Protein AF-0000000074472538 (afdb_homodimer)

InterPro domains:
  IPR002202 Hydroxymethylglutaryl-CoA reductase, class I/II [PF00368] (23-375)
  IPR002202 Hydroxymethylglutaryl-CoA reductase, class I/II [PR00071] (33-54)
  IPR002202 Hydroxymethylglutaryl-CoA reductase, class I/II [PR00071] (154-172)
  IPR002202 Hydroxymethylglutaryl-CoA reductase, class I/II [PR00071] (197-222)
  IPR002202 Hydroxymethylglutaryl-CoA reductase, class I/II [PR00071] (246-272)
  IPR002202 Hydroxymethylglutaryl-CoA reductase, class I/II [PR00071] (300-321)
  IPR002202 Hydroxymethylglutaryl-CoA reductase, class I/II [PS50065] (35-375)
  IPR002202 Hydroxymethylglutaryl-CoA reductase, class I/II [PTHR10572] (34-375)
  IPR004554 Hydroxymethylglutaryl-CoA reductase, eukaryotic/archaeal type [cd00643] (11-375)
  IPR009023 Hydroxymethylglutaryl-CoA reductase, class I/II, NAD/NADP-binding domain superfamily [G3DSA:3.30.70.420] (99-216)
  IPR009023 Hydroxymethylglutaryl-CoA reductase, class I/II, NAD/NADP-binding domain superfamily [SSF55035] (99-216)
  IPR009029 Hydroxymethylglutaryl-CoA reductase, class I/II, substrate-binding domain superfamily [SSF56542] (27-376)
  IPR023074 Hydroxymethylglutaryl-CoA reductase, class I/II, catalytic domain superfamily [G3DSA:3.90.770.10] (44-370)
  IPR023076 Hydroxymethylglutaryl-CoA reductase, class I/II, conserved site [PS00318] (312-319)

Sequence (772 aa):
MAPPSEKTKAQISQILTGVEHITRHNQDPYKVKIENFIGYTHVPVGLAGPLHIRTPTGPDKETWAPMATTEAAVVASCCRGCKVANASGGIEVHMGEEGMTRCPVFRFQNPGDALRFARALPTLQASFKEVAESTSKHARLQSLKPHTIGRSVHLLLSYTCGDASGQNMVTIATDRICDWVSKNLEKEYKVVDTLVEGMLSSDKKPSWRNVAVVRGVETVAWTALSDSACERVLGCSSAQLYNFIQTTQEAGIRNGEHGSNIDSANILAAIFIATGQDPACVADASWAHLTPEYDQASKTIMLSLYFPSMPVGVIGGGTSYATQQEGLRIMQCNEPGGKRRLAGYIAAFALALEISTASAVVTKTFARSHERLARWEASERPRSKMMAPPSEKTKAQISQILTGVEHITRHNQDPYKVKIENFIGYTHVPVGLAGPLHIRTPTGPDKETWAPMATTEAAVVASCCRGCKVANASGGIEVHMGEEGMTRCPVFRFQNPGDALRFARALPTLQASFKEVAESTSKHARLQSLKPHTIGRSVHLLLSYTCGDASGQNMVTIATDRICDWVSKNLEKEYKVVDTLVEGMLSSDKKPSWRNVAVVRGVETVAWTALSDSACERVLGCSSAQLYNFIQTTQEAGIRNGEHGSNIDSANILAAIFIATGQDPACVADASWAHLTPEYDQASKTIMLSLYFPSMPVGVIGGGTSYATQQEGLRIMQCNEPGGKRRLAGYIAAFALALEISTASAVVTKTFARSHERLARWEASERPRSKM

Foldseek 3Di:
DPPDDPVVVVVLVVVCVVVDPQQDDDDDCVLDDDPPRRHDDDFDWDKADQFFEAEPPDDIDTAIFIFGHPDPCLRVLLNLLRQQQVVFPGKYKDWDDFWAKFKKKWFAPWLVLQVVVQVCVVVCQVVLQVQLCVQDVFWGWDDWHWDRDTRMIIIIIIIGGFQALCHVSNLVSLVSVQVVCVVPPCVVSVTPDMGRHDCLSVALAADCSCLVDARAIKMKMKGKGAQVSCCVRLVDGLVLLLVLLVVQQVVCVVVVHQARADDLLSLLQGRCLQQQHDNSSSNHQVRKYWDWDADPVRSMIMIMIITSYDSDGCDDSRRPDDRNVVSLVSRPQNDRVSRSSVVRVSRSSSSSSRSSCSSCVSVVNNVVSVVVVVVVVVVPDPPPPD/DPPDDPVVVVVLVVVCVVVDPQQDDDDDPVLDDDPPRRGDDDFDWDKADQFFEAEPPDDIDTAIFIFGHPDPCLRVLLNLLRQQQVVFPGKYKDWDDFWAKFKKKWFAPWLVLQVVVQVCVVVCQVVLQVQLCVQDVFWGWDDWHWDRDTRMIIIIIIIGRFQALCHVSNLVSLVSVQVVCVVPPCVVSVTPDMGSHDCLSVPLAADCSCLVDARAIKMKMKGKGAQVSCCVRLVDGLVLLLVLLVVQQVVCVVVVHQARADDLLSLLQGRCLQQQHDNSSSNHQVHKYWDWDADPVRSMIMIMIITSYDSDGCDDSRRPDDRNVVSLVSRPQNDRVSRSSVVRVSRSSSSSSRSSCSSCVSVVNNVVSVVVVVVVVVVPDPPPPD

pLDDT: mean 92.52, std 11.67, range [20.61, 98.94]

Secondary structure (DSSP, 8-state):
-PPPPHHHHHHHHHHTTT--TTT---S-GGG---TTEEEEEEEEEEEEEEEEEE-SSS--EEEEEEEE-S-HHHHHHHHHHHHHHHHTT-EEEEEEEEEEEE--EEE-SSHHHHHHHHHHGGGGHHHHHHHHHTT-SS-EEEEEEEEEETTEEEEEEEEE-TTB--HHHHHHHHHHHHHHHHHHTHHHHT--EEES--STT-TTS-BSHHHHS-SEEEEEEEEEE-HHHIIIIISS-HHHHHHHHHHHHHHHHHHTBSSB-SSHHHHHHHHHHHHT--GGGHHHHT--EEEEEEETTTTEEEEEEEES-----SBSTGGGSHHHHHHHHHTT-SSTTHHHHHHHHHHHHHHHHHHHHHHHHHTT-HHHHHHHHHHHHHHHS-----/-PPPPHHHHHHHHHHTTT--TTT---S-GGG---TTEEEEEEEEEEEEEEEEEE-SSS--EEEEEEEE-S-HHHHHHHHHHHHHHHHTT-EEEEEEEEEEEE--EEE-SSHHHHHHHHHHGGGGHHHHHHHHHTT-SS-EEEEEEEEEETTEEEEEEEEE-TTB--HHHHHHHHHHHHHHHHHHTHHHHT--EEES--STT--SS-BSHHHHS-SEEEEEEEEEE-HHHIIIIISS-HHHHHHHHHHHHHHHHHHTBSSB-SSHHHHHHHHHHHHT--GGGHHHHT--EEEEEEETTTTEEEEEEEEEEE---SBSTGGGSHHHHHHHHHTT-SSTTHHHHHHHHHHHHHHHHHHHHHHHHHTT-HHHHHHHHHHHHHHHS-----

Solvent-accessible surface area (backbone atoms only — not comparable to full-atom values): 37184 Å² total; per-residue (Å²): 128,82,76,73,52,72,67,54,48,51,52,49,53,59,61,45,60,89,46,56,60,26,50,59,67,92,64,71,64,86,76,58,66,45,38,61,64,55,39,31,31,68,34,41,22,17,51,27,48,66,30,40,39,34,39,93,84,51,74,75,39,77,40,39,41,51,31,26,47,65,59,40,58,57,34,49,37,26,25,52,14,18,50,35,33,42,70,37,78,14,33,38,35,44,75,64,58,64,18,32,55,39,11,28,27,41,30,32,92,37,44,66,46,22,52,53,46,50,71,46,45,76,79,41,48,66,61,47,34,55,51,26,34,70,72,35,97,49,40,39,67,72,47,76,47,72,42,78,56,72,30,25,28,37,35,42,32,32,23,38,36,71,43,26,40,34,70,61,58,45,40,44,20,45,40,47,39,50,51,48,42,60,72,72,37,21,79,83,49,47,53,71,46,72,34,56,62,29,48,58,46,43,68,46,32,39,35,50,39,38,59,75,43,48,37,18,38,17,30,37,16,34,36,51,37,40,31,66,37,28,37,73,68,55,63,41,47,30,65,57,50,49,53,48,55,52,50,30,47,56,25,23,61,75,27,52,37,56,49,36,73,76,56,46,23,51,45,49,23,12,37,21,55,18,28,24,35,61,45,25,38,28,20,35,36,44,38,27,41,56,46,78,44,76,40,80,90,76,39,30,30,34,41,35,34,36,28,41,15,37,64,46,34,49,47,54,74,28,21,64,38,67,31,15,37,46,30,25,46,57,50,69,18,69,50,95,64,13,25,64,50,45,51,34,50,52,39,38,52,23,45,17,27,37,54,29,54,52,34,26,38,75,60,67,42,46,44,55,58,45,46,58,51,49,50,50,54,59,70,67,47,76,79,70,87,118,127,81,74,72,52,72,67,55,48,53,52,50,53,59,61,45,60,88,45,56,60,27,51,59,66,91,64,70,64,87,74,57,68,46,39,62,63,56,40,32,31,70,34,43,23,17,52,26,47,66,30,40,39,34,40,93,84,51,74,76,38,76,41,40,42,51,31,25,46,65,58,40,59,58,35,48,38,25,25,52,13,18,50,36,34,42,70,37,76,13,32,38,33,43,76,64,58,66,18,31,55,37,10,28,26,41,30,32,90,38,43,68,44,24,50,54,48,50,71,48,45,78,78,40,47,67,61,46,34,56,51,24,34,70,72,34,96,48,42,39,68,73,48,76,47,70,42,77,57,72,28,24,30,37,36,42,32,32,24,38,35,72,42,29,40,31,69,63,59,46,40,43,22,45,38,48,38,50,51,49,39,58,74,72,37,21,79,81,49,46,53,72,46,72,31,58,61,31,45,58,47,42,61,52,36,38,34,50,38,38,60,76,42,47,37,17,40,16,30,38,16,35,36,50,36,40,30,68,38,29,37,74,68,56,62,40,47,29,66,57,48,48,51,49,54,51,48,29,47,56,25,25,62,75,29,52,36,57,51,36,72,73,54,45,20,52,44,48,24,13,36,21,54,19,28,24,36,62,44,25,37,28,20,35,37,46,37,28,39,56,46,77,45,76,40,79,90,77,40,29,29,34,40,34,34,37,27,40,17,38,64,46,35,51,46,56,73,28,20,65,38,67,31,15,37,45,31,26,47,56,50,69,19,68,50,94,66,12,26,62,49,44,50,33,50,53,40,39,52,22,45,18,29,36,53,29,54,54,33,26,38,76,60,67,41,47,47,54,58,46,47,57,50,50,49,50,55,57,70,67,46,77,79,71,87,116

Organism: Aspergillus tubingensis (strain CBS 134.48) (NCBI:txid767770)

Radius of gyration: 25.55 Å; Cα contacts (8 Å, |Δi|>4): 1845; chains: 2; bounding box: 63×72×69 Å

Structure (mmCIF, N/CA/C/O backbone):
data_AF-0000000074472538-model_v1
#
loop_
_entity.id
_entity.type
_entity.pdbx_description
1 polymer 'hydroxymethylglutaryl-CoA reductase (NADPH)'
#
loop_
_atom_site.group_PDB
_atom_site.id
_atom_site.type_symbol
_atom_site.label_atom_id
_atom_site.label_alt_id
_atom_site.label_comp_id
_atom_site.label_asym_id
_atom_site.label_entity_id
_atom_site.label_seq_id
_atom_site.pdbx_PDB_ins_code
_atom_site.Cartn_x
_atom_site.Cartn_y
_atom_site.Cartn_z
_atom_site.occupancy
_atom_site.B_iso_or_equiv
_atom_site.auth_seq_id
_atom_site.auth_comp_id
_atom_site.auth_asym_id
_atom_site.auth_atom_id
_atom_site.pdbx_PDB_model_num
ATOM 1 N N . MET A 1 1 ? -1.488 -14.938 -24.547 1 44.72 1 MET A N 1
ATOM 2 C CA . MET A 1 1 ? -2.797 -14.758 -23.922 1 44.72 1 MET A CA 1
ATOM 3 C C . MET A 1 1 ? -3.916 -15.109 -24.906 1 44.72 1 MET A C 1
ATOM 5 O O . MET A 1 1 ? -3.867 -14.727 -26.078 1 44.72 1 MET A O 1
ATOM 9 N N . ALA A 1 2 ? -4.582 -16.203 -24.688 1 52.06 2 ALA A N 1
ATOM 10 C CA . ALA A 1 2 ? -5.617 -16.594 -25.641 1 52.06 2 ALA A CA 1
ATOM 11 C C . ALA A 1 2 ? -6.602 -15.453 -25.875 1 52.06 2 ALA A C 1
ATOM 13 O O . ALA A 1 2 ? -6.957 -14.727 -24.938 1 52.06 2 ALA A O 1
ATOM 14 N N . PRO A 1 3 ? -6.828 -15.141 -27.078 1 62.44 3 PRO A N 1
ATOM 15 C CA . PRO A 1 3 ? -7.836 -14.117 -27.375 1 62.44 3 PRO A CA 1
ATOM 16 C C . PRO A 1 3 ? -9.172 -14.391 -26.688 1 62.44 3 PRO A C 1
ATOM 18 O O . PRO A 1 3 ? -9.531 -15.555 -26.469 1 62.44 3 PRO A O 1
ATOM 21 N N . PRO A 1 4 ? -9.734 -13.352 -26.141 1 69.75 4 PRO A N 1
ATOM 22 C CA . PRO A 1 4 ? -11.039 -13.547 -25.5 1 69.75 4 PRO A CA 1
ATOM 23 C C . PRO A 1 4 ? -12.062 -14.203 -26.422 1 69.75 4 PRO A C 1
ATOM 25 O O . PRO A 1 4 ? -11.961 -14.078 -27.641 1 69.75 4 PRO A O 1
ATOM 28 N N . SER A 1 5 ? -12.898 -15.07 -25.906 1 76.25 5 SER A N 1
ATOM 29 C CA . SER A 1 5 ? -14 -15.672 -26.656 1 76.25 5 SER A CA 1
ATOM 30 C C . SER A 1 5 ? -14.875 -14.602 -27.312 1 76.25 5 SER A C 1
ATOM 32 O O . SER A 1 5 ? -14.82 -13.43 -26.922 1 76.25 5 SER A O 1
ATOM 34 N N . GLU A 1 6 ? -15.609 -14.969 -28.281 1 80.31 6 GLU A N 1
ATOM 35 C CA . GLU A 1 6 ? -16.516 -14.047 -28.953 1 80.31 6 GLU A CA 1
ATOM 36 C C . GLU A 1 6 ? -17.547 -13.477 -27.984 1 80.31 6 GLU A C 1
ATOM 38 O O . GLU A 1 6 ? -17.922 -12.305 -28.078 1 80.31 6 GLU A O 1
ATOM 43 N N . LYS A 1 7 ? -17.938 -14.297 -27.125 1 81.56 7 LYS A N 1
ATOM 44 C CA . LYS A 1 7 ? -18.891 -13.852 -26.094 1 81.56 7 LYS A CA 1
ATOM 45 C C . LYS A 1 7 ? -18.266 -12.789 -25.203 1 81.56 7 LYS A C 1
ATOM 47 O O . LYS A 1 7 ? -18.906 -11.781 -24.891 1 81.56 7 LYS A O 1
ATOM 52 N N . THR A 1 8 ? -17.062 -13.023 -24.797 1 82.31 8 THR A N 1
ATOM 53 C CA . THR A 1 8 ? -16.359 -12.078 -23.938 1 82.31 8 THR A CA 1
ATOM 54 C C . THR A 1 8 ? -16.109 -10.758 -24.656 1 82.31 8 THR A C 1
ATOM 56 O O . THR A 1 8 ? -16.266 -9.688 -24.078 1 82.31 8 THR A O 1
ATOM 59 N N . LYS A 1 9 ? -15.836 -10.867 -25.906 1 81.69 9 LYS A N 1
ATOM 60 C CA . LYS A 1 9 ? -15.617 -9.664 -26.703 1 81.69 9 LYS A CA 1
ATOM 61 C C . LYS A 1 9 ? -16.891 -8.82 -26.781 1 81.69 9 LYS A C 1
ATOM 63 O O . LYS A 1 9 ? -16.828 -7.594 -26.703 1 81.69 9 LYS A O 1
ATOM 68 N N . ALA A 1 10 ? -17.969 -9.555 -26.984 1 85.31 10 ALA A N 1
ATOM 69 C CA . ALA A 1 10 ? -19.25 -8.852 -27.078 1 85.31 10 ALA A CA 1
ATOM 70 C C . ALA A 1 10 ? -19.594 -8.164 -25.766 1 85.31 10 ALA A C 1
ATOM 72 O O . ALA A 1 10 ? -20.109 -7.035 -25.766 1 85.31 10 ALA A O 1
ATOM 73 N N . GLN A 1 11 ? -19.359 -8.781 -24.703 1 86.56 11 GLN A N 1
ATOM 74 C CA . GLN A 1 11 ? -19.625 -8.211 -23.391 1 86.56 11 GLN A CA 1
ATOM 75 C C . GLN A 1 11 ? -18.75 -6.992 -23.125 1 86.56 11 GLN A C 1
ATOM 77 O O . GLN A 1 11 ? -19.234 -5.973 -22.625 1 86.56 11 GLN A O 1
ATOM 82 N N . ILE A 1 12 ? -17.531 -7.137 -23.484 1 87.25 12 ILE A N 1
ATOM 83 C CA . ILE A 1 12 ? -16.594 -6.039 -23.297 1 87.25 12 ILE A CA 1
ATOM 84 C C . ILE A 1 12 ? -17 -4.844 -24.141 1 87.25 12 ILE A C 1
ATOM 86 O O . ILE A 1 12 ? -16.969 -3.701 -23.688 1 87.25 12 ILE A O 1
ATOM 90 N N . SER A 1 13 ? -17.453 -5.156 -25.328 1 86.56 13 SER A N 1
ATOM 91 C CA . SER A 1 13 ? -17.922 -4.082 -26.203 1 86.56 13 SER A CA 1
ATOM 92 C C . SER A 1 13 ? -19.094 -3.336 -25.609 1 86.56 13 SER A C 1
ATOM 94 O O . SER A 1 13 ? -19.172 -2.109 -25.703 1 86.56 13 SER A O 1
ATOM 96 N N . GLN A 1 14 ? -19.938 -4.043 -25.016 1 88.31 14 GLN A N 1
ATOM 97 C CA . GLN A 1 14 ? -21.094 -3.438 -24.375 1 88.31 14 GLN A CA 1
ATOM 98 C C . GLN A 1 14 ? -20.688 -2.578 -23.188 1 88.31 14 GLN A C 1
ATOM 100 O O . GLN A 1 14 ? -21.203 -1.478 -23 1 88.31 14 GLN A O 1
ATOM 105 N N . ILE A 1 15 ? -19.766 -3.02 -22.453 1 88.38 15 ILE A N 1
ATOM 106 C CA . ILE A 1 15 ? -19.281 -2.334 -21.266 1 88.38 15 ILE A CA 1
ATOM 107 C C . ILE A 1 15 ? -18.594 -1.031 -21.656 1 88.38 15 ILE A C 1
ATOM 109 O O . ILE A 1 15 ? -18.688 -0.029 -20.938 1 88.38 15 ILE A O 1
ATOM 113 N N . LEU A 1 16 ? -18.016 -1.09 -22.797 1 90.19 16 LEU A N 1
ATOM 114 C CA . LEU A 1 16 ? -17.203 0.042 -23.219 1 90.19 16 LEU A CA 1
ATOM 115 C C . LEU A 1 16 ? -18.062 1.116 -23.875 1 90.19 16 LEU A C 1
ATOM 117 O O . LEU A 1 16 ? -17.562 2.188 -24.234 1 90.19 16 LEU A O 1
ATOM 121 N N . THR A 1 17 ? -19.359 0.772 -23.953 1 87.38 17 THR A N 1
ATOM 122 C CA . THR A 1 17 ? -20.25 1.812 -24.453 1 87.38 17 THR A CA 1
ATOM 123 C C . THR A 1 17 ? -20.219 3.039 -23.547 1 87.38 17 THR A C 1
ATOM 125 O O . THR A 1 17 ? -20.469 2.936 -22.344 1 87.38 17 THR A O 1
ATOM 128 N N . GLY A 1 18 ? -19.812 4.137 -24.016 1 85.12 18 GLY A N 1
ATOM 129 C CA . GLY A 1 18 ? -19.766 5.375 -23.266 1 85.12 18 GLY A CA 1
ATOM 130 C C . GLY A 1 18 ? -18.438 5.586 -22.547 1 85.12 18 GLY A C 1
ATOM 131 O O . GLY A 1 18 ? -18.266 6.574 -21.828 1 85.12 18 GLY A O 1
ATOM 132 N N . VAL A 1 19 ? -17.594 4.633 -22.703 1 88.94 19 VAL A N 1
ATOM 133 C CA . VAL A 1 19 ? -16.25 4.762 -22.141 1 88.94 19 VAL A CA 1
ATOM 134 C C . VAL A 1 19 ? -15.312 5.391 -23.156 1 88.94 19 VAL A C 1
ATOM 136 O O . VAL A 1 19 ? -14.734 4.688 -23.984 1 88.94 19 VAL A O 1
ATOM 139 N N . GLU A 1 20 ? -15.062 6.699 -23.062 1 88.62 20 GLU A N 1
ATOM 140 C CA . GLU A 1 20 ? -14.352 7.43 -24.109 1 88.62 20 GLU A CA 1
ATOM 141 C C . GLU A 1 20 ? -12.961 7.848 -23.641 1 88.62 20 GLU A C 1
ATOM 143 O O . GLU A 1 20 ? -12.008 7.84 -24.422 1 88.62 20 GLU A O 1
ATOM 148 N N . HIS A 1 21 ? -12.859 8.117 -22.422 1 88.06 21 HIS A N 1
ATOM 149 C CA . HIS A 1 21 ? -11.609 8.695 -21.953 1 88.06 21 HIS A CA 1
ATOM 150 C C . HIS A 1 21 ? -10.555 7.617 -21.719 1 88.06 21 HIS A C 1
ATOM 152 O O . HIS A 1 21 ? -9.375 7.828 -22.016 1 88.06 21 HIS A O 1
ATOM 158 N N . ILE A 1 22 ? -10.938 6.469 -21.312 1 90.31 22 ILE A N 1
ATOM 159 C CA . ILE A 1 22 ? -10.031 5.348 -21.094 1 90.31 22 ILE A CA 1
ATOM 160 C C . ILE A 1 22 ? -9.539 4.816 -22.438 1 90.31 22 ILE A C 1
ATOM 162 O O . ILE A 1 22 ? -8.352 4.523 -22.609 1 90.31 22 ILE A O 1
ATOM 166 N N . THR A 1 23 ? -10.406 4.777 -23.391 1 88.44 23 THR A N 1
ATOM 167 C CA . THR A 1 23 ? -10.117 4.086 -24.641 1 88.44 23 THR A CA 1
ATOM 168 C C . THR A 1 23 ? -9.359 5 -25.594 1 88.44 23 THR A C 1
ATOM 170 O O . THR A 1 23 ? -8.719 4.527 -26.547 1 88.44 23 THR A O 1
ATOM 173 N N . ARG A 1 24 ? -9.453 6.289 -25.359 1 79.75 24 ARG A N 1
ATOM 174 C CA . ARG A 1 24 ? -8.773 7.23 -26.234 1 79.75 24 ARG A CA 1
ATOM 175 C C . ARG A 1 24 ? -7.324 7.438 -25.812 1 79.75 24 ARG A C 1
ATOM 177 O O . ARG A 1 24 ? -7.055 7.961 -24.734 1 79.75 24 ARG A O 1
ATOM 184 N N . HIS A 1 25 ? -6.492 6.832 -26.531 1 71.38 25 HIS A N 1
ATOM 185 C CA . HIS A 1 25 ? -5.078 7.02 -26.25 1 71.38 25 HIS A CA 1
ATOM 186 C C . HIS A 1 25 ? -4.254 7.043 -27.531 1 71.38 25 HIS A C 1
ATOM 188 O O . HIS A 1 25 ? -4.688 6.52 -28.562 1 71.38 25 HIS A O 1
ATOM 194 N N . ASN A 1 26 ? -3.188 7.734 -27.375 1 66.81 26 ASN A N 1
ATOM 195 C CA . ASN A 1 26 ? -2.283 7.879 -28.516 1 66.81 26 ASN A CA 1
ATOM 196 C C . ASN A 1 26 ? -1.09 6.934 -28.406 1 66.81 26 ASN A C 1
ATOM 198 O O . ASN A 1 26 ? -0.101 7.086 -29.125 1 66.81 26 ASN A O 1
ATOM 202 N N . GLN A 1 27 ? -1.193 6.066 -27.578 1 69.31 27 GLN A N 1
ATOM 203 C CA . GLN A 1 27 ? -0.06 5.164 -27.391 1 69.31 27 GLN A CA 1
ATOM 204 C C . GLN A 1 27 ? -0.223 3.895 -28.219 1 69.31 27 GLN A C 1
ATOM 206 O O . GLN A 1 27 ? -1.333 3.557 -28.641 1 69.31 27 GLN A O 1
ATOM 211 N N . ASP A 1 28 ? 0.954 3.312 -28.469 1 64.81 28 ASP A N 1
ATOM 212 C CA . ASP A 1 28 ? 0.953 2.047 -29.203 1 64.81 28 ASP A CA 1
ATOM 213 C C . ASP A 1 28 ? 0.466 0.902 -28.312 1 64.81 28 ASP A C 1
ATOM 215 O O . ASP A 1 28 ? 1.157 0.5 -27.375 1 64.81 28 ASP A O 1
ATOM 219 N N . PRO A 1 29 ? -0.69 0.506 -28.578 1 63.12 29 PRO A N 1
ATOM 220 C CA . PRO A 1 29 ? -1.249 -0.549 -27.734 1 63.12 29 PRO A CA 1
ATOM 221 C C . PRO A 1 29 ? -0.431 -1.838 -27.781 1 63.12 29 PRO A C 1
ATOM 223 O O . PRO A 1 29 ? -0.525 -2.666 -26.875 1 63.12 29 PRO A O 1
ATOM 226 N N . TYR A 1 30 ? 0.342 -1.937 -28.719 1 57.81 30 TYR A N 1
ATOM 227 C CA . TYR A 1 30 ? 1.082 -3.178 -28.922 1 57.81 30 TYR A CA 1
ATOM 228 C C . TYR A 1 30 ? 2.229 -3.295 -27.922 1 57.81 30 TYR A C 1
ATOM 230 O O . TYR A 1 30 ? 2.779 -4.383 -27.719 1 57.81 30 TYR A O 1
ATOM 238 N N . LYS A 1 31 ? 2.32 -2.252 -27.234 1 72.31 31 LYS A N 1
ATOM 239 C CA . LYS A 1 31 ? 3.432 -2.273 -26.297 1 72.31 31 LYS A CA 1
ATOM 240 C C . LYS A 1 31 ? 2.949 -2.621 -24.891 1 72.31 31 LYS A C 1
ATOM 242 O O . LYS A 1 31 ? 3.758 -2.826 -23.984 1 72.31 31 LYS A O 1
ATOM 247 N N . VAL A 1 32 ? 1.613 -2.797 -24.844 1 78.19 32 VAL A N 1
ATOM 248 C CA . VAL A 1 32 ? 1.067 -3.059 -23.516 1 78.19 32 VAL A CA 1
ATOM 249 C C . VAL A 1 32 ? 0.658 -4.527 -23.406 1 78.19 32 VAL A C 1
ATOM 251 O O . VAL A 1 32 ? -0.074 -5.039 -24.266 1 78.19 32 VAL A O 1
ATOM 254 N N . LYS A 1 33 ? 1.193 -5.156 -22.484 1 77.56 33 LYS A N 1
ATOM 255 C CA . LYS A 1 33 ? 0.9 -6.57 -22.25 1 77.56 33 LYS A CA 1
ATOM 256 C C . LYS A 1 33 ? -0.036 -6.754 -21.062 1 77.56 33 LYS A C 1
ATOM 258 O O . LYS A 1 33 ? 0.409 -7.086 -19.969 1 77.56 33 LYS A O 1
ATOM 263 N N . ILE A 1 34 ? -1.277 -6.57 -21.266 1 85.31 34 ILE A N 1
ATOM 264 C CA . ILE A 1 34 ? -2.275 -6.777 -20.234 1 85.31 34 ILE A CA 1
ATOM 265 C C . ILE A 1 34 ? -3.504 -7.469 -20.812 1 85.31 34 ILE A C 1
ATOM 267 O O . ILE A 1 34 ? -3.91 -7.172 -21.938 1 85.31 34 ILE A O 1
ATOM 271 N N . GLU A 1 35 ? -3.969 -8.477 -20.141 1 86.25 35 GLU A N 1
ATOM 272 C CA . GLU A 1 35 ? -5.176 -9.188 -20.547 1 86.25 35 GLU A CA 1
ATOM 273 C C . GLU A 1 35 ? -6.363 -8.234 -20.672 1 86.25 35 GLU A C 1
ATOM 275 O O . GLU A 1 35 ? -6.539 -7.344 -19.828 1 86.25 35 GLU A O 1
ATOM 280 N N . ASN A 1 36 ? -7.203 -8.398 -21.812 1 90.19 36 ASN A N 1
ATOM 281 C CA . ASN A 1 36 ? -8.414 -7.609 -22.016 1 90.19 36 ASN A CA 1
ATOM 282 C C . ASN A 1 36 ? -8.133 -6.113 -21.922 1 90.19 36 ASN A C 1
ATOM 284 O O . ASN A 1 36 ? -8.836 -5.391 -21.203 1 90.19 36 ASN A O 1
ATOM 288 N N . PHE A 1 37 ? -7.07 -5.711 -22.625 1 91.62 37 PHE A N 1
ATOM 289 C CA . PHE A 1 37 ? -6.645 -4.316 -22.625 1 91.62 37 PHE A CA 1
ATOM 290 C C . PHE A 1 37 ? -7.723 -3.424 -23.234 1 91.62 37 PHE A C 1
ATOM 292 O O . PHE A 1 37 ? -8.219 -3.695 -24.328 1 91.62 37 PHE A O 1
ATOM 299 N N . ILE A 1 38 ? -8 -2.27 -22.484 1 92.62 38 ILE A N 1
ATOM 300 C CA . ILE A 1 38 ? -9.07 -1.424 -23 1 92.62 38 ILE A CA 1
ATOM 301 C C . ILE A 1 38 ? -8.578 0.018 -23.109 1 92.62 38 ILE A C 1
ATOM 303 O O . ILE A 1 38 ? -9.312 0.896 -23.578 1 92.62 38 ILE A O 1
ATOM 307 N N . GLY A 1 39 ? -7.379 0.317 -22.672 1 93.12 39 GLY A N 1
ATOM 308 C CA . GLY A 1 39 ? -6.84 1.666 -22.719 1 93.12 39 GLY A CA 1
ATOM 309 C C . GLY A 1 39 ? -6.031 2.027 -21.484 1 93.12 39 GLY A C 1
ATOM 310 O O . GLY A 1 39 ? -5.246 1.216 -20.984 1 93.12 39 GLY A O 1
ATOM 311 N N . TYR A 1 40 ? -6.203 3.359 -21.047 1 93.81 40 TYR A N 1
ATOM 312 C CA . TYR A 1 40 ? -5.363 3.83 -19.938 1 93.81 40 TYR A CA 1
ATOM 313 C C . TYR A 1 40 ? -6.176 4.633 -18.938 1 93.81 40 TYR A C 1
ATOM 315 O O . TYR A 1 40 ? -7.098 5.363 -19.312 1 93.81 40 TYR A O 1
ATOM 323 N N . THR A 1 41 ? -5.852 4.402 -17.719 1 95 41 THR A N 1
ATOM 324 C CA . THR A 1 41 ? -6.23 5.383 -16.703 1 95 41 THR A CA 1
ATOM 325 C C . THR A 1 41 ? -5.207 6.512 -16.641 1 95 41 THR A C 1
ATOM 327 O O . THR A 1 41 ? -4 6.266 -16.594 1 95 41 THR A O 1
ATOM 330 N N . HIS A 1 42 ? -5.707 7.727 -16.625 1 93.81 42 HIS A N 1
ATOM 331 C CA . HIS A 1 42 ? -4.844 8.898 -16.547 1 93.81 42 HIS A CA 1
ATOM 332 C C . HIS A 1 42 ? -4.742 9.406 -15.117 1 93.81 42 HIS A C 1
ATOM 334 O O . HIS A 1 42 ? -5.746 9.828 -14.531 1 93.81 42 HIS A O 1
ATOM 340 N N . VAL A 1 43 ? -3.535 9.352 -14.547 1 95.31 43 VAL A N 1
ATOM 341 C CA . VAL A 1 43 ? -3.309 9.875 -13.211 1 95.31 43 VAL A CA 1
ATOM 342 C C . VAL A 1 43 ? -2.564 11.211 -13.297 1 95.31 43 VAL A C 1
ATOM 344 O O . VAL A 1 43 ? -1.473 11.281 -13.867 1 95.31 43 VAL A O 1
ATOM 347 N N . PRO A 1 44 ? -3.105 12.297 -12.75 1 94.38 44 PRO A N 1
ATOM 348 C CA . PRO A 1 44 ? -2.426 13.586 -12.812 1 94.38 44 PRO A CA 1
ATOM 349 C C . PRO A 1 44 ? -1.03 13.555 -12.188 1 94.38 44 PRO A C 1
ATOM 351 O O . PRO A 1 44 ? -0.818 12.875 -11.18 1 94.38 44 PRO A O 1
ATOM 354 N N . VAL A 1 45 ? -0.096 14.352 -12.852 1 95.5 45 VAL A N 1
ATOM 355 C CA . VAL A 1 45 ? 1.281 14.391 -12.367 1 95.5 45 VAL A CA 1
ATOM 356 C C . VAL A 1 45 ? 1.653 15.82 -11.984 1 95.5 45 VAL A C 1
ATOM 358 O O . VAL A 1 45 ? 1.495 16.75 -12.781 1 95.5 45 VAL A O 1
ATOM 361 N N . GLY A 1 46 ? 2.068 15.992 -10.727 1 94.62 46 GLY A N 1
ATOM 362 C CA . GLY A 1 46 ? 2.736 17.203 -10.281 1 94.62 46 GLY A CA 1
ATOM 363 C C . GLY A 1 46 ? 4.215 17 -10.016 1 94.62 46 GLY A C 1
ATOM 364 O O . GLY A 1 46 ? 4.664 15.883 -9.766 1 94.62 46 GLY A O 1
ATOM 365 N N . LEU A 1 47 ? 4.992 18.094 -10.109 1 96.25 47 LEU A N 1
ATOM 366 C CA . LEU A 1 47 ? 6.418 18.031 -9.812 1 96.25 47 LEU A CA 1
ATOM 367 C C . LEU A 1 47 ? 6.711 18.578 -8.422 1 96.25 47 LEU A C 1
ATOM 369 O O . LEU A 1 47 ? 6.328 19.703 -8.094 1 96.25 47 LEU A O 1
ATOM 373 N N . ALA A 1 48 ? 7.348 17.781 -7.633 1 96.94 48 ALA A N 1
ATOM 374 C CA . ALA A 1 48 ? 7.844 18.25 -6.34 1 96.94 48 ALA A CA 1
ATOM 375 C C . ALA A 1 48 ? 9.344 18.547 -6.398 1 96.94 48 ALA A C 1
ATOM 377 O O . ALA A 1 48 ? 10.102 17.797 -7.035 1 96.94 48 ALA A O 1
ATOM 378 N N . GLY A 1 49 ? 9.805 19.531 -5.77 1 95.31 49 GLY A N 1
ATOM 379 C CA . GLY A 1 49 ? 11.203 19.922 -5.754 1 95.31 49 GLY A CA 1
ATOM 380 C C . GLY A 1 49 ? 11.414 21.422 -5.926 1 95.31 49 GLY A C 1
ATOM 381 O O . GLY A 1 49 ? 10.492 22.203 -5.711 1 95.31 49 GLY A O 1
ATOM 382 N N . PRO A 1 50 ? 12.672 21.844 -6.277 1 96 50 PRO A N 1
ATOM 383 C CA . PRO A 1 50 ? 13.852 20.969 -6.289 1 96 50 PRO A CA 1
ATOM 384 C C . PRO A 1 50 ? 14.297 20.562 -4.891 1 96 50 PRO A C 1
ATOM 386 O O . PRO A 1 50 ? 14.016 21.266 -3.916 1 96 50 PRO A O 1
ATOM 389 N N . LEU A 1 51 ? 14.883 19.375 -4.812 1 98.25 51 LEU A N 1
ATOM 390 C CA . LEU A 1 51 ? 15.484 18.891 -3.574 1 98.25 51 LEU A CA 1
ATOM 391 C C . LEU A 1 51 ? 16.984 18.672 -3.752 1 98.25 51 LEU A C 1
ATOM 393 O O . LEU A 1 51 ? 17.406 17.984 -4.695 1 98.25 51 LEU A O 1
ATOM 397 N N . HIS A 1 52 ? 17.766 19.312 -2.914 1 98.12 52 HIS A N 1
ATOM 398 C CA . HIS A 1 52 ? 19.188 19.047 -2.879 1 98.12 52 HIS A CA 1
ATOM 399 C C . HIS A 1 52 ? 19.484 17.719 -2.172 1 98.12 52 HIS A C 1
ATOM 401 O O . HIS A 1 52 ? 19.234 17.594 -0.971 1 98.12 52 HIS A O 1
ATOM 407 N N . ILE A 1 53 ? 20 16.75 -2.924 1 98.19 53 ILE A N 1
ATOM 408 C CA . ILE A 1 53 ? 20.25 15.414 -2.383 1 98.19 53 ILE A CA 1
ATOM 409 C C . ILE A 1 53 ? 21.75 15.125 -2.432 1 98.19 53 ILE A C 1
ATOM 411 O O . ILE A 1 53 ? 22.391 15.305 -3.471 1 98.19 53 ILE A O 1
ATOM 415 N N . ARG A 1 54 ? 22.25 14.695 -1.318 1 97.19 54 ARG A N 1
ATOM 416 C CA . ARG A 1 54 ? 23.656 14.336 -1.198 1 97.19 54 ARG A CA 1
ATOM 417 C C . ARG A 1 54 ? 23.812 12.828 -0.986 1 97.19 54 ARG A C 1
ATOM 419 O O . ARG A 1 54 ? 22.938 12.18 -0.416 1 97.19 54 ARG A O 1
ATOM 426 N N . THR A 1 55 ? 24.828 12.344 -1.483 1 93.75 55 THR A N 1
ATOM 427 C CA . THR A 1 55 ? 25.266 10.984 -1.21 1 93.75 55 THR A CA 1
ATOM 428 C C . THR A 1 55 ? 26.703 10.977 -0.678 1 93.75 55 THR A C 1
ATOM 430 O O . THR A 1 55 ? 27.438 11.953 -0.856 1 93.75 55 THR A O 1
ATOM 433 N N . PRO A 1 56 ? 27.141 9.938 -0.029 1 88.38 56 PRO A N 1
ATOM 434 C CA . PRO A 1 56 ? 28.5 9.922 0.528 1 88.38 56 PRO A CA 1
ATOM 435 C C . PRO A 1 56 ? 29.578 10 -0.546 1 88.38 56 PRO A C 1
ATOM 437 O O . PRO A 1 56 ? 30.656 10.531 -0.298 1 88.38 56 PRO A O 1
ATOM 440 N N . THR A 1 57 ? 29.297 9.523 -1.646 1 84.62 57 THR A N 1
ATOM 441 C CA . THR A 1 57 ? 30.391 9.359 -2.604 1 84.62 57 THR A CA 1
ATOM 442 C C . THR A 1 57 ? 30.094 10.133 -3.887 1 84.62 57 THR A C 1
ATOM 444 O O . THR A 1 57 ? 30.953 10.234 -4.762 1 84.62 57 THR A O 1
ATOM 447 N N . GLY A 1 58 ? 28.922 10.578 -4.055 1 80.75 58 GLY A N 1
ATOM 448 C CA . GLY A 1 58 ? 28.594 11.219 -5.316 1 80.75 58 GLY A CA 1
ATOM 449 C C . GLY A 1 58 ? 28.406 12.719 -5.188 1 80.75 58 GLY A C 1
ATOM 450 O O . GLY A 1 58 ? 28.438 13.266 -4.086 1 80.75 58 GLY A O 1
ATOM 451 N N . PRO A 1 59 ? 28.375 13.32 -6.293 1 85.5 59 PRO A N 1
ATOM 452 C CA . PRO A 1 59 ? 28.109 14.766 -6.273 1 85.5 59 PRO A CA 1
ATOM 453 C C . PRO A 1 59 ? 26.703 15.109 -5.77 1 85.5 59 PRO A C 1
ATOM 455 O O . PRO A 1 59 ? 25.781 14.297 -5.906 1 85.5 59 PRO A O 1
ATOM 458 N N . ASP A 1 60 ? 26.609 16.25 -5.211 1 88.88 60 ASP A N 1
ATOM 459 C CA . ASP A 1 60 ? 25.297 16.781 -4.871 1 88.88 60 ASP A CA 1
ATOM 460 C C . ASP A 1 60 ? 24.438 16.953 -6.117 1 88.88 60 ASP A C 1
ATOM 462 O O . ASP A 1 60 ? 24.938 17.359 -7.168 1 88.88 60 ASP A O 1
ATOM 466 N N . LYS A 1 61 ? 23.25 16.641 -5.914 1 91.75 61 LYS A N 1
ATOM 467 C CA . LYS A 1 61 ? 22.312 16.766 -7.039 1 91.75 61 LYS A CA 1
ATOM 468 C C . LYS A 1 61 ? 21.047 17.5 -6.633 1 91.75 61 LYS A C 1
ATOM 470 O O . LYS A 1 61 ? 20.594 17.391 -5.492 1 91.75 61 LYS A O 1
ATOM 475 N N . GLU A 1 62 ? 20.625 18.266 -7.523 1 94.19 62 GLU A N 1
ATOM 476 C CA . GLU A 1 62 ? 19.281 18.812 -7.434 1 94.19 62 GLU A CA 1
ATOM 477 C C . GLU A 1 62 ? 18.297 17.984 -8.25 1 94.19 62 GLU A C 1
ATOM 479 O O . GLU A 1 62 ? 18.516 17.734 -9.438 1 94.19 62 GLU A O 1
ATOM 484 N N . THR A 1 63 ? 17.266 17.562 -7.574 1 94.75 63 THR A N 1
ATOM 485 C CA . THR A 1 63 ? 16.375 16.609 -8.227 1 94.75 63 THR A CA 1
ATOM 486 C C . THR A 1 63 ? 14.914 17.031 -8.07 1 94.75 63 THR A C 1
ATOM 488 O O . THR A 1 63 ? 14.547 17.641 -7.062 1 94.75 63 THR A O 1
ATOM 491 N N . TRP A 1 64 ? 14.156 16.75 -9.086 1 96.88 64 TRP A N 1
ATOM 492 C CA . TRP A 1 64 ? 12.703 16.859 -9.062 1 96.88 64 TRP A CA 1
ATOM 493 C C . TRP A 1 64 ? 12.047 15.484 -9.109 1 96.88 64 TRP A C 1
ATOM 495 O O . TRP A 1 64 ? 12.625 14.539 -9.656 1 96.88 64 TRP A O 1
ATOM 505 N N . ALA A 1 65 ? 10.922 15.375 -8.523 1 98 65 ALA A N 1
ATOM 506 C CA . ALA A 1 65 ? 10.219 14.102 -8.547 1 98 65 ALA A CA 1
ATOM 507 C C . ALA A 1 65 ? 8.828 14.258 -9.156 1 98 65 ALA A C 1
ATOM 509 O O . ALA A 1 65 ? 8.016 15.055 -8.68 1 98 65 ALA A O 1
ATOM 510 N N . PRO A 1 66 ? 8.555 13.562 -10.273 1 98 66 PRO A N 1
ATOM 511 C CA . PRO A 1 66 ? 7.16 13.477 -10.711 1 98 66 PRO A CA 1
ATOM 512 C C . PRO A 1 66 ? 6.293 12.664 -9.75 1 98 66 PRO A C 1
ATOM 514 O O . PRO A 1 66 ? 6.672 11.562 -9.352 1 98 66 PRO A O 1
ATOM 517 N N . MET A 1 67 ? 5.199 13.195 -9.375 1 98 67 MET A N 1
ATOM 518 C CA . MET A 1 67 ? 4.262 12.539 -8.469 1 98 67 MET A CA 1
ATOM 519 C C . MET A 1 67 ? 2.902 12.352 -9.125 1 98 67 MET A C 1
ATOM 521 O O . MET A 1 67 ? 2.16 13.32 -9.312 1 98 67 MET A O 1
ATOM 525 N N . ALA A 1 68 ? 2.619 11.102 -9.461 1 97.62 68 ALA A N 1
ATOM 526 C CA . ALA A 1 68 ? 1.299 10.758 -9.984 1 97.62 68 ALA A CA 1
ATOM 527 C C . ALA A 1 68 ? 0.314 10.484 -8.852 1 97.62 68 ALA A C 1
ATOM 529 O O . ALA A 1 68 ? 0.413 9.461 -8.172 1 97.62 68 ALA A O 1
ATOM 530 N N . THR A 1 69 ? -0.626 11.367 -8.648 1 95.88 69 THR A N 1
ATOM 531 C CA . THR A 1 69 ? -1.545 11.258 -7.516 1 95.88 69 THR A CA 1
ATOM 532 C C . THR A 1 69 ? -2.805 12.086 -7.766 1 95.88 69 THR A C 1
ATOM 534 O O . THR A 1 69 ? -2.793 13.016 -8.57 1 95.88 69 THR A O 1
ATOM 537 N N . THR A 1 70 ? -3.834 11.656 -7.117 1 90.5 70 THR A N 1
ATOM 538 C CA . THR A 1 70 ? -5.074 12.422 -7.172 1 90.5 70 THR A CA 1
ATOM 539 C C . THR A 1 70 ? -5.246 13.266 -5.914 1 90.5 70 THR A C 1
ATOM 541 O O . THR A 1 70 ? -6.234 13.992 -5.773 1 90.5 70 THR A O 1
ATOM 544 N N . GLU A 1 71 ? -4.254 13.164 -5.023 1 87.06 71 GLU A N 1
ATOM 545 C CA . GLU A 1 71 ? -4.281 13.969 -3.805 1 87.06 71 GLU A CA 1
ATOM 546 C C . GLU A 1 71 ? -3.684 15.352 -4.047 1 87.06 71 GLU A C 1
ATOM 548 O O . GLU A 1 71 ? -2.473 15.492 -4.227 1 87.06 71 GLU A O 1
ATOM 553 N N . ALA A 1 72 ? -4.41 16.297 -3.883 1 79.12 72 ALA A N 1
ATOM 554 C CA . ALA A 1 72 ? -4.055 17.656 -4.273 1 79.12 72 ALA A CA 1
ATOM 555 C C . ALA A 1 72 ? -2.965 18.219 -3.365 1 79.12 72 ALA A C 1
ATOM 557 O O . ALA A 1 72 ? -2.1 18.969 -3.818 1 79.12 72 ALA A O 1
ATOM 558 N N . ALA A 1 73 ? -2.947 17.828 -2.193 1 87.5 73 ALA A N 1
ATOM 559 C CA . ALA A 1 73 ? -2.119 18.5 -1.202 1 87.5 73 ALA A CA 1
ATOM 560 C C . ALA A 1 73 ? -0.725 17.891 -1.137 1 87.5 73 ALA A C 1
ATOM 562 O O . ALA A 1 73 ? 0.217 18.516 -0.65 1 87.5 73 ALA A O 1
ATOM 563 N N . VAL A 1 74 ? -0.505 16.703 -1.629 1 93.19 74 VAL A N 1
ATOM 564 C CA . VAL A 1 74 ? 0.71 15.93 -1.408 1 93.19 74 VAL A CA 1
ATOM 565 C C . VAL A 1 74 ? 1.896 16.625 -2.072 1 93.19 74 VAL A C 1
ATOM 567 O O . VAL A 1 74 ? 2.953 16.797 -1.458 1 93.19 74 VAL A O 1
ATOM 570 N N . VAL A 1 75 ? 1.711 17.141 -3.279 1 94.88 75 VAL A N 1
ATOM 571 C CA . VAL A 1 75 ? 2.811 17.734 -4.039 1 94.88 75 VAL A CA 1
ATOM 572 C C . VAL A 1 75 ? 3.242 19.047 -3.395 1 94.88 75 VAL A C 1
ATOM 574 O O . VAL A 1 75 ? 4.434 19.281 -3.166 1 94.88 75 VAL A O 1
ATOM 577 N N . ALA A 1 76 ? 2.289 19.875 -3.062 1 93.5 76 ALA A N 1
ATOM 578 C CA . ALA A 1 76 ? 2.582 21.156 -2.418 1 93.5 76 ALA A CA 1
ATOM 579 C C . ALA A 1 76 ? 3.285 20.953 -1.081 1 93.5 76 ALA A C 1
ATOM 581 O O . ALA A 1 76 ? 4.238 21.656 -0.757 1 93.5 76 A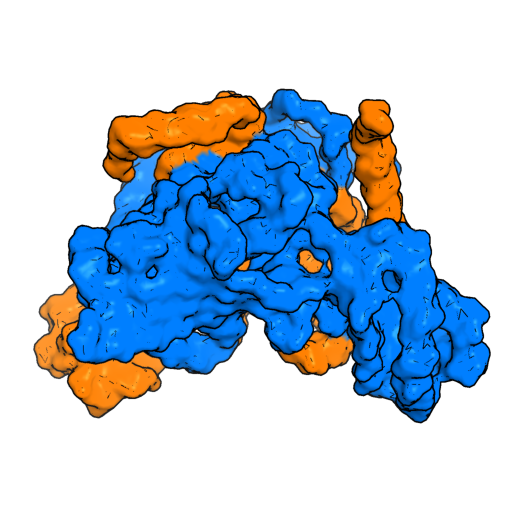LA A O 1
ATOM 582 N N . SER A 1 77 ? 2.758 20.016 -0.329 1 96 77 SER A N 1
ATOM 583 C CA . SER A 1 77 ? 3.357 19.719 0.965 1 96 77 SER A CA 1
ATOM 584 C C . SER A 1 77 ? 4.797 19.234 0.807 1 96 77 SER A C 1
ATOM 586 O O . SER A 1 77 ? 5.68 19.641 1.561 1 96 77 SER A O 1
ATOM 588 N N . CYS A 1 78 ? 5.008 18.375 -0.145 1 97.62 78 CYS A N 1
ATOM 589 C CA . CYS A 1 78 ? 6.355 17.875 -0.381 1 97.62 78 CYS A CA 1
ATOM 590 C C . CYS A 1 78 ? 7.297 19 -0.801 1 97.62 78 CYS A C 1
ATOM 592 O O . CYS A 1 78 ? 8.461 19.031 -0.389 1 97.62 78 CYS A O 1
ATOM 594 N N . CYS A 1 79 ? 6.84 19.969 -1.607 1 96.31 79 CYS A N 1
ATOM 595 C CA . CYS A 1 79 ? 7.641 21.109 -2.014 1 96.31 79 CYS A CA 1
ATOM 596 C C . CYS A 1 79 ? 8.086 21.922 -0.803 1 96.31 79 CYS A C 1
ATOM 598 O O . CYS A 1 79 ? 9.234 22.359 -0.735 1 96.31 79 CYS A O 1
ATOM 600 N N . ARG A 1 80 ? 7.172 22.109 0.075 1 96.88 80 ARG A N 1
ATOM 601 C CA . ARG A 1 80 ? 7.508 22.844 1.297 1 96.88 80 ARG A CA 1
ATOM 602 C C . ARG A 1 80 ? 8.586 22.109 2.088 1 96.88 80 ARG A C 1
ATOM 604 O O . ARG A 1 80 ? 9.5 22.734 2.629 1 96.88 80 ARG A O 1
ATOM 611 N N . GLY A 1 81 ? 8.453 20.781 2.154 1 98.56 81 GLY A N 1
ATOM 612 C CA . GLY A 1 81 ? 9.492 19.969 2.783 1 98.56 81 GLY A CA 1
ATOM 613 C C . GLY A 1 81 ? 10.844 20.109 2.105 1 98.56 81 GLY A C 1
ATOM 614 O O . GLY A 1 81 ? 11.875 20.188 2.777 1 98.56 81 GLY A O 1
ATOM 615 N N . CYS A 1 82 ? 10.828 20.141 0.813 1 98.31 82 CYS A N 1
ATOM 616 C CA . CYS A 1 82 ? 12.062 20.344 0.062 1 98.31 82 CYS A CA 1
ATOM 617 C C . CYS A 1 82 ? 12.695 21.688 0.405 1 98.31 82 CYS A C 1
ATOM 619 O O . CYS A 1 82 ? 13.914 21.781 0.585 1 98.31 82 CYS A O 1
ATOM 621 N N . LYS A 1 83 ? 11.898 22.688 0.477 1 97.94 83 LYS A N 1
ATOM 622 C CA . LYS A 1 83 ? 12.375 24.047 0.736 1 97.94 83 LYS A CA 1
ATOM 623 C C . LYS A 1 83 ? 13.109 24.125 2.07 1 97.94 83 LYS A C 1
ATOM 625 O O . LYS A 1 83 ? 14.195 24.688 2.15 1 97.94 83 LYS A O 1
ATOM 630 N N . VAL A 1 84 ? 12.523 23.562 3.098 1 98.75 84 VAL A N 1
ATOM 631 C CA . VAL A 1 84 ? 13.141 23.656 4.414 1 98.75 84 VAL A CA 1
ATOM 632 C C . VAL A 1 84 ? 14.406 22.797 4.453 1 98.75 84 VAL A C 1
ATOM 634 O O . VAL A 1 84 ? 15.398 23.172 5.09 1 98.75 84 VAL A O 1
ATOM 637 N N . ALA A 1 85 ? 14.391 21.625 3.836 1 98.62 85 ALA A N 1
ATOM 638 C CA . ALA A 1 85 ? 15.586 20.781 3.773 1 98.62 85 ALA A CA 1
ATOM 639 C C . ALA A 1 85 ? 16.719 21.5 3.059 1 98.62 85 ALA A C 1
ATOM 641 O O . ALA A 1 85 ? 17.859 21.5 3.533 1 98.62 85 ALA A O 1
ATOM 642 N N . ASN A 1 86 ? 16.391 22.141 1.955 1 98.12 86 ASN A N 1
ATOM 643 C CA . ASN A 1 86 ? 17.391 22.859 1.192 1 98.12 86 ASN A CA 1
ATOM 644 C C . ASN A 1 86 ? 17.984 24.016 2.002 1 98.12 86 ASN A C 1
ATOM 646 O O . ASN A 1 86 ? 19.188 24.266 1.937 1 98.12 86 ASN A O 1
ATOM 650 N N . ALA A 1 87 ? 17.156 24.688 2.697 1 98.06 87 ALA A N 1
ATOM 651 C CA . ALA A 1 87 ? 17.609 25.812 3.527 1 98.06 87 ALA A CA 1
ATOM 652 C C . ALA A 1 87 ? 18.562 25.328 4.621 1 98.06 87 ALA A C 1
ATOM 654 O O . ALA A 1 87 ? 19.281 26.141 5.223 1 98.06 87 ALA A O 1
ATOM 655 N N . SER A 1 88 ? 18.594 24.031 4.852 1 97.38 88 SER A N 1
ATOM 656 C CA . SER A 1 88 ? 19.422 23.453 5.91 1 97.38 88 SER A CA 1
ATOM 657 C C . SER A 1 88 ? 20.5 22.547 5.34 1 97.38 88 SER A C 1
ATOM 659 O O . SER A 1 88 ? 21.031 21.703 6.043 1 97.38 88 SER A O 1
ATOM 661 N N . GLY A 1 89 ? 20.75 22.609 4.105 1 96 89 GLY A N 1
ATOM 662 C CA . GLY A 1 89 ? 21.859 21.875 3.518 1 96 89 GLY A CA 1
ATOM 663 C C . GLY A 1 89 ? 21.422 20.656 2.727 1 96 89 GLY A C 1
ATOM 664 O O . GLY A 1 89 ? 22.25 19.891 2.24 1 96 89 GLY A O 1
ATOM 665 N N . GLY A 1 90 ? 20.125 20.422 2.566 1 98.12 90 GLY A N 1
ATOM 666 C CA . GLY A 1 90 ? 19.625 19.328 1.759 1 98.12 90 GLY A CA 1
ATOM 667 C C . GLY A 1 90 ? 19.422 18.047 2.549 1 98.12 90 GLY A C 1
ATOM 668 O O . GLY A 1 90 ? 19.359 18.078 3.779 1 98.12 90 GLY A O 1
ATOM 669 N N . ILE A 1 91 ? 19.188 16.922 1.84 1 98.81 91 ILE A N 1
ATOM 670 C CA . ILE A 1 91 ? 19 15.609 2.432 1 98.81 91 ILE A CA 1
ATOM 671 C C . ILE A 1 91 ? 20.094 14.664 1.942 1 98.81 91 ILE A C 1
ATOM 673 O O . ILE A 1 91 ? 20.422 14.648 0.755 1 98.81 91 ILE A O 1
ATOM 677 N N . GLU A 1 92 ? 20.656 13.992 2.855 1 98.62 92 GLU A N 1
ATOM 678 C CA . GLU A 1 92 ? 21.641 12.969 2.521 1 98.62 92 GLU A CA 1
ATOM 679 C C . GLU A 1 92 ? 21.031 11.578 2.51 1 98.62 92 GLU A C 1
ATOM 681 O O . GLU A 1 92 ? 20.203 11.25 3.369 1 98.62 92 GLU A O 1
ATOM 686 N N . VAL A 1 93 ? 21.406 10.781 1.488 1 98.25 93 VAL A N 1
ATOM 687 C CA . VAL A 1 93 ? 20.812 9.445 1.375 1 98.25 93 VAL A CA 1
ATOM 688 C C . VAL A 1 93 ? 21.922 8.398 1.364 1 98.25 93 VAL A C 1
ATOM 690 O O . VAL A 1 93 ? 23 8.625 0.827 1 98.25 93 VAL A O 1
ATOM 693 N N . HIS A 1 94 ? 21.625 7.273 1.975 1 97.81 94 HIS A N 1
ATOM 694 C CA . HIS A 1 94 ? 22.484 6.102 2.043 1 97.81 94 HIS A CA 1
ATOM 695 C C . HIS A 1 94 ? 21.734 4.836 1.646 1 97.81 94 HIS A C 1
ATOM 697 O O . HIS A 1 94 ? 20.609 4.613 2.092 1 97.81 94 HIS A O 1
ATOM 703 N N . MET A 1 95 ? 22.328 4.141 0.77 1 95.94 95 MET A N 1
ATOM 704 C CA . MET A 1 95 ? 21.781 2.842 0.406 1 95.94 95 MET A CA 1
ATOM 705 C C . MET A 1 95 ? 22.547 1.711 1.081 1 95.94 95 MET A C 1
ATOM 707 O O . MET A 1 95 ? 23.781 1.721 1.106 1 95.94 95 MET A O 1
ATOM 711 N N . GLY A 1 96 ? 21.844 0.814 1.689 1 96.5 96 GLY A N 1
ATOM 712 C CA . GLY A 1 96 ? 22.422 -0.353 2.33 1 96.5 96 GLY A CA 1
ATOM 713 C C . GLY A 1 96 ? 22.344 -1.605 1.479 1 96.5 96 GLY A C 1
ATOM 714 O O . GLY A 1 96 ? 22.75 -1.599 0.313 1 96.5 96 GLY A O 1
ATOM 715 N N . GLU A 1 97 ? 21.828 -2.623 2.08 1 97.12 97 GLU A N 1
ATOM 716 C CA . GLU A 1 97 ? 21.719 -3.92 1.419 1 97.12 97 GLU A CA 1
ATOM 717 C C . GLU A 1 97 ? 20.672 -3.889 0.312 1 97.12 97 GLU A C 1
ATOM 719 O O . GLU A 1 97 ? 19.797 -3.023 0.304 1 97.12 97 GLU A O 1
ATOM 724 N N . GLU A 1 98 ? 20.891 -4.801 -0.583 1 97.25 98 GLU A N 1
ATOM 725 C CA . GLU A 1 98 ? 19.938 -5.031 -1.659 1 97.25 98 GLU A CA 1
ATOM 726 C C . GLU A 1 98 ? 19.672 -6.523 -1.854 1 97.25 98 GLU A C 1
ATOM 728 O O . GLU A 1 98 ? 20.578 -7.34 -1.722 1 97.25 98 GLU A O 1
ATOM 733 N N . GLY A 1 99 ? 18.406 -6.785 -2.191 1 97.62 99 GLY A N 1
ATOM 734 C CA . GLY A 1 99 ? 18.047 -8.172 -2.459 1 97.62 99 GLY A CA 1
ATOM 735 C C . GLY A 1 99 ? 16.594 -8.344 -2.842 1 97.62 99 GLY A C 1
ATOM 736 O O . GLY A 1 99 ? 15.773 -7.438 -2.654 1 97.62 99 GLY A O 1
ATOM 737 N N . MET A 1 100 ? 16.312 -9.359 -3.393 1 98 100 MET A N 1
ATOM 738 C CA . MET A 1 100 ? 14.953 -9.82 -3.676 1 98 100 MET A CA 1
ATOM 739 C C . MET A 1 100 ? 14.773 -11.281 -3.271 1 98 100 MET A C 1
ATOM 741 O O . MET A 1 100 ? 15.656 -12.109 -3.518 1 98 100 MET A O 1
ATOM 745 N N . THR A 1 101 ? 13.672 -11.539 -2.617 1 97.56 101 THR A N 1
ATOM 746 C CA . THR A 1 101 ? 13.562 -12.867 -2.008 1 97.56 101 THR A CA 1
ATOM 747 C C . THR A 1 101 ? 12.438 -13.672 -2.65 1 97.56 101 THR A C 1
ATOM 749 O O . THR A 1 101 ? 11.492 -13.094 -3.199 1 97.56 101 THR A O 1
ATOM 752 N N . ARG A 1 102 ? 12.547 -14.836 -2.658 1 97.75 102 ARG A N 1
ATOM 753 C CA . ARG A 1 102 ? 11.555 -15.875 -2.932 1 97.75 102 ARG A CA 1
ATOM 754 C C . ARG A 1 102 ? 11.742 -17.078 -2.01 1 97.75 102 ARG A C 1
ATOM 756 O O . ARG A 1 102 ? 12.867 -17.391 -1.626 1 97.75 102 ARG A O 1
ATOM 763 N N . CYS A 1 103 ? 10.633 -17.703 -1.62 1 97.81 103 CYS A N 1
ATOM 764 C CA . CYS A 1 103 ? 10.75 -18.75 -0.622 1 97.81 103 CYS A CA 1
ATOM 765 C C . CYS A 1 103 ? 10 -20 -1.062 1 97.81 103 CYS A C 1
ATOM 767 O O . CYS A 1 103 ? 8.828 -20.188 -0.716 1 97.81 103 CYS A O 1
ATOM 769 N N . PRO A 1 104 ? 10.688 -20.922 -1.701 1 98 104 PRO A N 1
ATOM 770 C CA . PRO A 1 104 ? 10.047 -22.188 -2.012 1 98 104 PRO A CA 1
ATOM 771 C C . PRO A 1 104 ? 9.789 -23.047 -0.768 1 98 104 PRO A C 1
ATOM 773 O O . PRO A 1 104 ? 10.359 -22.781 0.293 1 98 104 PRO A O 1
ATOM 776 N N . VAL A 1 105 ? 8.914 -24 -0.939 1 98.44 105 VAL A N 1
ATOM 777 C CA . VAL A 1 105 ? 8.594 -24.953 0.123 1 98.44 105 VAL A CA 1
ATOM 778 C C . VAL A 1 105 ? 8.867 -26.375 -0.356 1 98.44 105 VAL A C 1
ATOM 780 O O . VAL A 1 105 ? 8.461 -26.75 -1.452 1 98.44 105 VAL A O 1
ATOM 783 N N . PHE A 1 106 ? 9.547 -27.109 0.44 1 98.44 106 PHE A N 1
ATOM 784 C CA . PHE A 1 106 ? 9.727 -28.531 0.265 1 98.44 106 PHE A CA 1
ATOM 785 C C . PHE A 1 106 ? 8.969 -29.312 1.339 1 98.44 106 PHE A C 1
ATOM 787 O O . PHE A 1 106 ? 9.164 -29.078 2.533 1 98.44 106 PHE A O 1
ATOM 794 N N . ARG A 1 107 ? 8.164 -30.219 0.921 1 98.06 107 ARG A N 1
ATOM 795 C CA . ARG A 1 107 ? 7.309 -30.969 1.83 1 98.06 107 ARG A CA 1
ATOM 796 C C . ARG A 1 107 ? 7.82 -32.406 2.008 1 98.06 107 ARG A C 1
ATOM 798 O O . ARG A 1 107 ? 8.305 -33 1.055 1 98.06 107 ARG A O 1
ATOM 805 N N . PHE A 1 108 ? 7.551 -32.938 3.191 1 98.25 108 PHE A N 1
ATOM 806 C CA . PHE A 1 108 ? 8.023 -34.25 3.545 1 98.25 108 PHE A CA 1
ATOM 807 C C . PHE A 1 108 ? 6.918 -35.062 4.223 1 98.25 108 PHE A C 1
ATOM 809 O O . PHE A 1 108 ? 5.84 -34.531 4.5 1 98.25 108 PHE A O 1
ATOM 816 N N . GLN A 1 109 ? 7.25 -36.312 4.484 1 97.5 109 GLN A N 1
ATOM 817 C CA . GLN A 1 109 ? 6.27 -37.156 5.125 1 97.5 109 GLN A CA 1
ATOM 818 C C . GLN A 1 109 ? 6.18 -36.875 6.621 1 97.5 109 GLN A C 1
ATOM 820 O O . GLN A 1 109 ? 5.137 -37.094 7.242 1 97.5 109 GLN A O 1
ATOM 825 N N . ASN A 1 110 ? 7.273 -36.438 7.215 1 97.12 110 ASN A N 1
ATOM 826 C CA . ASN A 1 110 ? 7.344 -36.156 8.641 1 97.12 110 ASN A CA 1
ATOM 827 C C . ASN A 1 110 ? 8.406 -35.094 8.945 1 97.12 110 ASN A C 1
ATOM 829 O O . ASN A 1 110 ? 9.258 -34.812 8.109 1 97.12 110 ASN A O 1
ATOM 833 N N . PRO A 1 111 ? 8.312 -34.469 10.164 1 97.94 111 PRO A N 1
ATOM 834 C CA . PRO A 1 111 ? 9.258 -33.406 10.523 1 97.94 111 PRO A CA 1
ATOM 835 C C . PRO A 1 111 ? 10.703 -33.875 10.57 1 97.94 111 PRO A C 1
ATOM 837 O O . PRO A 1 111 ? 11.625 -33.094 10.336 1 97.94 111 PRO A O 1
ATOM 840 N N . GLY A 1 112 ? 10.945 -35.125 10.867 1 97.88 112 GLY A N 1
ATOM 841 C CA . GLY A 1 112 ? 12.297 -35.656 10.891 1 97.88 112 GLY A CA 1
ATOM 842 C C . GLY A 1 112 ? 13 -35.562 9.547 1 97.88 112 GLY A C 1
ATOM 843 O O . GLY A 1 112 ? 14.156 -35.125 9.477 1 97.88 112 GLY A O 1
ATOM 844 N N . ASP A 1 113 ? 12.273 -35.969 8.508 1 98.06 113 ASP A N 1
ATOM 845 C CA . ASP A 1 113 ? 12.828 -35.844 7.156 1 98.06 113 ASP A CA 1
ATOM 846 C C . ASP A 1 113 ? 13.055 -34.375 6.777 1 98.06 113 ASP A C 1
ATOM 848 O O . ASP A 1 113 ? 14.047 -34.062 6.133 1 98.06 113 ASP A O 1
ATOM 852 N N . ALA A 1 114 ? 12.148 -33.562 7.148 1 98.44 114 ALA A N 1
ATOM 853 C CA . ALA A 1 114 ? 12.281 -32.125 6.883 1 98.44 114 ALA A CA 1
ATOM 854 C C . ALA A 1 114 ? 13.539 -31.562 7.539 1 98.44 114 ALA A C 1
ATOM 856 O O . ALA A 1 114 ? 14.289 -30.797 6.914 1 98.44 114 ALA A O 1
ATOM 857 N N . LEU A 1 115 ? 13.758 -31.922 8.773 1 98.31 115 LEU A N 1
ATOM 858 C CA . LEU A 1 115 ? 14.898 -31.438 9.531 1 98.31 115 LEU A CA 1
ATOM 859 C C . LEU A 1 115 ? 16.203 -31.953 8.93 1 98.31 115 LEU A C 1
ATOM 861 O O . LEU A 1 115 ? 17.203 -31.234 8.906 1 98.31 115 LEU A O 1
ATOM 865 N N . ARG A 1 116 ? 16.188 -33.156 8.492 1 97.94 116 ARG A N 1
ATOM 866 C CA . ARG A 1 116 ? 17.359 -33.719 7.832 1 97.94 116 ARG A CA 1
ATOM 867 C C . ARG A 1 116 ? 17.719 -32.906 6.582 1 97.94 116 ARG A C 1
ATOM 869 O O . ARG A 1 116 ? 18.891 -32.625 6.352 1 97.94 116 ARG A O 1
ATOM 876 N N . PHE A 1 117 ? 16.75 -32.688 5.809 1 98.31 117 PHE A N 1
ATOM 877 C CA . PHE A 1 117 ? 16.953 -31.891 4.598 1 98.31 117 PHE A CA 1
ATOM 878 C C . PHE A 1 117 ? 17.453 -30.5 4.938 1 98.31 117 PHE A C 1
ATOM 880 O O . PHE A 1 117 ? 18.406 -30.016 4.336 1 98.31 117 PHE A O 1
ATOM 887 N N . ALA A 1 118 ? 16.844 -29.844 5.902 1 98.38 118 ALA A N 1
ATOM 888 C CA . ALA A 1 118 ? 17.219 -28.5 6.324 1 98.38 118 ALA A CA 1
ATOM 889 C C . ALA A 1 118 ? 18.688 -28.453 6.742 1 98.38 118 ALA A C 1
ATOM 891 O O . ALA A 1 118 ? 19.391 -27.484 6.438 1 98.38 118 ALA A O 1
ATOM 892 N N . ARG A 1 119 ? 19.141 -29.391 7.414 1 97.56 119 ARG A N 1
ATOM 893 C CA . ARG A 1 119 ? 20.516 -29.453 7.891 1 97.56 119 ARG A CA 1
ATOM 894 C C . ARG A 1 119 ? 21.5 -29.609 6.727 1 97.56 119 ARG A C 1
ATOM 896 O O . ARG A 1 119 ? 22.641 -29.156 6.809 1 97.56 119 ARG A O 1
ATOM 903 N N . ALA A 1 120 ? 21.031 -30.156 5.672 1 97.25 120 ALA A N 1
ATOM 904 C CA . ALA A 1 120 ? 21.891 -30.422 4.52 1 97.25 120 ALA A CA 1
ATOM 905 C C . ALA A 1 120 ? 21.984 -29.188 3.611 1 97.25 120 ALA A C 1
ATOM 907 O O . ALA A 1 120 ? 22.922 -29.062 2.822 1 97.25 120 ALA A O 1
ATOM 908 N N . LEU A 1 121 ? 21.078 -28.297 3.705 1 96.44 121 LEU A N 1
ATOM 909 C CA . LEU A 1 121 ? 20.875 -27.219 2.734 1 96.44 121 LEU A CA 1
ATOM 910 C C . LEU A 1 121 ? 22.109 -26.344 2.641 1 96.44 121 LEU A C 1
ATOM 912 O O . LEU A 1 121 ? 22.516 -25.953 1.546 1 96.44 121 LEU A O 1
ATOM 916 N N . PRO A 1 122 ? 22.797 -26.016 3.76 1 92.81 122 PRO A N 1
ATOM 917 C CA . PRO A 1 122 ? 23.984 -25.172 3.645 1 92.81 122 PRO A CA 1
ATOM 918 C C . PRO A 1 122 ? 25.062 -25.781 2.746 1 92.81 122 PRO A C 1
ATOM 920 O O . PRO A 1 122 ? 25.812 -25.062 2.092 1 92.81 122 PRO A O 1
ATOM 923 N N . THR A 1 123 ? 25.094 -27.062 2.643 1 94.25 123 THR A N 1
ATOM 924 C CA . THR A 1 123 ? 26.094 -27.734 1.826 1 94.25 123 THR A CA 1
ATOM 925 C C . THR A 1 123 ? 25.703 -27.719 0.353 1 94.25 123 THR A C 1
ATOM 927 O O . THR A 1 123 ? 26.516 -28 -0.521 1 94.25 123 THR A O 1
ATOM 930 N N . LEU A 1 124 ? 24.484 -27.344 0.082 1 95 124 LEU A N 1
ATOM 931 C CA . LEU A 1 124 ? 23.969 -27.375 -1.28 1 95 124 LEU A CA 1
ATOM 932 C C . LEU A 1 124 ? 24 -25.984 -1.912 1 95 124 LEU A C 1
ATOM 934 O O . LEU A 1 124 ? 23.578 -25.812 -3.053 1 95 124 LEU A O 1
ATOM 938 N N . GLN A 1 125 ? 24.5 -25.047 -1.293 1 94.81 125 GLN A N 1
ATOM 939 C CA . GLN A 1 125 ? 24.484 -23.656 -1.718 1 94.81 125 GLN A CA 1
ATOM 940 C C . GLN A 1 125 ? 25.125 -23.484 -3.09 1 94.81 125 GLN A C 1
ATOM 942 O O . GLN A 1 125 ? 24.625 -22.734 -3.93 1 94.81 125 GLN A O 1
ATOM 947 N N . ALA A 1 126 ? 26.281 -24.141 -3.303 1 96.38 126 ALA A N 1
ATOM 948 C CA . ALA A 1 126 ? 26.984 -24.016 -4.574 1 96.38 126 ALA A CA 1
ATOM 949 C C . ALA A 1 126 ? 26.141 -24.531 -5.73 1 96.38 126 ALA A C 1
ATOM 951 O O . ALA A 1 126 ? 26.094 -23.922 -6.797 1 96.38 126 ALA A O 1
ATOM 952 N N . SER A 1 127 ? 25.547 -25.688 -5.523 1 97.06 127 SER A N 1
ATOM 953 C CA . SER A 1 127 ? 24.688 -26.25 -6.547 1 97.06 127 SER A CA 1
ATOM 954 C C . SER A 1 127 ? 23.5 -25.344 -6.84 1 97.06 127 SER A C 1
ATOM 956 O O . SER A 1 127 ? 23.156 -25.109 -8 1 97.06 127 SER A O 1
ATOM 958 N N . PHE A 1 128 ? 22.859 -24.828 -5.793 1 97.88 128 PHE A N 1
ATOM 959 C CA . PHE A 1 128 ? 21.719 -23.922 -5.953 1 97.88 128 PHE A CA 1
ATOM 960 C C . PHE A 1 128 ? 22.125 -22.656 -6.688 1 97.88 128 PHE A C 1
ATOM 962 O O . PHE A 1 128 ? 21.375 -22.156 -7.527 1 97.88 128 PHE A O 1
ATOM 969 N N . LYS A 1 129 ? 23.266 -22.156 -6.352 1 97.75 129 LYS A N 1
ATOM 970 C CA . LYS A 1 129 ? 23.797 -20.969 -7.02 1 97.75 129 LYS A CA 1
ATOM 971 C C . LYS A 1 129 ? 23.953 -21.219 -8.516 1 97.75 129 LYS A C 1
ATOM 973 O O . LYS A 1 129 ? 23.531 -20.406 -9.336 1 97.75 129 LYS A O 1
ATOM 978 N N . GLU A 1 130 ? 24.547 -22.312 -8.836 1 98 130 GLU A N 1
ATOM 979 C CA . GLU A 1 130 ? 24.766 -22.656 -10.242 1 98 130 GLU A CA 1
ATOM 980 C C . GLU A 1 130 ? 23.438 -22.766 -10.992 1 98 130 GLU A C 1
ATOM 982 O O . GLU A 1 130 ? 23.297 -22.219 -12.078 1 98 130 GLU A O 1
ATOM 987 N N . VAL A 1 131 ? 22.5 -23.422 -10.406 1 97.94 131 VAL A N 1
ATOM 988 C CA . VAL A 1 131 ? 21.203 -23.641 -11.023 1 97.94 131 VAL A CA 1
ATOM 989 C C . VAL A 1 131 ? 20.484 -22.312 -11.195 1 97.94 131 VAL A C 1
ATOM 991 O O . VAL A 1 131 ? 20.016 -21.984 -12.289 1 97.94 131 VAL A O 1
ATOM 994 N N . ALA A 1 132 ? 20.391 -21.516 -10.141 1 97.56 132 ALA A N 1
ATOM 995 C CA . ALA A 1 132 ? 19.656 -20.234 -10.148 1 97.56 132 ALA A CA 1
ATOM 996 C C . ALA A 1 132 ? 20.281 -19.266 -11.141 1 97.56 132 ALA A C 1
ATOM 998 O O . ALA A 1 132 ? 19.562 -18.609 -11.906 1 97.56 132 ALA A O 1
ATOM 999 N N . GLU A 1 133 ? 21.562 -19.203 -11.195 1 97.25 133 GLU A N 1
ATOM 1000 C CA . GLU A 1 133 ? 22.281 -18.188 -11.969 1 97.25 133 GLU A CA 1
ATOM 1001 C C . GLU A 1 133 ? 22.312 -18.562 -13.453 1 97.25 133 GLU A C 1
ATOM 1003 O O . GLU A 1 133 ? 22.641 -17.734 -14.297 1 97.25 133 GLU A O 1
ATOM 1008 N N . SER A 1 134 ? 21.953 -19.766 -13.766 1 96.5 134 SER A N 1
ATOM 1009 C CA . SER A 1 134 ? 21.844 -20.188 -15.164 1 96.5 134 SER A CA 1
ATOM 1010 C C . SER A 1 134 ? 20.625 -19.562 -15.836 1 96.5 134 SER A C 1
ATOM 1012 O O . SER A 1 134 ? 20.516 -19.547 -17.062 1 96.5 134 SER A O 1
ATOM 1014 N N . THR A 1 135 ? 19.703 -19.016 -15.094 1 93.94 135 THR A N 1
ATOM 1015 C CA . THR A 1 135 ? 18.422 -18.547 -15.617 1 93.94 135 THR A CA 1
ATOM 1016 C C . THR A 1 135 ? 18.531 -17.094 -16.078 1 93.94 135 THR A C 1
ATOM 1018 O O . THR A 1 135 ? 17.672 -16.609 -16.812 1 93.94 135 THR A O 1
ATOM 1021 N N . SER A 1 136 ? 19.5 -16.391 -15.578 1 91.5 136 SER A N 1
ATOM 1022 C CA . SER A 1 136 ? 19.625 -14.961 -15.859 1 91.5 136 SER A CA 1
ATOM 1023 C C . SER A 1 136 ? 21.062 -14.5 -15.695 1 91.5 136 SER A C 1
ATOM 1025 O O . SER A 1 136 ? 21.781 -14.984 -14.812 1 91.5 136 SER A O 1
ATOM 1027 N N . LYS A 1 137 ? 21.406 -13.5 -16.484 1 91.25 137 LYS A N 1
ATOM 1028 C CA . LYS A 1 137 ? 22.734 -12.891 -16.328 1 91.25 137 LYS A CA 1
ATOM 1029 C C . LYS A 1 137 ? 22.766 -11.93 -15.148 1 91.25 137 LYS A C 1
ATOM 1031 O O . LYS A 1 137 ? 23.828 -11.539 -14.688 1 91.25 137 LYS A O 1
ATOM 1036 N N . HIS A 1 138 ? 21.625 -11.633 -14.641 1 91.81 138 HIS A N 1
ATOM 1037 C CA . HIS A 1 138 ? 21.562 -10.586 -13.625 1 91.81 138 HIS A CA 1
ATOM 1038 C C . HIS A 1 138 ? 21.234 -11.172 -12.25 1 91.81 138 HIS A C 1
ATOM 1040 O O . HIS A 1 138 ? 21.578 -10.578 -11.227 1 91.81 138 HIS A O 1
ATOM 1046 N N . ALA A 1 139 ? 20.578 -12.305 -12.195 1 94.56 139 ALA A N 1
ATOM 1047 C CA . ALA A 1 139 ? 20.203 -12.898 -10.914 1 94.56 139 ALA A CA 1
ATOM 1048 C C . ALA A 1 139 ? 21.391 -13.617 -10.281 1 94.56 139 ALA A C 1
ATOM 1050 O O . ALA A 1 139 ? 22.016 -14.477 -10.914 1 94.56 139 ALA A O 1
ATOM 1051 N N . ARG A 1 140 ? 21.75 -13.242 -9.078 1 97.25 140 ARG A N 1
ATOM 1052 C CA . ARG A 1 140 ? 22.797 -13.906 -8.305 1 97.25 140 ARG A CA 1
ATOM 1053 C C . ARG A 1 140 ? 22.281 -14.336 -6.934 1 97.25 140 ARG A C 1
ATOM 1055 O O . ARG A 1 140 ? 21.75 -13.516 -6.18 1 97.25 140 ARG A O 1
ATOM 1062 N N . LEU A 1 141 ? 22.391 -15.586 -6.633 1 98 141 LEU A N 1
ATOM 1063 C CA . LEU A 1 141 ? 21.953 -16.094 -5.332 1 98 141 LEU A CA 1
ATOM 1064 C C . LEU A 1 141 ? 22.906 -15.625 -4.23 1 98 141 LEU A C 1
ATOM 1066 O O . LEU A 1 141 ? 24.109 -15.914 -4.273 1 98 141 LEU A O 1
ATOM 1070 N N . GLN A 1 142 ? 22.391 -14.906 -3.285 1 97 142 GLN A N 1
ATOM 1071 C CA . GLN A 1 142 ? 23.203 -14.312 -2.23 1 97 142 GLN A CA 1
ATOM 1072 C C . GLN A 1 142 ? 23.203 -15.188 -0.981 1 97 142 GLN A C 1
ATOM 1074 O O . GLN A 1 142 ? 24.219 -15.297 -0.295 1 97 142 GLN A O 1
ATOM 1079 N N . SER A 1 143 ? 22.047 -15.727 -0.673 1 96.12 143 SER A N 1
ATOM 1080 C CA . SER A 1 143 ? 21.938 -16.5 0.561 1 96.12 143 SER A CA 1
ATOM 1081 C C . SER A 1 143 ? 20.75 -17.438 0.522 1 96.12 143 SER A C 1
ATOM 1083 O O . SER A 1 143 ? 19.828 -17.25 -0.276 1 96.12 143 SER A O 1
ATOM 1085 N N . LEU A 1 144 ? 20.844 -18.516 1.241 1 96.81 144 LEU A N 1
ATOM 1086 C CA . LEU A 1 144 ? 19.719 -19.422 1.504 1 96.81 144 LEU A CA 1
ATOM 1087 C C . LEU A 1 144 ? 19.594 -19.688 2.998 1 96.81 144 LEU A C 1
ATOM 1089 O O . LEU A 1 144 ? 20.594 -19.828 3.703 1 96.81 144 LEU A O 1
ATOM 1093 N N . LYS A 1 145 ? 18.453 -19.547 3.52 1 96.44 145 LYS A N 1
ATOM 1094 C CA . LYS A 1 145 ? 18.156 -19.797 4.93 1 96.44 145 LYS A CA 1
ATOM 1095 C C . LYS A 1 145 ? 16.922 -20.688 5.09 1 96.44 145 LYS A C 1
ATOM 1097 O O . LYS A 1 145 ? 15.805 -20.266 4.82 1 96.44 145 LYS A O 1
ATOM 1102 N N . PRO A 1 146 ? 17.109 -21.922 5.578 1 97.5 146 PRO A N 1
ATOM 1103 C CA . PRO A 1 146 ? 15.977 -22.828 5.773 1 97.5 146 PRO A CA 1
ATOM 1104 C C . PRO A 1 146 ? 15.195 -22.531 7.055 1 97.5 146 PRO A C 1
ATOM 1106 O O . PRO A 1 146 ? 15.789 -22.172 8.078 1 97.5 146 PRO A O 1
ATOM 1109 N N . HIS A 1 147 ? 13.922 -22.625 6.992 1 97.31 147 HIS A N 1
ATOM 1110 C CA . HIS A 1 147 ? 13 -22.578 8.117 1 97.31 147 HIS A CA 1
ATOM 1111 C C . HIS A 1 147 ? 12.07 -23.781 8.125 1 97.31 147 HIS A C 1
ATOM 1113 O O . HIS A 1 147 ? 11.242 -23.938 7.23 1 97.31 147 HIS A O 1
ATOM 1119 N N . THR A 1 148 ? 12.219 -24.578 9.195 1 98 148 THR A N 1
ATOM 1120 C CA . THR A 1 148 ? 11.359 -25.75 9.289 1 98 148 THR A CA 1
ATOM 1121 C C . THR A 1 148 ? 10.047 -25.406 9.992 1 98 148 THR A C 1
ATOM 1123 O O . THR A 1 148 ? 10.062 -24.875 11.102 1 98 148 THR A O 1
ATOM 1126 N N . ILE A 1 149 ? 8.969 -25.609 9.352 1 97.88 149 ILE A N 1
ATOM 1127 C CA . ILE A 1 149 ? 7.625 -25.469 9.898 1 97.88 149 ILE A CA 1
ATOM 1128 C C . ILE A 1 149 ? 6.844 -26.766 9.727 1 97.88 149 ILE A C 1
ATOM 1130 O O . ILE A 1 149 ? 6.391 -27.078 8.625 1 97.88 149 ILE A O 1
ATOM 1134 N N . GLY A 1 150 ? 6.648 -27.562 10.812 1 97.31 150 GLY A N 1
ATOM 1135 C CA . GLY A 1 150 ? 6.074 -28.906 10.695 1 97.31 150 GLY A CA 1
ATOM 1136 C C . GLY A 1 150 ? 6.898 -29.828 9.828 1 97.31 150 GLY A C 1
ATOM 1137 O O . GLY A 1 150 ? 8.102 -29.984 10.047 1 97.31 150 GLY A O 1
ATOM 1138 N N . ARG A 1 151 ? 6.223 -30.406 8.797 1 97.81 151 ARG A N 1
ATOM 1139 C CA . ARG A 1 151 ? 6.914 -31.328 7.914 1 97.81 151 ARG A CA 1
ATOM 1140 C C . ARG A 1 151 ? 7.371 -30.641 6.633 1 97.81 151 ARG A C 1
ATOM 1142 O O . ARG A 1 151 ? 7.543 -31.281 5.598 1 97.81 151 ARG A O 1
ATOM 1149 N N . SER A 1 152 ? 7.434 -29.312 6.691 1 98.31 152 SER A N 1
ATOM 1150 C CA . SER A 1 152 ? 7.844 -28.531 5.523 1 98.31 152 SER A CA 1
ATOM 1151 C C . SER A 1 152 ? 9.109 -27.734 5.809 1 98.31 152 SER A C 1
ATOM 1153 O O . SER A 1 152 ? 9.359 -27.344 6.953 1 98.31 152 SER A O 1
ATOM 1155 N N . VAL A 1 153 ? 9.938 -27.594 4.828 1 98.5 153 VAL A N 1
ATOM 1156 C CA . VAL A 1 153 ? 11.062 -26.672 4.887 1 98.5 153 VAL A CA 1
ATOM 1157 C C . VAL A 1 153 ? 10.805 -25.484 3.953 1 98.5 153 VAL A C 1
ATOM 1159 O O . VAL A 1 153 ? 10.719 -25.656 2.736 1 98.5 153 VAL A O 1
ATOM 1162 N N . HIS A 1 154 ? 10.586 -24.344 4.527 1 98.12 154 HIS A N 1
ATOM 1163 C CA . HIS A 1 154 ? 10.57 -23.094 3.791 1 98.12 154 HIS A CA 1
ATOM 1164 C C . HIS A 1 154 ? 11.977 -22.531 3.607 1 98.12 154 HIS A C 1
ATOM 1166 O O . HIS A 1 154 ? 12.656 -22.234 4.586 1 98.12 154 HIS A O 1
ATOM 1172 N N . LEU A 1 155 ? 12.414 -22.438 2.404 1 98.12 155 LEU A N 1
ATOM 1173 C CA . LEU A 1 155 ? 13.781 -22.031 2.125 1 98.12 155 LEU A CA 1
ATOM 1174 C C . LEU A 1 155 ? 13.812 -20.594 1.597 1 98.12 155 LEU A C 1
ATOM 1176 O O . LEU A 1 155 ? 13.562 -20.359 0.412 1 98.12 155 LEU A O 1
ATOM 1180 N N . LEU A 1 156 ? 14.156 -19.656 2.443 1 97.56 156 LEU A N 1
ATOM 1181 C CA . LEU A 1 156 ? 14.258 -18.266 2.02 1 97.56 156 LEU A CA 1
ATOM 1182 C C . LEU A 1 156 ? 15.508 -18.047 1.175 1 97.56 156 LEU A C 1
ATOM 1184 O O . LEU A 1 156 ? 16.625 -18.188 1.667 1 97.56 156 LEU A O 1
ATOM 1188 N N . LEU A 1 157 ? 15.281 -17.734 -0.062 1 97.94 157 LEU A N 1
ATOM 1189 C CA . LEU A 1 157 ? 16.375 -17.438 -0.993 1 97.94 157 LEU A CA 1
ATOM 1190 C C . LEU A 1 157 ? 16.438 -15.945 -1.288 1 97.94 157 LEU A C 1
ATOM 1192 O O . LEU A 1 157 ? 15.422 -15.32 -1.587 1 97.94 157 LEU A O 1
ATOM 1196 N N . SER A 1 158 ? 17.594 -15.367 -1.188 1 97.75 158 SER A N 1
ATOM 1197 C CA . SER A 1 158 ? 17.828 -13.961 -1.503 1 97.75 158 SER A CA 1
ATOM 1198 C C . SER A 1 158 ? 18.734 -13.805 -2.717 1 97.75 158 SER A C 1
ATOM 1200 O O . SER A 1 158 ? 19.766 -14.484 -2.82 1 97.75 158 SER A O 1
ATOM 1202 N N . TYR A 1 159 ? 18.344 -12.938 -3.609 1 98.19 159 TYR A N 1
ATOM 1203 C CA . TYR A 1 159 ? 19.062 -12.727 -4.859 1 98.19 159 TYR A CA 1
ATOM 1204 C C . TYR A 1 159 ? 19.422 -11.25 -5.043 1 98.19 159 TYR A C 1
ATOM 1206 O O . TYR A 1 159 ? 18.734 -10.375 -4.512 1 98.19 159 TYR A O 1
ATOM 1214 N N . THR A 1 160 ? 20.453 -10.977 -5.77 1 97 160 THR A N 1
ATOM 1215 C CA . THR A 1 160 ? 20.594 -9.68 -6.43 1 97 160 THR A CA 1
ATOM 1216 C C . THR A 1 160 ? 20.047 -9.734 -7.852 1 97 160 THR A C 1
ATOM 1218 O O . THR A 1 160 ? 20.094 -10.773 -8.508 1 97 160 THR A O 1
ATOM 1221 N N . CYS A 1 161 ? 19.547 -8.609 -8.328 1 96.25 161 CYS A N 1
ATOM 1222 C CA . CYS A 1 161 ? 18.828 -8.641 -9.602 1 96.25 161 CYS A CA 1
ATOM 1223 C C . CYS A 1 161 ? 19.25 -7.473 -10.492 1 96.25 161 CYS A C 1
ATOM 1225 O O . CYS A 1 161 ? 18.5 -7.074 -11.391 1 96.25 161 CYS A O 1
ATOM 1227 N N . GLY A 1 162 ? 20.406 -6.883 -10.242 1 95.12 162 GLY A N 1
ATOM 1228 C CA . GLY A 1 162 ? 20.812 -5.711 -10.992 1 95.12 162 GLY A CA 1
ATOM 1229 C C . GLY A 1 162 ? 19.859 -4.543 -10.844 1 95.12 162 GLY A C 1
ATOM 1230 O O . GLY A 1 162 ? 19.406 -4.238 -9.734 1 95.12 162 GLY A O 1
ATOM 1231 N N . ASP A 1 163 ? 19.469 -3.873 -12.016 1 96.56 163 ASP A N 1
ATOM 1232 C CA . ASP A 1 163 ? 18.672 -2.66 -11.969 1 96.56 163 ASP A CA 1
ATOM 1233 C C . ASP A 1 163 ? 17.172 -2.99 -12.062 1 96.56 163 ASP A C 1
ATOM 1235 O O . ASP A 1 163 ? 16.344 -2.088 -12.117 1 96.56 163 ASP A O 1
ATOM 1239 N N . ALA A 1 164 ? 16.859 -4.328 -12.062 1 95.12 164 ALA A N 1
ATOM 1240 C CA . ALA A 1 164 ? 15.461 -4.758 -12.016 1 95.12 164 ALA A CA 1
ATOM 1241 C C . ALA A 1 164 ? 14.977 -4.875 -10.57 1 95.12 164 ALA A C 1
ATOM 1243 O O . ALA A 1 164 ? 15.781 -5.059 -9.648 1 95.12 164 ALA A O 1
ATOM 1244 N N . SER A 1 165 ? 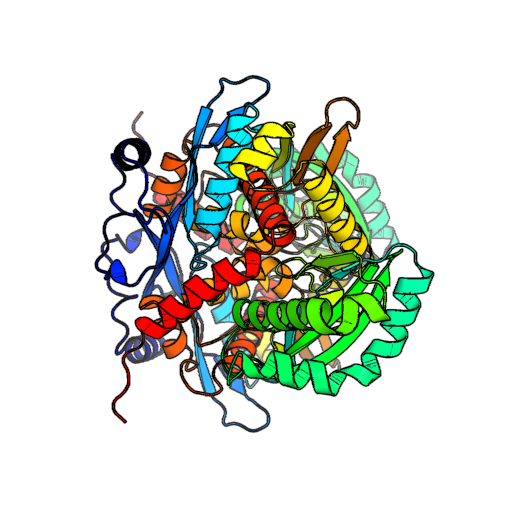13.656 -4.664 -10.375 1 95.19 165 SER A N 1
ATOM 1245 C CA . SER A 1 165 ? 13.117 -5.012 -9.062 1 95.19 165 SER A CA 1
ATOM 1246 C C . SER A 1 165 ? 13.32 -6.492 -8.758 1 95.19 165 SER A C 1
ATOM 1248 O O . SER A 1 165 ? 13.602 -6.859 -7.613 1 95.19 165 SER A O 1
ATOM 1250 N N . GLY A 1 166 ? 13.133 -7.348 -9.805 1 93.56 166 GLY A N 1
ATOM 1251 C CA . GLY A 1 166 ? 13.633 -8.711 -9.789 1 93.56 166 GLY A CA 1
ATOM 1252 C C . GLY A 1 166 ? 12.594 -9.727 -9.367 1 93.56 166 GLY A C 1
ATOM 1253 O O . GLY A 1 166 ? 12.883 -10.922 -9.273 1 93.56 166 GLY A O 1
ATOM 1254 N N . GLN A 1 167 ? 11.312 -9.383 -9.117 1 92.75 167 GLN A N 1
ATOM 1255 C CA . GLN A 1 167 ? 10.305 -10.297 -8.586 1 92.75 167 GLN A CA 1
ATOM 1256 C C . GLN A 1 167 ? 10.078 -11.477 -9.539 1 92.75 167 GLN A C 1
ATOM 1258 O O . GLN A 1 167 ? 10.055 -12.633 -9.109 1 92.75 167 GLN A O 1
ATOM 1263 N N . ASN A 1 168 ? 9.953 -11.203 -10.852 1 90.25 168 ASN A N 1
ATOM 1264 C CA . ASN A 1 168 ? 9.766 -12.273 -11.828 1 90.25 168 ASN A CA 1
ATOM 1265 C C . ASN A 1 168 ? 11.039 -13.094 -12.008 1 90.25 168 ASN A C 1
ATOM 1267 O O . ASN A 1 168 ? 10.984 -14.32 -12.125 1 90.25 168 ASN A O 1
ATOM 1271 N N . MET A 1 169 ? 12.125 -12.445 -11.992 1 92.56 169 MET A N 1
ATOM 1272 C CA . MET A 1 169 ? 13.438 -13.062 -12.18 1 92.56 169 MET A CA 1
ATOM 1273 C C . MET A 1 169 ? 13.711 -14.094 -11.094 1 92.56 169 MET A C 1
ATOM 1275 O O . MET A 1 169 ? 14.125 -15.219 -11.383 1 92.56 169 MET A O 1
ATOM 1279 N N . VAL A 1 170 ? 13.43 -13.734 -9.875 1 96.19 170 VAL A N 1
ATOM 1280 C CA . VAL A 1 170 ? 13.766 -14.641 -8.781 1 96.19 170 VAL A CA 1
ATOM 1281 C C . VAL A 1 170 ? 12.75 -15.781 -8.719 1 96.19 170 VAL A C 1
ATOM 1283 O O . VAL A 1 170 ? 13.062 -16.875 -8.242 1 96.19 170 VAL A O 1
ATOM 1286 N N . THR A 1 171 ? 11.539 -15.492 -9.188 1 95.81 171 THR A N 1
ATOM 1287 C CA . THR A 1 171 ? 10.555 -16.562 -9.289 1 95.81 171 THR A CA 1
ATOM 1288 C C . THR A 1 171 ? 11.031 -17.641 -10.25 1 95.81 171 THR A C 1
ATOM 1290 O O . THR A 1 171 ? 10.977 -18.844 -9.93 1 95.81 171 THR A O 1
ATOM 1293 N N . ILE A 1 172 ? 11.523 -17.25 -11.383 1 95.62 172 ILE A N 1
ATOM 1294 C CA . ILE A 1 172 ? 12.008 -18.188 -12.398 1 95.62 172 ILE A CA 1
ATOM 1295 C C . ILE A 1 172 ? 13.219 -18.953 -11.867 1 95.62 172 ILE A C 1
ATOM 1297 O O . ILE A 1 172 ? 13.289 -20.172 -11.984 1 95.62 172 ILE A O 1
ATOM 1301 N N . ALA A 1 173 ? 14.141 -18.234 -11.289 1 97.25 173 ALA A N 1
ATOM 1302 C CA . ALA A 1 173 ? 15.336 -18.859 -10.727 1 97.25 173 ALA A CA 1
ATOM 1303 C C . ALA A 1 173 ? 14.977 -19.875 -9.656 1 97.25 173 ALA A C 1
ATOM 1305 O O . ALA A 1 173 ? 15.539 -20.984 -9.617 1 97.25 173 ALA A O 1
ATOM 1306 N N . THR A 1 174 ? 14.102 -19.531 -8.781 1 97.81 174 THR A N 1
ATOM 1307 C CA . THR A 1 174 ? 13.68 -20.391 -7.688 1 97.81 174 THR A CA 1
ATOM 1308 C C . THR A 1 174 ? 12.953 -21.625 -8.227 1 97.81 174 THR A C 1
ATOM 1310 O O . THR A 1 174 ? 13.117 -22.719 -7.695 1 97.81 174 THR A O 1
ATOM 1313 N N . ASP A 1 175 ? 12.148 -21.391 -9.234 1 97.56 175 ASP A N 1
ATOM 1314 C CA . ASP A 1 175 ? 11.461 -22.5 -9.867 1 97.56 175 ASP A CA 1
ATOM 1315 C C . ASP A 1 175 ? 12.461 -23.531 -10.414 1 97.56 175 ASP A C 1
ATOM 1317 O O . ASP A 1 175 ? 12.227 -24.734 -10.328 1 97.56 175 ASP A O 1
ATOM 1321 N N . ARG A 1 176 ? 13.531 -23.109 -10.961 1 97.38 176 ARG A N 1
ATOM 1322 C CA . ARG A 1 176 ? 14.57 -24 -11.469 1 97.38 176 ARG A CA 1
ATOM 1323 C C . ARG A 1 176 ? 15.227 -24.781 -10.336 1 97.38 176 ARG A C 1
ATOM 1325 O O . ARG A 1 176 ? 15.594 -25.938 -10.508 1 97.38 176 ARG A O 1
ATOM 1332 N N . ILE A 1 177 ? 15.398 -24.141 -9.242 1 97.81 177 ILE A N 1
ATOM 1333 C CA . ILE A 1 177 ? 15.93 -24.828 -8.062 1 97.81 177 ILE A CA 1
ATOM 1334 C C . ILE A 1 177 ? 14.961 -25.922 -7.625 1 97.81 177 ILE A C 1
ATOM 1336 O O . ILE A 1 177 ? 15.375 -27.031 -7.301 1 97.81 177 ILE A O 1
ATOM 1340 N N . CYS A 1 178 ? 13.68 -25.578 -7.566 1 97.69 178 CYS A N 1
ATOM 1341 C CA . CYS A 1 178 ? 12.672 -26.562 -7.211 1 97.69 178 CYS A CA 1
ATOM 1342 C C . CYS A 1 178 ? 12.75 -27.781 -8.125 1 97.69 178 CYS A C 1
ATOM 1344 O O . CYS A 1 178 ? 12.719 -28.922 -7.652 1 97.69 178 CYS A O 1
ATOM 1346 N N . ASP A 1 179 ? 12.906 -27.531 -9.398 1 96.94 179 ASP A N 1
ATOM 1347 C CA . ASP A 1 179 ? 13.031 -28.609 -10.375 1 96.94 179 ASP A CA 1
ATOM 1348 C C . ASP A 1 179 ? 14.281 -29.453 -10.117 1 96.94 179 ASP A C 1
ATOM 1350 O O . ASP A 1 179 ? 14.242 -30.672 -10.188 1 96.94 179 ASP A O 1
ATOM 1354 N N . TRP A 1 180 ? 15.336 -28.781 -9.914 1 97.56 180 TRP A N 1
ATOM 1355 C CA . TRP A 1 180 ? 16.609 -29.453 -9.656 1 97.56 180 TRP A CA 1
ATOM 1356 C C . TRP A 1 180 ? 16.516 -30.344 -8.43 1 97.56 180 TRP A C 1
ATOM 1358 O O . TRP A 1 180 ? 17.016 -31.469 -8.43 1 97.56 180 TRP A O 1
ATOM 1368 N N . VAL A 1 181 ? 15.922 -29.859 -7.379 1 97.44 181 VAL A N 1
ATOM 1369 C CA . VAL A 1 181 ? 15.766 -30.625 -6.148 1 97.44 181 VAL A CA 1
ATOM 1370 C C . VAL A 1 181 ? 14.906 -31.859 -6.414 1 97.44 181 VAL A C 1
ATOM 1372 O O . VAL A 1 181 ? 15.219 -32.969 -5.953 1 97.44 181 VAL A O 1
ATOM 1375 N N . SER A 1 182 ? 13.82 -31.672 -7.129 1 96.12 182 SER A N 1
ATOM 1376 C CA . SER A 1 182 ? 12.93 -32.781 -7.465 1 96.12 182 SER A CA 1
ATOM 1377 C C . SER A 1 182 ? 13.656 -33.844 -8.266 1 96.12 182 SER A C 1
ATOM 1379 O O . SER A 1 182 ? 13.422 -35.031 -8.07 1 96.12 182 SER A O 1
ATOM 1381 N N . LYS A 1 183 ? 14.562 -33.469 -9.078 1 96.38 183 LYS A N 1
ATOM 1382 C CA . LYS A 1 183 ? 15.266 -34.406 -9.961 1 96.38 183 LYS A CA 1
ATOM 1383 C C . LYS A 1 183 ? 16.422 -35.094 -9.242 1 96.38 183 LYS A C 1
ATOM 1385 O O . LYS A 1 183 ? 16.688 -36.25 -9.453 1 96.38 183 LYS A O 1
ATOM 1390 N N . ASN A 1 184 ? 17.078 -34.312 -8.398 1 96.44 184 ASN A N 1
ATOM 1391 C CA . ASN A 1 184 ? 18.375 -34.781 -7.914 1 96.44 184 ASN A CA 1
ATOM 1392 C C . ASN A 1 184 ? 18.297 -35.219 -6.449 1 96.44 184 ASN A C 1
ATOM 1394 O O . ASN A 1 184 ? 19.141 -35.969 -5.984 1 96.44 184 ASN A O 1
ATOM 1398 N N . LEU A 1 185 ? 17.328 -34.688 -5.75 1 96.06 185 LEU A N 1
ATOM 1399 C CA . LEU A 1 185 ? 17.406 -34.844 -4.301 1 96.06 185 LEU A CA 1
ATOM 1400 C C . LEU A 1 185 ? 16.156 -35.531 -3.768 1 96.06 185 LEU A C 1
ATOM 1402 O O . LEU A 1 185 ? 16.094 -35.906 -2.594 1 96.06 185 LEU A O 1
ATOM 1406 N N . GLU A 1 186 ? 15.141 -35.75 -4.5 1 95.88 186 GLU A N 1
ATOM 1407 C CA . GLU A 1 186 ? 13.852 -36.281 -4.074 1 95.88 186 GLU A CA 1
ATOM 1408 C C . GLU A 1 186 ? 14.031 -37.625 -3.334 1 95.88 186 GLU A C 1
ATOM 1410 O O . GLU A 1 186 ? 13.508 -37.781 -2.234 1 95.88 186 GLU A O 1
ATOM 1415 N N . LYS A 1 187 ? 14.75 -38.562 -3.943 1 96.31 187 LYS A N 1
ATOM 1416 C CA . LYS A 1 187 ? 14.914 -39.875 -3.379 1 96.31 187 LYS A CA 1
ATOM 1417 C C . LYS A 1 187 ? 15.758 -39.844 -2.107 1 96.31 187 LYS A C 1
ATOM 1419 O O . LYS A 1 187 ? 15.406 -40.469 -1.1 1 96.31 187 LYS A O 1
ATOM 1424 N N . GLU A 1 188 ? 16.812 -39.125 -2.211 1 96.19 188 GLU A N 1
ATOM 1425 C CA . GLU A 1 188 ? 17.766 -39.094 -1.103 1 96.19 188 GLU A CA 1
ATOM 1426 C C . GLU A 1 188 ? 17.125 -38.5 0.147 1 96.19 188 GLU A C 1
ATOM 1428 O O . GLU A 1 188 ? 17.328 -39 1.257 1 96.19 188 GLU A O 1
ATOM 1433 N N . TYR A 1 189 ? 16.312 -37.5 -0.037 1 97.06 189 TYR A N 1
ATOM 1434 C CA . TYR A 1 189 ? 15.789 -36.781 1.125 1 97.06 189 TYR A CA 1
ATOM 1435 C C . TYR A 1 189 ? 14.289 -37 1.273 1 97.06 189 TYR A C 1
ATOM 1437 O O . TYR A 1 189 ? 13.656 -36.438 2.176 1 97.06 189 TYR A O 1
ATOM 1445 N N . LYS A 1 190 ? 13.703 -37.75 0.433 1 97.62 190 LYS A N 1
ATOM 1446 C CA . LYS A 1 190 ? 12.297 -38.125 0.493 1 97.62 190 LYS A CA 1
ATOM 1447 C C . LYS A 1 190 ? 11.383 -36.906 0.354 1 97.62 190 LYS A C 1
ATOM 1449 O O . LYS A 1 190 ? 10.469 -36.719 1.157 1 97.62 190 LYS A O 1
ATOM 1454 N N . VAL A 1 191 ? 11.703 -36.031 -0.527 1 97.81 191 VAL A N 1
ATOM 1455 C CA . VAL A 1 191 ? 10.859 -34.875 -0.801 1 97.81 191 VAL A CA 1
ATOM 1456 C C . VAL A 1 191 ? 9.531 -35.344 -1.412 1 97.81 191 VAL A C 1
ATOM 1458 O O . VAL A 1 191 ? 9.523 -36.125 -2.373 1 97.81 191 VAL A O 1
ATOM 1461 N N . VAL A 1 192 ? 8.406 -34.906 -0.817 1 96.88 192 VAL A N 1
ATOM 1462 C CA . VAL A 1 192 ? 7.074 -35.344 -1.236 1 96.88 192 VAL A CA 1
ATOM 1463 C C . VAL A 1 192 ? 6.516 -34.344 -2.254 1 96.88 192 VAL A C 1
ATOM 1465 O O . VAL A 1 192 ? 5.797 -34.75 -3.178 1 96.88 192 VAL A O 1
ATOM 1468 N N . ASP A 1 193 ? 6.758 -33.094 -2.064 1 96.25 193 ASP A N 1
ATOM 1469 C CA . ASP A 1 193 ? 6.246 -32.031 -2.938 1 96.25 193 ASP A CA 1
ATOM 1470 C C . ASP A 1 193 ? 7.098 -30.766 -2.838 1 96.25 193 ASP A C 1
ATOM 1472 O O . ASP A 1 193 ? 7.875 -30.609 -1.895 1 96.25 193 ASP A O 1
ATOM 1476 N N . THR A 1 194 ? 7.062 -30.047 -3.891 1 97.12 194 THR A N 1
ATOM 1477 C CA . THR A 1 194 ? 7.773 -28.766 -3.941 1 97.12 194 THR A CA 1
ATOM 1478 C C . THR A 1 194 ? 6.855 -27.656 -4.445 1 97.12 194 THR A C 1
ATOM 1480 O O . THR A 1 194 ? 6.113 -27.844 -5.41 1 97.12 194 THR A O 1
ATOM 1483 N N . LEU A 1 195 ? 6.855 -26.531 -3.785 1 97.75 195 LEU A N 1
ATOM 1484 C CA . LEU A 1 195 ? 6.137 -25.328 -4.188 1 97.75 195 LEU A CA 1
ATOM 1485 C C . LEU A 1 195 ? 7.094 -24.156 -4.359 1 97.75 195 LEU A C 1
ATOM 1487 O O . LEU A 1 195 ? 8.023 -23.984 -3.566 1 97.75 195 LEU A O 1
ATOM 1491 N N . VAL A 1 196 ? 6.867 -23.281 -5.332 1 97.81 196 VAL A N 1
ATOM 1492 C CA . VAL A 1 196 ? 7.824 -22.234 -5.676 1 97.81 196 VAL A CA 1
ATOM 1493 C C . VAL A 1 196 ? 7.703 -21.078 -4.688 1 97.81 196 VAL A C 1
ATOM 1495 O O . VAL A 1 196 ? 8.609 -20.25 -4.574 1 97.81 196 VAL A O 1
ATOM 1498 N N . GLU A 1 197 ? 6.613 -21.016 -3.973 1 96.75 197 GLU A N 1
ATOM 1499 C CA . GLU A 1 197 ? 6.383 -19.953 -3.006 1 96.75 197 GLU A CA 1
ATOM 1500 C C . GLU A 1 197 ? 5.625 -20.469 -1.785 1 96.75 197 GLU A C 1
ATOM 1502 O O . GLU A 1 197 ? 4.68 -21.25 -1.917 1 96.75 197 GLU A O 1
ATOM 1507 N N . GLY A 1 198 ? 6.113 -20.047 -0.563 1 95 198 GLY A N 1
ATOM 1508 C CA . GLY A 1 198 ? 5.484 -20.469 0.679 1 95 198 GLY A CA 1
ATOM 1509 C C . GLY A 1 198 ? 5.195 -19.328 1.622 1 95 198 GLY A C 1
ATOM 1510 O O . GLY A 1 198 ? 5.008 -19.531 2.824 1 95 198 GLY A O 1
ATOM 1511 N N . MET A 1 199 ? 5.277 -18.047 1.159 1 94.44 199 MET A N 1
ATOM 1512 C CA . MET A 1 199 ? 4.805 -16.844 1.841 1 94.44 199 MET A CA 1
ATOM 1513 C C . MET A 1 199 ? 5.902 -16.25 2.713 1 94.44 199 MET A C 1
ATOM 1515 O O . MET A 1 199 ? 5.805 -15.094 3.129 1 94.44 199 MET A O 1
ATOM 1519 N N . LEU A 1 200 ? 6.949 -16.922 2.928 1 94 200 LEU A N 1
ATOM 1520 C CA . LEU A 1 200 ? 7.969 -16.375 3.812 1 94 200 LEU A CA 1
ATOM 1521 C C . LEU A 1 200 ? 8.688 -15.203 3.15 1 94 200 LEU A C 1
ATOM 1523 O O . LEU A 1 200 ? 9.391 -14.438 3.82 1 94 200 LEU A O 1
ATOM 1527 N N . SER A 1 201 ? 8.602 -15.086 1.896 1 93.44 201 SER A N 1
ATOM 1528 C CA . SER A 1 201 ? 9.164 -13.914 1.241 1 93.44 201 SER A CA 1
ATOM 1529 C C . SER A 1 201 ? 8.312 -12.672 1.491 1 93.44 201 SER A C 1
ATOM 1531 O O . SER A 1 201 ? 8.781 -11.547 1.326 1 93.44 201 SER A O 1
ATOM 1533 N N . SER A 1 202 ? 7.043 -12.828 1.802 1 92 202 SER A N 1
ATOM 1534 C CA . SER A 1 202 ? 6.105 -11.781 2.197 1 92 202 SER A CA 1
ATOM 1535 C C . SER A 1 202 ? 5.992 -10.703 1.12 1 92 202 SER A C 1
ATOM 1537 O O . SER A 1 202 ? 6.059 -9.516 1.418 1 92 202 SER A O 1
ATOM 1539 N N . ASP A 1 203 ? 5.887 -11.164 -0.076 1 90.5 203 ASP A N 1
ATOM 1540 C CA . ASP A 1 203 ? 5.727 -10.227 -1.184 1 90.5 203 ASP A CA 1
ATOM 1541 C C . ASP A 1 203 ? 4.395 -9.484 -1.084 1 90.5 203 ASP A C 1
ATOM 1543 O O . ASP A 1 203 ? 3.338 -10.109 -0.962 1 90.5 203 ASP A O 1
ATOM 1547 N N . LYS A 1 204 ? 4.473 -8.094 -1.132 1 94.75 204 LYS A N 1
ATOM 1548 C CA . LYS A 1 204 ? 3.307 -7.215 -1.222 1 94.75 204 LYS A CA 1
ATOM 1549 C C . LYS A 1 204 ? 2.428 -7.34 0.019 1 94.75 204 LYS A C 1
ATOM 1551 O O . LYS A 1 204 ? 1.199 -7.324 -0.08 1 94.75 204 LYS A O 1
ATOM 1556 N N . LYS A 1 205 ? 3.057 -7.582 1.196 1 94 205 LYS A N 1
ATOM 1557 C CA . LYS A 1 205 ? 2.424 -7.641 2.512 1 94 205 LYS A CA 1
ATOM 1558 C C . LYS A 1 205 ? 3.309 -7 3.576 1 94 205 LYS A C 1
ATOM 1560 O O . LYS A 1 205 ? 4.512 -7.262 3.629 1 94 205 LYS A O 1
ATOM 1565 N N . PRO A 1 206 ? 2.672 -6.199 4.387 1 93.06 206 PRO A N 1
ATOM 1566 C CA . PRO A 1 206 ? 3.467 -5.781 5.543 1 93.06 206 PRO A CA 1
ATOM 1567 C C . PRO A 1 206 ? 3.881 -6.953 6.43 1 93.06 206 PRO A C 1
ATOM 1569 O O . PRO A 1 206 ? 3.041 -7.777 6.801 1 93.06 206 PRO A O 1
ATOM 1572 N N . SER A 1 207 ? 5.18 -7.102 6.676 1 94.81 207 SER A N 1
ATOM 1573 C CA . SER A 1 207 ? 5.688 -8.203 7.484 1 94.81 207 SER A CA 1
ATOM 1574 C C . SER A 1 207 ? 7.012 -7.836 8.141 1 94.81 207 SER A C 1
ATOM 1576 O O . SER A 1 207 ? 7.773 -7.023 7.613 1 94.81 207 SER A O 1
ATOM 1578 N N . TRP A 1 208 ? 7.277 -8.461 9.297 1 94.06 208 TRP A N 1
ATOM 1579 C CA . TRP A 1 208 ? 8.57 -8.281 9.953 1 94.06 208 TRP A CA 1
ATOM 1580 C C . TRP A 1 208 ? 9.68 -8.945 9.148 1 94.06 208 TRP A C 1
ATOM 1582 O O . TRP A 1 208 ? 10.852 -8.586 9.281 1 94.06 208 TRP A O 1
ATOM 1592 N N . ARG A 1 209 ? 9.359 -9.859 8.312 1 94 209 ARG A N 1
ATOM 1593 C CA . ARG A 1 209 ? 10.336 -10.5 7.441 1 94 209 ARG A CA 1
ATOM 1594 C C . ARG A 1 209 ? 11.023 -9.484 6.543 1 94 209 ARG A C 1
ATOM 1596 O O . ARG A 1 209 ? 12.25 -9.5 6.402 1 94 209 ARG A O 1
ATOM 1603 N N . ASN A 1 210 ? 10.219 -8.57 6.039 1 93.19 210 ASN A N 1
ATOM 1604 C CA . ASN A 1 210 ? 10.773 -7.574 5.125 1 93.19 210 ASN A CA 1
ATOM 1605 C C . ASN A 1 210 ? 11.609 -6.539 5.867 1 93.19 210 ASN A C 1
ATOM 1607 O O . ASN A 1 210 ? 12.367 -5.793 5.25 1 93.19 210 ASN A O 1
ATOM 1611 N N . VAL A 1 211 ? 11.445 -6.508 7.168 1 94.25 211 VAL A N 1
ATOM 1612 C CA . VAL A 1 211 ? 12.258 -5.629 8.008 1 94.25 211 VAL A CA 1
ATOM 1613 C C . VAL A 1 211 ? 13.594 -6.309 8.32 1 94.25 211 VAL A C 1
ATOM 1615 O O . VAL A 1 211 ? 14.641 -5.664 8.297 1 94.25 211 VAL A O 1
ATOM 1618 N N . ALA A 1 212 ? 13.508 -7.605 8.523 1 95.25 212 ALA A N 1
ATOM 1619 C CA . ALA A 1 212 ? 14.68 -8.359 8.969 1 95.25 212 ALA A CA 1
ATOM 1620 C C . ALA A 1 212 ? 15.57 -8.742 7.793 1 95.25 212 ALA A C 1
ATOM 1622 O O . ALA A 1 212 ? 16.781 -8.867 7.938 1 95.25 212 ALA A O 1
ATOM 1623 N N . VAL A 1 213 ? 14.992 -9.039 6.672 1 95.88 213 VAL A N 1
ATOM 1624 C CA . VAL A 1 213 ? 15.688 -9.422 5.449 1 95.88 213 VAL A CA 1
ATOM 1625 C C . VAL A 1 213 ? 15.25 -8.523 4.297 1 95.88 213 VAL A C 1
ATOM 1627 O O . VAL A 1 213 ? 14.062 -8.453 3.975 1 95.88 213 VAL A O 1
ATOM 1630 N N . VAL A 1 214 ? 16.188 -7.906 3.701 1 97 214 VAL A N 1
ATOM 1631 C CA . VAL A 1 214 ? 15.914 -6.883 2.695 1 97 214 VAL A CA 1
ATOM 1632 C C . VAL A 1 214 ? 15.188 -7.512 1.51 1 97 214 VAL A C 1
ATOM 1634 O O . VAL A 1 214 ? 15.555 -8.594 1.044 1 97 214 VAL A O 1
ATOM 1637 N N . ARG A 1 215 ? 14.18 -6.984 1.051 1 97.44 215 ARG A N 1
ATOM 1638 C CA . ARG A 1 215 ? 13.477 -7.242 -0.202 1 97.44 215 ARG A CA 1
ATOM 1639 C C . ARG A 1 215 ? 13.32 -5.961 -1.015 1 97.44 215 ARG A C 1
ATOM 1641 O O . ARG A 1 215 ? 12.297 -5.281 -0.922 1 97.44 215 ARG A O 1
ATOM 1648 N N . GLY A 1 216 ? 14.156 -5.637 -1.816 1 97.5 216 GLY A N 1
ATOM 1649 C CA . GLY A 1 216 ? 14.344 -4.367 -2.494 1 97.5 216 GLY A CA 1
ATOM 1650 C C . GLY A 1 216 ? 15.648 -3.682 -2.129 1 97.5 216 GLY A C 1
ATOM 1651 O O . GLY A 1 216 ? 16.719 -4.293 -2.189 1 97.5 216 GLY A O 1
ATOM 1652 N N . VAL A 1 217 ? 15.586 -2.375 -1.848 1 98.31 217 VAL A N 1
ATOM 1653 C CA . VAL A 1 217 ? 16.766 -1.593 -1.475 1 98.31 217 VAL A CA 1
ATOM 1654 C C . VAL A 1 217 ? 16.578 -1.031 -0.066 1 98.31 217 VAL A C 1
ATOM 1656 O O . VAL A 1 217 ? 15.57 -0.388 0.229 1 98.31 217 VAL A O 1
ATOM 1659 N N . GLU A 1 218 ? 17.484 -1.331 0.833 1 98.5 218 GLU A N 1
ATOM 1660 C CA . GLU A 1 218 ? 17.547 -0.685 2.141 1 98.5 218 GLU A CA 1
ATOM 1661 C C . GLU A 1 218 ? 18.062 0.748 2.025 1 98.5 218 GLU A C 1
ATOM 1663 O O . GLU A 1 218 ? 19.078 0.996 1.379 1 98.5 218 GLU A O 1
ATOM 1668 N N . THR A 1 219 ? 17.328 1.675 2.648 1 98.25 219 THR A N 1
ATOM 1669 C CA . THR A 1 219 ? 17.688 3.074 2.434 1 98.25 219 THR A CA 1
ATOM 1670 C C . THR A 1 219 ? 17.516 3.875 3.723 1 98.25 219 THR A C 1
ATOM 1672 O O . THR A 1 219 ? 16.609 3.611 4.516 1 98.25 219 THR A O 1
ATOM 1675 N N . VAL A 1 220 ? 18.422 4.836 3.906 1 98.56 220 VAL A N 1
ATOM 1676 C CA . VAL A 1 220 ? 18.297 5.844 4.953 1 98.56 220 VAL A CA 1
ATOM 1677 C C . VAL A 1 220 ? 18.422 7.238 4.348 1 98.56 220 VAL A C 1
ATOM 1679 O O . VAL A 1 220 ? 19.359 7.508 3.59 1 98.56 220 VAL A O 1
ATOM 1682 N N . ALA A 1 221 ? 17.531 8.062 4.574 1 98.88 221 ALA A N 1
ATOM 1683 C CA . ALA A 1 221 ? 17.609 9.492 4.277 1 98.88 221 ALA A CA 1
ATOM 1684 C C . ALA A 1 221 ? 17.641 10.32 5.562 1 98.88 221 ALA A C 1
ATOM 1686 O O . ALA A 1 221 ? 16.953 10.008 6.527 1 98.88 221 ALA A O 1
ATOM 1687 N N . TRP A 1 222 ? 18.484 11.398 5.629 1 98.81 222 TRP A N 1
ATOM 1688 C CA . TRP A 1 222 ? 18.484 12.203 6.848 1 98.81 222 TRP A CA 1
ATOM 1689 C C . TRP A 1 222 ? 18.859 13.648 6.551 1 98.81 222 TRP A C 1
ATOM 1691 O O . TRP A 1 222 ? 19.422 13.953 5.5 1 98.81 222 TRP A O 1
ATOM 1701 N N . THR A 1 223 ? 18.438 14.523 7.367 1 98.81 223 THR A N 1
ATOM 1702 C CA . THR A 1 223 ? 18.75 15.953 7.324 1 98.81 223 THR A CA 1
ATOM 1703 C C . THR A 1 223 ? 18.797 16.531 8.734 1 98.81 223 THR A C 1
ATOM 1705 O O . THR A 1 223 ? 18.297 15.922 9.68 1 98.81 223 THR A O 1
ATOM 1708 N N . ALA A 1 224 ? 19.516 17.609 8.914 1 98.75 224 ALA A N 1
ATOM 1709 C CA . ALA A 1 224 ? 19.516 18.406 10.141 1 98.75 224 ALA A CA 1
ATOM 1710 C C . ALA A 1 224 ? 18.953 19.797 9.891 1 98.75 224 ALA A C 1
ATOM 1712 O O . ALA A 1 224 ? 19.531 20.578 9.125 1 98.75 224 ALA A O 1
ATOM 1713 N N . LEU A 1 225 ? 17.875 20.062 10.484 1 98.81 225 LEU A N 1
ATOM 1714 C CA . LEU A 1 225 ? 17.219 21.344 10.258 1 98.81 225 LEU A CA 1
ATOM 1715 C C . LEU A 1 225 ? 17.578 22.344 11.352 1 98.81 225 LEU A C 1
ATOM 1717 O O . LEU A 1 225 ? 17.484 22.031 12.539 1 98.81 225 LEU A O 1
ATOM 1721 N N . SER A 1 226 ? 17.953 23.5 10.969 1 98.25 226 SER A N 1
ATOM 1722 C CA . SER A 1 226 ? 18.156 24.578 11.938 1 98.25 226 SER A CA 1
ATOM 1723 C C . SER A 1 226 ? 16.828 25.156 12.414 1 98.25 226 SER A C 1
ATOM 1725 O O . SER A 1 226 ? 15.836 25.109 11.695 1 98.25 226 SER A O 1
ATOM 1727 N N . ASP A 1 227 ? 16.891 25.672 13.57 1 98.38 227 ASP A N 1
ATOM 1728 C CA . ASP A 1 227 ? 15.703 26.312 14.109 1 98.38 227 ASP A CA 1
ATOM 1729 C C . ASP A 1 227 ? 15.25 27.469 13.234 1 98.38 227 ASP A C 1
ATOM 1731 O O . ASP A 1 227 ? 14.047 27.672 13.023 1 98.38 227 ASP A O 1
ATOM 1735 N N . SER A 1 228 ? 16.141 28.234 12.734 1 98.25 228 SER A N 1
ATOM 1736 C CA . SER A 1 228 ? 15.852 29.391 11.875 1 98.25 228 SER A CA 1
ATOM 1737 C C . SER A 1 228 ? 15.133 28.953 10.602 1 98.25 228 SER A C 1
ATOM 1739 O O . SER A 1 228 ? 14.172 29.594 10.18 1 98.25 228 SER A O 1
ATOM 1741 N N . ALA A 1 229 ? 15.594 27.906 9.992 1 98.44 229 ALA A N 1
ATOM 1742 C CA . ALA A 1 229 ? 14.953 27.391 8.789 1 98.44 229 ALA A CA 1
ATOM 1743 C C . ALA A 1 229 ? 13.531 26.906 9.086 1 98.44 229 ALA A C 1
ATOM 1745 O O . ALA A 1 229 ? 12.609 27.141 8.305 1 98.44 229 ALA A O 1
ATOM 1746 N N . CYS A 1 230 ? 13.391 26.219 10.195 1 98.62 230 CYS A N 1
ATOM 1747 C CA . CYS A 1 230 ? 12.078 25.734 10.609 1 98.62 230 CYS A CA 1
ATOM 1748 C C . CYS A 1 230 ? 11.102 26.891 10.773 1 98.62 230 CYS A C 1
ATOM 1750 O O . CYS A 1 230 ? 10.008 26.875 10.211 1 98.62 230 CYS A O 1
ATOM 1752 N N . GLU A 1 231 ? 11.484 27.891 11.469 1 98.25 231 GLU A N 1
ATOM 1753 C CA . GLU A 1 231 ? 10.617 29.047 11.734 1 98.25 231 GLU A CA 1
ATOM 1754 C C . GLU A 1 231 ? 10.266 29.781 10.445 1 98.25 231 GLU A C 1
ATOM 1756 O O . GLU A 1 231 ? 9.102 30.109 10.211 1 98.25 231 GLU A O 1
ATOM 1761 N N . ARG A 1 232 ? 11.188 29.984 9.648 1 98 232 ARG A N 1
ATOM 1762 C CA . ARG A 1 232 ? 11.016 30.781 8.445 1 98 232 ARG A CA 1
ATOM 1763 C C . ARG A 1 232 ? 10.156 30.047 7.418 1 98 232 ARG A C 1
ATOM 1765 O O . ARG A 1 232 ? 9.297 30.656 6.773 1 98 232 ARG A O 1
ATOM 1772 N N . VAL A 1 233 ? 10.398 28.797 7.262 1 98 233 VAL A N 1
ATOM 1773 C CA . VAL A 1 233 ? 9.773 28.062 6.16 1 98 233 VAL A CA 1
ATOM 1774 C C . VAL A 1 233 ? 8.516 27.344 6.656 1 98 233 VAL A C 1
ATOM 1776 O O . VAL A 1 233 ? 7.492 27.328 5.969 1 98 233 VAL A O 1
ATOM 1779 N N . LEU A 1 234 ? 8.617 26.766 7.836 1 98.12 234 LEU A N 1
ATOM 1780 C CA . LEU A 1 234 ? 7.547 25.891 8.305 1 98.12 234 LEU A CA 1
ATOM 1781 C C . LEU A 1 234 ? 6.609 26.641 9.25 1 98.12 234 LEU A C 1
ATOM 1783 O O . LEU A 1 234 ? 5.492 26.188 9.508 1 98.12 234 LEU A O 1
ATOM 1787 N N . GLY A 1 235 ? 7.082 27.703 9.867 1 97.94 235 GLY A N 1
ATOM 1788 C CA . GLY A 1 235 ? 6.258 28.484 10.781 1 97.94 235 GLY A CA 1
ATOM 1789 C C . GLY A 1 235 ? 6.223 27.922 12.188 1 97.94 235 GLY A C 1
ATOM 1790 O O . GLY A 1 235 ? 5.348 28.266 12.977 1 97.94 235 GLY A O 1
ATOM 1791 N N . CYS A 1 236 ? 7.133 27.016 12.516 1 98.19 236 CYS A N 1
ATOM 1792 C CA . CYS A 1 236 ? 7.234 26.469 13.859 1 98.19 236 CYS A CA 1
ATOM 1793 C C . CYS A 1 236 ? 8.688 26.203 14.227 1 98.19 236 CYS A C 1
ATOM 1795 O O . CYS A 1 236 ? 9.562 26.203 13.367 1 98.19 236 CYS A O 1
ATOM 1797 N N . SER A 1 237 ? 8.938 26.031 15.492 1 98.44 237 SER A N 1
ATOM 1798 C CA . SER A 1 237 ? 10.297 25.781 15.961 1 98.44 237 SER A CA 1
ATOM 1799 C C . SER A 1 237 ? 10.688 24.312 15.75 1 98.44 237 SER A C 1
ATOM 1801 O O . SER A 1 237 ? 9.82 23.453 15.602 1 98.44 237 SER A O 1
ATOM 1803 N N . SER A 1 238 ? 12.008 24.109 15.734 1 98.56 238 SER A N 1
ATOM 1804 C CA . SER A 1 238 ? 12.523 22.734 15.672 1 98.56 238 SER A CA 1
ATOM 1805 C C . SER A 1 238 ? 12.086 21.922 16.891 1 98.56 238 SER A C 1
ATOM 1807 O O . SER A 1 238 ? 11.828 20.734 16.781 1 98.56 238 SER A O 1
ATOM 1809 N N . ALA A 1 239 ? 11.93 22.562 18.031 1 98.5 239 ALA A N 1
ATOM 1810 C CA . ALA A 1 239 ? 11.484 21.891 19.25 1 98.5 239 ALA A CA 1
ATOM 1811 C C . ALA A 1 239 ? 10.031 21.453 19.125 1 98.5 239 ALA A C 1
ATOM 1813 O O . ALA A 1 239 ? 9.664 20.359 19.594 1 98.5 239 ALA A O 1
ATOM 1814 N N . GLN A 1 240 ? 9.219 22.297 18.562 1 98.06 240 GLN A N 1
ATOM 1815 C CA . GLN A 1 240 ? 7.816 21.938 18.359 1 98.06 240 GLN A CA 1
ATOM 1816 C C . GLN A 1 240 ? 7.695 20.75 17.422 1 98.06 240 GLN A C 1
ATOM 1818 O O . GLN A 1 240 ? 6.871 19.859 17.641 1 98.06 240 GLN A O 1
ATOM 1823 N N . LEU A 1 241 ? 8.492 20.75 16.375 1 98.31 241 LEU A N 1
ATOM 1824 C CA . LEU A 1 241 ? 8.516 19.625 15.438 1 98.31 241 LEU A CA 1
ATOM 1825 C C . LEU A 1 241 ? 8.93 18.344 16.141 1 98.31 241 LEU A C 1
ATOM 1827 O O . LEU A 1 241 ? 8.289 17.297 15.969 1 98.31 241 LEU A O 1
ATOM 1831 N N . TYR A 1 242 ? 9.977 18.422 16.953 1 98.56 242 TYR A N 1
ATOM 1832 C CA . TYR A 1 242 ? 10.484 17.281 17.703 1 98.56 242 TYR A CA 1
ATOM 1833 C C . TYR A 1 242 ? 9.414 16.719 18.625 1 98.56 242 TYR A C 1
ATOM 1835 O O . TYR A 1 242 ? 9.188 15.5 18.641 1 98.56 242 TYR A O 1
ATOM 1843 N N . ASN A 1 243 ? 8.766 17.609 19.344 1 97.62 243 ASN A N 1
ATOM 1844 C CA . ASN A 1 243 ? 7.746 17.188 20.297 1 97.62 243 ASN A CA 1
ATOM 1845 C C . ASN A 1 243 ? 6.57 16.516 19.594 1 97.62 243 ASN A C 1
ATOM 1847 O O . ASN A 1 243 ? 6.012 15.547 20.109 1 97.62 243 ASN A O 1
ATOM 1851 N N . PHE A 1 244 ? 6.191 17.078 18.484 1 98.19 244 PHE A N 1
ATOM 1852 C CA . PHE A 1 244 ? 5.074 16.484 17.766 1 98.19 244 PHE A CA 1
ATOM 1853 C C . PHE A 1 244 ? 5.43 15.078 17.281 1 98.19 244 PHE A C 1
ATOM 1855 O O . PHE A 1 244 ? 4.645 14.141 17.438 1 98.19 244 PHE A O 1
ATOM 1862 N N . ILE A 1 245 ? 6.582 14.883 16.656 1 98.19 245 ILE A N 1
ATOM 1863 C CA . ILE A 1 245 ? 6.984 13.586 16.125 1 98.19 245 ILE A CA 1
ATOM 1864 C C . ILE A 1 245 ? 7.055 12.562 17.266 1 98.19 245 ILE A C 1
ATOM 1866 O O . ILE A 1 245 ? 6.625 11.422 17.109 1 98.19 245 ILE A O 1
ATOM 1870 N N . GLN A 1 246 ? 7.555 13.016 18.469 1 97.19 246 GLN A N 1
ATOM 1871 C CA . GLN A 1 246 ? 7.559 12.133 19.625 1 97.19 246 GLN A CA 1
ATOM 1872 C C . GLN A 1 246 ? 6.141 11.703 20 1 97.19 246 GLN A C 1
ATOM 1874 O O . GLN A 1 246 ? 5.91 10.547 20.359 1 97.19 246 GLN A O 1
ATOM 1879 N N . THR A 1 247 ? 5.238 12.633 19.953 1 96.88 247 THR A N 1
ATOM 1880 C CA . THR A 1 247 ? 3.842 12.359 20.266 1 96.88 247 THR A CA 1
ATOM 1881 C C . THR A 1 247 ? 3.271 11.305 19.328 1 96.88 247 THR A C 1
ATOM 1883 O O . THR A 1 247 ? 2.564 10.391 19.766 1 96.88 247 THR A O 1
ATOM 1886 N N . THR A 1 248 ? 3.602 11.406 18.016 1 96.31 248 THR A N 1
ATOM 1887 C CA . THR A 1 248 ? 3.094 10.445 17.047 1 96.31 248 THR A CA 1
ATOM 1888 C C . THR A 1 248 ? 3.719 9.07 17.25 1 96.31 248 THR A C 1
ATOM 1890 O O . THR A 1 248 ? 3.064 8.047 17.047 1 96.31 248 THR A O 1
ATOM 1893 N N . GLN A 1 249 ? 4.965 9 17.672 1 96.75 249 GLN A N 1
ATOM 1894 C CA . GLN A 1 249 ? 5.633 7.73 17.906 1 96.75 249 GLN A CA 1
ATOM 1895 C C . GLN A 1 249 ? 4.988 6.984 19.078 1 96.75 249 GLN A C 1
ATOM 1897 O O . GLN A 1 249 ? 4.797 5.77 19.016 1 96.75 249 GLN A O 1
ATOM 1902 N N . GLU A 1 250 ? 4.676 7.754 20.141 1 96.56 250 GLU A N 1
ATOM 1903 C CA . GLU A 1 250 ? 3.996 7.145 21.281 1 96.56 250 GLU A CA 1
ATOM 1904 C C . GLU A 1 250 ? 2.646 6.562 20.875 1 96.56 250 GLU A C 1
ATOM 1906 O O . GLU A 1 250 ? 2.281 5.465 21.297 1 96.56 250 GLU A O 1
ATOM 1911 N N . ALA A 1 251 ? 1.955 7.27 20.047 1 96.06 251 ALA A N 1
ATOM 1912 C CA . ALA A 1 251 ? 0.665 6.789 19.562 1 96.06 251 ALA A CA 1
ATOM 1913 C C . ALA A 1 251 ? 0.839 5.566 18.672 1 96.06 251 ALA A C 1
ATOM 1915 O O . ALA A 1 251 ? 0.001 4.66 18.672 1 96.06 251 ALA A O 1
ATOM 1916 N N . GLY A 1 252 ? 1.898 5.598 17.844 1 95.88 252 GLY A N 1
ATOM 1917 C CA . GLY A 1 252 ? 2.195 4.449 17 1 95.88 252 GLY A CA 1
ATOM 1918 C C . GLY A 1 252 ? 2.404 3.17 17.781 1 95.88 252 GLY A C 1
ATOM 1919 O O . GLY A 1 252 ? 1.947 2.102 17.375 1 95.88 252 GLY A O 1
ATOM 1920 N N . ILE A 1 253 ? 3.068 3.301 18.922 1 94.88 253 ILE A N 1
ATOM 1921 C CA . ILE A 1 253 ? 3.273 2.164 19.812 1 94.88 253 ILE A CA 1
ATOM 1922 C C . ILE A 1 253 ? 1.925 1.648 20.312 1 94.88 253 ILE A C 1
ATOM 1924 O O . ILE A 1 253 ? 1.653 0.447 20.266 1 94.88 253 ILE A O 1
ATOM 1928 N N . ARG A 1 254 ? 1.124 2.584 20.688 1 94 254 ARG A N 1
ATOM 1929 C CA . ARG A 1 254 ? -0.186 2.229 21.219 1 94 254 ARG A CA 1
ATOM 1930 C C . ARG A 1 254 ? -1.047 1.554 20.156 1 94 254 ARG A C 1
ATOM 1932 O O . ARG A 1 254 ? -1.844 0.666 20.469 1 94 254 ARG A O 1
ATOM 1939 N N . ASN A 1 255 ? -0.85 1.861 18.922 1 92.44 255 ASN A N 1
ATOM 1940 C CA . ASN A 1 255 ? -1.644 1.391 17.781 1 92.44 255 ASN A CA 1
ATOM 1941 C C . ASN A 1 255 ? -1.13 0.053 17.266 1 92.44 255 ASN A C 1
ATOM 1943 O O . ASN A 1 255 ? -1.805 -0.607 16.469 1 92.44 255 ASN A O 1
ATOM 1947 N N . GLY A 1 256 ? -0.025 -0.407 17.703 1 93.06 256 GLY A N 1
ATOM 1948 C CA . GLY A 1 256 ? 0.613 -1.514 17 1 93.06 256 GLY A CA 1
ATOM 1949 C C . GLY A 1 256 ? 0.888 -1.22 15.539 1 93.06 256 GLY A C 1
ATOM 1950 O O . GLY A 1 256 ? 0.536 -2.014 14.664 1 93.06 256 GLY A O 1
ATOM 1951 N N . GLU A 1 257 ? 1.444 -0.05 15.305 1 94.06 257 GLU A N 1
ATOM 1952 C CA . GLU A 1 257 ? 1.773 0.385 13.953 1 94.06 257 GLU A CA 1
ATOM 1953 C C . GLU A 1 257 ? 2.971 -0.384 13.398 1 94.06 257 GLU A C 1
ATOM 1955 O O . GLU A 1 257 ? 3.941 -0.631 14.117 1 94.06 257 GLU A O 1
ATOM 1960 N N . HIS A 1 258 ? 2.924 -0.839 12.18 1 92.62 258 HIS A N 1
ATOM 1961 C CA . HIS A 1 258 ? 4.066 -1.398 11.461 1 92.62 258 HIS A CA 1
ATOM 1962 C C . HIS A 1 258 ? 4.98 -0.297 10.938 1 92.62 258 HIS A C 1
ATOM 1964 O O . HIS A 1 258 ? 4.738 0.252 9.859 1 92.62 258 HIS A O 1
ATOM 1970 N N . GLY A 1 259 ? 6.031 -0.041 11.641 1 92.81 259 GLY A N 1
ATOM 1971 C CA . GLY A 1 259 ? 6.883 1.106 11.367 1 92.81 259 GLY A CA 1
ATOM 1972 C C . GLY A 1 259 ? 6.535 2.32 12.203 1 92.81 259 GLY A C 1
ATOM 1973 O O . GLY A 1 259 ? 5.824 2.207 13.203 1 92.81 259 GLY A O 1
ATOM 1974 N N . SER A 1 260 ? 7.129 3.379 11.945 1 95.94 260 SER A N 1
ATOM 1975 C CA . SER A 1 260 ? 6.898 4.652 12.617 1 95.94 260 SER A CA 1
ATOM 1976 C C . SER A 1 260 ? 7.184 5.828 11.688 1 95.94 260 SER A C 1
ATOM 1978 O O . SER A 1 260 ? 8.328 6.246 11.547 1 95.94 260 SER A O 1
ATOM 1980 N N . ASN A 1 261 ? 6.125 6.266 11.07 1 96.75 261 ASN A N 1
ATOM 1981 C CA . ASN A 1 261 ? 6.223 7.395 10.156 1 96.75 261 ASN A CA 1
ATOM 1982 C C . ASN A 1 261 ? 4.91 8.172 10.078 1 96.75 261 ASN A C 1
ATOM 1984 O O . ASN A 1 261 ? 3.975 7.891 10.836 1 96.75 261 ASN A O 1
ATOM 1988 N N . ILE A 1 262 ? 4.844 9.188 9.266 1 96.44 262 ILE A N 1
ATOM 1989 C CA . ILE A 1 262 ? 3.67 10.047 9.227 1 96.44 262 ILE A CA 1
ATOM 1990 C C . ILE A 1 262 ? 2.922 9.844 7.914 1 96.44 262 ILE A C 1
ATOM 1992 O O . ILE A 1 262 ? 1.711 9.609 7.91 1 96.44 262 ILE A O 1
ATOM 1996 N N . ASP A 1 263 ? 3.643 9.859 6.77 1 95.31 263 ASP A N 1
ATOM 1997 C CA . ASP A 1 263 ? 2.924 9.914 5.5 1 95.31 263 ASP A CA 1
ATOM 1998 C C . ASP A 1 263 ? 3.791 9.398 4.352 1 95.31 263 ASP A C 1
ATOM 2000 O O . ASP A 1 263 ? 3.697 9.891 3.227 1 95.31 263 ASP A O 1
ATOM 2004 N N . SER A 1 264 ? 4.637 8.492 4.551 1 97.44 264 SER A N 1
ATOM 2005 C CA . SER A 1 264 ? 5.566 8.023 3.529 1 97.44 264 SER A CA 1
ATOM 2006 C C . SER A 1 264 ? 4.836 7.297 2.406 1 97.44 264 SER A C 1
ATOM 2008 O O . SER A 1 264 ? 5.273 7.332 1.253 1 97.44 264 SER A O 1
ATOM 2010 N N . ALA A 1 265 ? 3.705 6.672 2.693 1 98.12 265 ALA A N 1
ATOM 2011 C CA . ALA A 1 265 ? 2.945 5.883 1.727 1 98.12 265 ALA A CA 1
ATOM 2012 C C . ALA A 1 265 ? 2.521 6.734 0.534 1 98.12 265 ALA A C 1
ATOM 2014 O O . ALA A 1 265 ? 2.457 6.246 -0.596 1 98.12 265 ALA A O 1
ATOM 2015 N N . ASN A 1 266 ? 2.254 8.008 0.789 1 98.19 266 ASN A N 1
ATOM 2016 C CA . ASN A 1 266 ? 1.848 8.898 -0.294 1 98.19 266 ASN A CA 1
ATOM 2017 C C . ASN A 1 266 ? 2.963 9.078 -1.319 1 98.19 266 ASN A C 1
ATOM 2019 O O . ASN A 1 266 ? 2.707 9.094 -2.525 1 98.19 266 ASN A O 1
ATOM 2023 N N . ILE A 1 267 ? 4.176 9.219 -0.854 1 98.75 267 ILE A N 1
ATOM 2024 C CA . ILE A 1 267 ? 5.309 9.414 -1.755 1 98.75 267 ILE A CA 1
ATOM 2025 C C . ILE A 1 267 ? 5.598 8.109 -2.5 1 98.75 267 ILE A C 1
ATOM 2027 O O . ILE A 1 267 ? 5.84 8.117 -3.709 1 98.75 267 ILE A O 1
ATOM 2031 N N . LEU A 1 268 ? 5.562 7.008 -1.771 1 98.69 268 LEU A N 1
ATOM 2032 C CA . LEU A 1 268 ? 5.766 5.711 -2.406 1 98.69 268 LEU A CA 1
ATOM 2033 C C . LEU A 1 268 ? 4.758 5.488 -3.527 1 98.69 268 LEU A C 1
ATOM 2035 O O . LEU A 1 268 ? 5.137 5.23 -4.672 1 98.69 268 LEU A O 1
ATOM 2039 N N . ALA A 1 269 ? 3.492 5.691 -3.23 1 98.69 269 ALA A N 1
ATOM 2040 C CA . ALA A 1 269 ? 2.439 5.457 -4.215 1 98.69 269 ALA A CA 1
ATOM 2041 C C . ALA A 1 269 ? 2.605 6.375 -5.426 1 98.69 269 ALA A C 1
ATOM 2043 O O . ALA A 1 269 ? 2.578 5.914 -6.566 1 98.69 269 ALA A O 1
ATOM 2044 N N . ALA A 1 270 ? 2.832 7.656 -5.16 1 98.69 270 ALA A N 1
ATOM 2045 C CA . ALA A 1 270 ? 2.891 8.656 -6.223 1 98.69 270 ALA A CA 1
ATOM 2046 C C . ALA A 1 270 ? 4.07 8.398 -7.156 1 98.69 270 ALA A C 1
ATOM 2048 O O . ALA A 1 270 ? 3.92 8.438 -8.383 1 98.69 270 ALA A O 1
ATOM 2049 N N . ILE A 1 271 ? 5.223 8.133 -6.617 1 98.81 271 ILE A N 1
ATOM 2050 C CA . ILE A 1 271 ? 6.414 7.953 -7.441 1 98.81 271 ILE A CA 1
ATOM 2051 C C . ILE A 1 271 ? 6.402 6.562 -8.07 1 98.81 271 ILE A C 1
ATOM 2053 O O . ILE A 1 271 ? 6.84 6.387 -9.211 1 98.81 271 ILE A O 1
ATOM 2057 N N . PHE A 1 272 ? 5.863 5.508 -7.367 1 98.75 272 PHE A N 1
ATOM 2058 C CA . PHE A 1 272 ? 5.73 4.184 -7.965 1 98.75 272 PHE A CA 1
ATOM 2059 C C . PHE A 1 272 ? 4.914 4.25 -9.25 1 98.75 272 PHE A C 1
ATOM 2061 O O . PHE A 1 272 ? 5.332 3.73 -10.281 1 98.75 272 PHE A O 1
ATOM 2068 N N . ILE A 1 273 ? 3.795 4.953 -9.188 1 98.62 273 ILE A N 1
ATOM 2069 C CA . ILE A 1 273 ? 2.922 5.066 -10.352 1 98.62 273 ILE A CA 1
ATOM 2070 C C . ILE A 1 273 ? 3.619 5.879 -11.445 1 98.62 273 ILE A C 1
ATOM 2072 O O . ILE A 1 273 ? 3.623 5.484 -12.609 1 98.62 273 ILE A O 1
ATOM 2076 N N . ALA A 1 274 ? 4.305 6.918 -11.102 1 98.38 274 ALA A N 1
ATOM 2077 C CA . ALA A 1 274 ? 4.918 7.832 -12.055 1 98.38 274 ALA A CA 1
ATOM 2078 C C . ALA A 1 274 ? 6.094 7.168 -12.766 1 98.38 274 ALA A C 1
ATOM 2080 O O . ALA A 1 274 ? 6.441 7.551 -13.891 1 98.38 274 ALA A O 1
ATOM 2081 N N . THR A 1 275 ? 6.711 6.16 -12.133 1 98.25 275 THR A N 1
ATOM 2082 C CA . THR A 1 275 ? 7.957 5.629 -12.68 1 98.25 275 THR A CA 1
ATOM 2083 C C . THR A 1 275 ? 7.801 4.16 -13.055 1 98.25 275 THR A C 1
ATOM 2085 O O . THR A 1 275 ? 8.789 3.482 -13.352 1 98.25 275 THR A O 1
ATOM 2088 N N . GLY A 1 276 ? 6.609 3.658 -12.953 1 96.56 276 GLY A N 1
ATOM 2089 C CA . GLY A 1 276 ? 6.332 2.316 -13.438 1 96.56 276 GLY A CA 1
ATOM 2090 C C . GLY A 1 276 ? 6.711 1.233 -12.445 1 96.56 276 GLY A C 1
ATOM 2091 O O . GLY A 1 276 ? 7.008 0.102 -12.836 1 96.56 276 GLY A O 1
ATOM 2092 N N . GLN A 1 277 ? 6.867 1.604 -11.141 1 97.75 277 GLN A N 1
ATOM 2093 C CA . GLN A 1 277 ? 6.992 0.574 -10.117 1 97.75 277 GLN A CA 1
ATOM 2094 C C . GLN A 1 277 ? 5.66 -0.122 -9.867 1 97.75 277 GLN A C 1
ATOM 2096 O O . GLN A 1 277 ? 4.645 0.239 -10.461 1 97.75 277 GLN A O 1
ATOM 2101 N N . ASP A 1 278 ? 5.641 -1.151 -9.078 1 96.44 278 ASP A N 1
ATOM 2102 C CA . ASP A 1 278 ? 4.434 -1.888 -8.711 1 96.44 278 ASP A CA 1
ATOM 2103 C C . ASP A 1 278 ? 3.738 -1.247 -7.512 1 96.44 278 ASP A C 1
ATOM 2105 O O . ASP A 1 278 ? 4.168 -1.427 -6.371 1 96.44 278 ASP A O 1
ATOM 2109 N N . PRO A 1 279 ? 2.578 -0.564 -7.742 1 97.75 279 PRO A N 1
ATOM 2110 C CA . PRO A 1 279 ? 1.92 0.133 -6.637 1 97.75 279 PRO A CA 1
ATOM 2111 C C . PRO A 1 279 ? 1.399 -0.821 -5.562 1 97.75 279 PRO A C 1
ATOM 2113 O O . PRO A 1 279 ? 1.141 -0.402 -4.434 1 97.75 279 PRO A O 1
ATOM 2116 N N . ALA A 1 280 ? 1.218 -2.078 -5.895 1 98 280 ALA A N 1
ATOM 2117 C CA . ALA A 1 280 ? 0.832 -3.053 -4.879 1 98 280 ALA A CA 1
ATOM 2118 C C . ALA A 1 280 ? 1.901 -3.168 -3.795 1 98 280 ALA A C 1
ATOM 2120 O O . ALA A 1 280 ? 1.598 -3.5 -2.648 1 98 280 ALA A O 1
ATOM 2121 N N . CYS A 1 281 ? 3.15 -2.803 -4.117 1 97.75 281 CYS A N 1
ATOM 2122 C CA . CYS A 1 281 ? 4.266 -2.918 -3.186 1 97.75 281 CYS A CA 1
ATOM 2123 C C . CYS A 1 281 ? 4.246 -1.783 -2.168 1 97.75 281 CYS A C 1
ATOM 2125 O O . CYS A 1 281 ? 5.02 -1.791 -1.207 1 97.75 281 CYS A O 1
ATOM 2127 N N . VAL A 1 282 ? 3.332 -0.84 -2.297 1 98.19 282 VAL A N 1
ATOM 2128 C CA . VAL A 1 282 ? 3.154 0.133 -1.225 1 98.19 282 VAL A CA 1
ATOM 2129 C C . VAL A 1 282 ? 2.836 -0.591 0.082 1 98.19 282 VAL A C 1
ATOM 2131 O O . VAL A 1 282 ? 3.252 -0.154 1.158 1 98.19 282 VAL A O 1
ATOM 2134 N N . ALA A 1 283 ? 2.225 -1.748 -0.01 1 97.06 283 ALA A N 1
ATOM 2135 C CA . ALA A 1 283 ? 1.869 -2.555 1.154 1 97.06 283 ALA A CA 1
ATOM 2136 C C . ALA A 1 283 ? 3.111 -2.951 1.947 1 97.06 283 ALA A C 1
ATOM 2138 O O . ALA A 1 283 ? 3.105 -2.92 3.18 1 97.06 283 ALA A O 1
ATOM 2139 N N . ASP A 1 284 ? 4.156 -3.342 1.302 1 94.81 284 ASP A N 1
ATOM 2140 C CA . ASP A 1 284 ? 5.332 -3.809 2.029 1 94.81 284 ASP A CA 1
ATOM 2141 C C . ASP A 1 284 ? 6.406 -2.727 2.09 1 94.81 284 ASP A C 1
ATOM 2143 O O . ASP A 1 284 ? 7.23 -2.711 3.008 1 94.81 284 ASP A O 1
ATOM 2147 N N . ALA A 1 285 ? 6.336 -1.74 1.2 1 96.88 285 ALA A N 1
ATOM 2148 C CA . ALA A 1 285 ? 7.363 -0.702 1.16 1 96.88 285 ALA A CA 1
ATOM 2149 C C . ALA A 1 285 ? 7.086 0.381 2.199 1 96.88 285 ALA A C 1
ATOM 2151 O O . ALA A 1 285 ? 7.973 1.173 2.529 1 96.88 285 ALA A O 1
ATOM 2152 N N . SER A 1 286 ? 5.934 0.415 2.691 1 94.88 286 SER A N 1
ATOM 2153 C CA . SER A 1 286 ? 5.527 1.55 3.514 1 94.88 286 SER A CA 1
ATOM 2154 C C . SER A 1 286 ? 6.066 1.424 4.934 1 94.88 286 SER A C 1
ATOM 2156 O O . SER A 1 286 ? 5.898 2.332 5.75 1 94.88 286 SER A O 1
ATOM 2158 N N . TRP A 1 287 ? 6.66 0.251 5.238 1 94.69 287 TRP A N 1
ATOM 2159 C CA . TRP A 1 287 ? 7.34 0.194 6.527 1 94.69 287 TRP A CA 1
ATOM 2160 C C . TRP A 1 287 ? 8.508 1.179 6.574 1 94.69 287 TRP A C 1
ATOM 2162 O O . TRP A 1 287 ? 9.461 1.052 5.809 1 94.69 287 TRP A O 1
ATOM 2172 N N . ALA A 1 288 ? 8.391 2.215 7.309 1 96.88 288 ALA A N 1
ATOM 2173 C CA . ALA A 1 288 ? 9.453 3.209 7.484 1 96.88 288 ALA A CA 1
ATOM 2174 C C . ALA A 1 288 ? 9.578 3.615 8.953 1 96.88 288 ALA A C 1
ATOM 2176 O O . ALA A 1 288 ? 8.68 3.363 9.75 1 96.88 288 ALA A O 1
ATOM 2177 N N . HIS A 1 289 ? 10.711 4.113 9.305 1 97.94 289 HIS A N 1
ATOM 2178 C CA . HIS A 1 289 ? 10.977 4.535 10.672 1 97.94 289 HIS A CA 1
ATOM 2179 C C . HIS A 1 289 ? 11.578 5.934 10.711 1 97.94 289 HIS A C 1
ATOM 2181 O O . HIS A 1 289 ? 12.766 6.117 10.414 1 97.94 289 HIS A O 1
ATOM 2187 N N . LEU A 1 290 ? 10.773 6.871 11.047 1 98.56 290 LEU A N 1
ATOM 2188 C CA . LEU A 1 290 ? 11.195 8.258 11.234 1 98.56 290 LEU A CA 1
ATOM 2189 C C . LEU A 1 290 ? 11.766 8.461 12.633 1 98.56 290 LEU A C 1
ATOM 2191 O O . LEU A 1 290 ? 11.07 8.242 13.633 1 98.56 290 LEU A O 1
ATOM 2195 N N . THR A 1 291 ? 13.008 8.875 12.75 1 98.56 291 THR A N 1
ATOM 2196 C CA . THR A 1 291 ? 13.68 9.078 14.031 1 98.56 291 THR A CA 1
ATOM 2197 C C . THR A 1 291 ? 14.07 10.539 14.211 1 98.56 291 THR A C 1
ATOM 2199 O O . THR A 1 291 ? 14.875 11.07 13.445 1 98.56 291 THR A O 1
ATOM 2202 N N . PRO A 1 292 ? 13.523 11.164 15.188 1 98.56 292 PRO A N 1
ATOM 2203 C CA . PRO A 1 292 ? 13.938 12.523 15.531 1 98.56 292 PRO A CA 1
ATOM 2204 C C . PRO A 1 292 ? 14.992 12.562 16.641 1 98.56 292 PRO A C 1
ATOM 2206 O O . PRO A 1 292 ? 14.914 11.781 17.594 1 98.56 292 PRO A O 1
ATOM 2209 N N . GLU A 1 293 ? 16.016 13.344 16.484 1 98.62 293 GLU A N 1
ATOM 2210 C CA . GLU A 1 293 ? 17 13.672 17.5 1 98.62 293 GLU A CA 1
ATOM 2211 C C . GLU A 1 293 ? 17.156 15.18 17.656 1 98.62 293 GLU A C 1
ATOM 2213 O O . GLU A 1 293 ? 17.391 15.883 16.672 1 98.62 293 GLU A O 1
ATOM 2218 N N . TYR A 1 294 ? 17.031 15.633 18.828 1 98.44 294 TYR A N 1
ATOM 2219 C CA . TYR A 1 294 ? 17.047 17.078 19.078 1 98.44 294 TYR A CA 1
ATOM 2220 C C . TYR A 1 294 ? 18.266 17.484 19.891 1 98.44 294 TYR A C 1
ATOM 2222 O O . TYR A 1 294 ? 18.547 16.891 20.938 1 98.44 294 TYR A O 1
ATOM 2230 N N . ASP A 1 295 ? 18.984 18.453 19.391 1 98.12 295 ASP A N 1
ATOM 2231 C CA . ASP A 1 295 ? 20.094 19.062 20.125 1 98.12 295 ASP A CA 1
ATOM 2232 C C . ASP A 1 295 ? 19.672 20.375 20.781 1 98.12 295 ASP A C 1
ATOM 2234 O O . ASP A 1 295 ? 19.5 21.375 20.094 1 98.12 295 ASP A O 1
ATOM 2238 N N . GLN A 1 296 ? 19.641 20.406 22.078 1 96.81 296 GLN A N 1
ATOM 2239 C CA . GLN A 1 296 ? 19.141 21.547 22.828 1 96.81 296 GLN A CA 1
ATOM 2240 C C . GLN A 1 296 ? 20.078 22.75 22.688 1 96.81 296 GLN A C 1
ATOM 2242 O O . GLN A 1 296 ? 19.625 23.906 22.672 1 96.81 296 GLN A O 1
ATOM 2247 N N . ALA A 1 297 ? 21.344 22.484 22.672 1 97.5 297 ALA A N 1
ATOM 2248 C CA . ALA A 1 297 ? 22.344 23.562 22.641 1 97.5 297 ALA A CA 1
ATOM 2249 C C . ALA A 1 297 ? 22.266 24.328 21.312 1 97.5 297 ALA A C 1
ATOM 2251 O O . ALA A 1 297 ? 22.219 25.562 21.297 1 97.5 297 ALA A O 1
ATOM 2252 N N . SER A 1 298 ? 22.156 23.625 20.234 1 97.56 298 SER A N 1
ATOM 2253 C CA . SER A 1 298 ? 22.156 24.266 18.922 1 97.56 298 SER A CA 1
ATOM 2254 C C . SER A 1 298 ? 20.734 24.484 18.422 1 97.56 298 SER A C 1
ATOM 2256 O O . SER A 1 298 ? 20.516 25.188 17.438 1 97.56 298 SER A O 1
ATOM 2258 N N . LYS A 1 299 ? 19.734 23.891 19.062 1 98.12 299 LYS A N 1
ATOM 2259 C CA . LYS A 1 299 ? 18.328 23.922 18.672 1 98.12 299 LYS A CA 1
ATOM 2260 C C . LYS A 1 299 ? 18.125 23.328 17.281 1 98.12 299 LYS A C 1
ATOM 2262 O O . LYS A 1 299 ? 17.375 23.875 16.469 1 98.12 299 LYS A O 1
ATOM 2267 N N . THR A 1 300 ? 18.922 22.344 17 1 98.31 300 THR A N 1
ATOM 2268 C CA . THR A 1 300 ? 18.844 21.609 15.742 1 98.31 300 THR A CA 1
ATOM 2269 C C . THR A 1 300 ? 18.094 20.297 15.914 1 98.31 300 THR A C 1
ATOM 2271 O O . THR A 1 300 ? 18.266 19.609 16.922 1 98.31 300 THR A O 1
ATOM 2274 N N . ILE A 1 301 ? 17.219 20.016 14.945 1 98.81 301 ILE A N 1
ATOM 2275 C CA . ILE A 1 301 ? 16.578 18.703 14.93 1 98.81 301 ILE A CA 1
ATOM 2276 C C . ILE A 1 301 ? 17.141 17.859 13.781 1 98.81 301 ILE A C 1
ATOM 2278 O O . ILE A 1 301 ? 17.109 18.297 12.625 1 98.81 301 ILE A O 1
ATOM 2282 N N . MET A 1 302 ? 17.672 16.781 14.109 1 98.81 302 MET A N 1
ATOM 2283 C CA . MET A 1 302 ? 18.078 15.797 13.109 1 98.81 302 MET A CA 1
ATOM 2284 C C . MET A 1 302 ? 16.969 14.773 12.883 1 98.81 302 MET A C 1
ATOM 2286 O O . MET A 1 302 ? 16.453 14.195 13.836 1 98.81 302 MET A O 1
ATOM 2290 N N . LEU A 1 303 ? 16.578 14.656 11.594 1 98.88 303 LEU A N 1
ATOM 2291 C CA . LEU A 1 303 ? 15.547 13.695 11.211 1 98.88 303 LEU A CA 1
ATOM 2292 C C . LEU A 1 303 ? 16.109 12.656 10.25 1 98.88 303 LEU A C 1
ATOM 2294 O O . LEU A 1 303 ? 16.797 13 9.281 1 98.88 303 LEU A O 1
ATOM 2298 N N . SER A 1 304 ? 15.859 11.398 10.555 1 98.81 304 SER A N 1
ATOM 2299 C CA . SER A 1 304 ? 16.234 10.305 9.664 1 98.81 304 SER A CA 1
ATOM 2300 C C . SER A 1 304 ? 15.039 9.406 9.359 1 98.81 304 SER A C 1
ATOM 2302 O O . SER A 1 304 ? 14.211 9.148 10.234 1 98.81 304 SER A O 1
ATOM 2304 N N . LEU A 1 305 ? 14.914 9.023 8.117 1 98.88 305 LEU A N 1
ATOM 2305 C CA . LEU A 1 305 ? 13.891 8.094 7.66 1 98.88 305 LEU A CA 1
ATOM 2306 C C . LEU A 1 305 ? 14.523 6.832 7.074 1 98.88 305 LEU A C 1
ATOM 2308 O O . LEU A 1 305 ? 15.266 6.906 6.094 1 98.88 305 LEU A O 1
ATOM 2312 N N . TYR A 1 306 ? 14.242 5.73 7.723 1 98.69 306 TYR A N 1
ATOM 2313 C CA . TYR A 1 306 ? 14.797 4.434 7.367 1 98.69 306 TYR A CA 1
ATOM 2314 C C . TYR A 1 306 ? 13.758 3.559 6.68 1 98.69 306 TYR A C 1
ATOM 2316 O O . TYR A 1 306 ? 12.625 3.426 7.164 1 98.69 306 TYR A O 1
ATOM 2324 N N . PHE A 1 307 ? 14.086 3.023 5.484 1 98.62 307 PHE A N 1
ATOM 2325 C CA . PHE A 1 307 ? 13.32 1.993 4.793 1 98.62 307 PHE A CA 1
ATOM 2326 C C . PHE A 1 307 ? 14.102 0.685 4.734 1 98.62 307 PHE A C 1
ATOM 2328 O O . PHE A 1 307 ? 15.133 0.602 4.066 1 98.62 307 PHE A O 1
ATOM 2335 N N . PRO A 1 308 ? 13.641 -0.361 5.352 1 97.88 308 PRO A N 1
ATOM 2336 C CA . PRO A 1 308 ? 14.375 -1.63 5.297 1 97.88 308 PRO A CA 1
ATOM 2337 C C . PRO A 1 308 ? 14.297 -2.295 3.924 1 97.88 308 PRO A C 1
ATOM 2339 O O . PRO A 1 308 ? 15.203 -3.031 3.539 1 97.88 308 PRO A O 1
ATOM 2342 N N . SER A 1 309 ? 13.164 -2.107 3.254 1 97.56 309 SER A N 1
ATOM 2343 C CA . SER A 1 309 ? 12.898 -2.779 1.984 1 97.56 309 SER A CA 1
ATOM 2344 C C . SER A 1 309 ? 12.086 -1.892 1.046 1 97.56 309 SER A C 1
ATOM 2346 O O . SER A 1 309 ? 10.922 -1.593 1.317 1 97.56 309 SER A O 1
ATOM 2348 N N . MET A 1 310 ? 12.633 -1.493 -0.044 1 97.69 310 MET A N 1
ATOM 2349 C CA . MET A 1 310 ? 11.914 -0.777 -1.097 1 97.69 310 MET A CA 1
ATOM 2350 C C . MET A 1 310 ? 12.055 -1.498 -2.434 1 97.69 310 MET A C 1
ATOM 2352 O O . MET A 1 310 ? 13.055 -1.335 -3.135 1 97.69 310 MET A O 1
ATOM 2356 N N . PRO A 1 311 ? 11.031 -2.232 -2.82 1 97.38 311 PRO A N 1
ATOM 2357 C CA . PRO A 1 311 ? 11.109 -2.996 -4.066 1 97.38 311 PRO A CA 1
ATOM 2358 C C . PRO A 1 311 ? 10.953 -2.119 -5.309 1 97.38 311 PRO A C 1
ATOM 2360 O O . PRO A 1 311 ? 9.844 -1.958 -5.82 1 97.38 311 PRO A O 1
ATOM 2363 N N . VAL A 1 312 ? 12.078 -1.624 -5.828 1 97.81 312 VAL A N 1
ATOM 2364 C CA . VAL A 1 312 ? 12.055 -0.74 -6.988 1 97.81 312 VAL A CA 1
ATOM 2365 C C . VAL A 1 312 ? 13.016 -1.267 -8.055 1 97.81 312 VAL A C 1
ATOM 2367 O O . VAL A 1 312 ? 13.883 -2.094 -7.766 1 97.81 312 VAL A O 1
ATOM 2370 N N . GLY A 1 313 ? 12.812 -0.901 -9.258 1 97.31 313 GLY A N 1
ATOM 2371 C CA . GLY A 1 313 ? 13.664 -1.157 -10.398 1 97.31 313 GLY A CA 1
ATOM 2372 C C . GLY A 1 313 ? 13.539 -0.106 -11.484 1 97.31 313 GLY A C 1
ATOM 2373 O O . GLY A 1 313 ? 12.555 0.638 -11.523 1 97.31 313 GLY A O 1
ATOM 2374 N N . VAL A 1 314 ? 14.547 -0.047 -12.352 1 97.19 314 VAL A N 1
ATOM 2375 C CA . VAL A 1 314 ? 14.508 0.956 -13.414 1 97.19 314 VAL A CA 1
ATOM 2376 C C . VAL A 1 314 ? 14.547 0.269 -14.773 1 97.19 314 VAL A C 1
ATOM 2378 O O . VAL A 1 314 ? 14.562 0.936 -15.812 1 97.19 314 VAL A O 1
ATOM 2381 N N . ILE A 1 315 ? 14.562 -1.044 -14.688 1 92.12 315 ILE A N 1
ATOM 2382 C CA . ILE A 1 315 ? 14.391 -1.879 -15.875 1 92.12 315 ILE A CA 1
ATOM 2383 C C . ILE A 1 315 ? 13.266 -2.881 -15.633 1 92.12 315 ILE A C 1
ATOM 2385 O O . ILE A 1 315 ? 13.102 -3.391 -14.523 1 92.12 315 ILE A O 1
ATOM 2389 N N . GLY A 1 316 ? 12.484 -3.133 -16.688 1 85.81 316 GLY A N 1
ATOM 2390 C CA . GLY A 1 316 ? 11.375 -4.07 -16.578 1 85.81 316 GLY A CA 1
ATOM 2391 C C . GLY A 1 316 ? 10.125 -3.609 -17.297 1 85.81 316 GLY A C 1
ATOM 2392 O O . GLY A 1 316 ? 10.117 -2.541 -17.922 1 85.81 316 GLY A O 1
ATOM 2393 N N . GLY A 1 317 ? 9.086 -4.41 -17.125 1 79.25 317 GLY A N 1
ATOM 2394 C CA . GLY A 1 317 ? 7.891 -4.191 -17.922 1 79.25 317 GLY A CA 1
ATOM 2395 C C . GLY A 1 317 ? 7.227 -2.855 -17.641 1 79.25 317 GLY A C 1
ATOM 2396 O O . GLY A 1 317 ? 7.086 -2.027 -18.547 1 79.25 317 GLY A O 1
ATOM 2397 N N . GLY A 1 318 ? 6.926 -2.51 -16.422 1 87.5 318 GLY A N 1
ATOM 2398 C CA . GLY A 1 318 ? 6.223 -1.277 -16.094 1 87.5 318 GLY A CA 1
ATOM 2399 C C . GLY A 1 318 ? 7.055 -0.033 -16.344 1 87.5 318 GLY A C 1
ATOM 2400 O O . GLY A 1 318 ? 6.52 1.008 -16.734 1 87.5 318 GLY A O 1
ATOM 2401 N N . THR A 1 319 ? 8.312 -0.16 -16.219 1 91.75 319 THR A N 1
ATOM 2402 C CA . THR A 1 319 ? 9.219 0.977 -16.328 1 91.75 319 THR A CA 1
ATOM 2403 C C . THR A 1 319 ? 9.445 1.356 -17.797 1 91.75 319 THR A C 1
ATOM 2405 O O . THR A 1 319 ? 9.953 2.441 -18.078 1 91.75 319 THR A O 1
ATOM 2408 N N . SER A 1 320 ? 9.062 0.476 -18.703 1 90.12 320 SER A N 1
ATOM 2409 C CA . SER A 1 320 ? 9.367 0.695 -20.109 1 90.12 320 SER A CA 1
ATOM 2410 C C . SER A 1 320 ? 8.266 1.5 -20.797 1 90.12 320 SER A C 1
ATOM 2412 O O . SER A 1 320 ? 8.445 1.982 -21.922 1 90.12 320 SER A O 1
ATOM 2414 N N . TYR A 1 321 ? 7.168 1.671 -20.109 1 90.88 321 TYR A N 1
ATOM 2415 C CA . TYR A 1 321 ? 6.094 2.447 -20.719 1 90.88 321 TYR A CA 1
ATOM 2416 C C . TYR A 1 321 ? 6.496 3.91 -20.875 1 90.88 321 TYR A C 1
ATOM 2418 O O . TYR A 1 321 ? 7.277 4.43 -20.062 1 90.88 321 TYR A O 1
ATOM 2426 N N . ALA A 1 322 ? 5.957 4.566 -21.797 1 90.94 322 ALA A N 1
ATOM 2427 C CA . ALA A 1 322 ? 6.434 5.871 -22.25 1 90.94 322 ALA A CA 1
ATOM 2428 C C . ALA A 1 322 ? 6.41 6.891 -21.109 1 90.94 322 ALA A C 1
ATOM 2430 O O . ALA A 1 322 ? 7.422 7.539 -20.828 1 90.94 322 ALA A O 1
ATOM 2431 N N . THR A 1 323 ? 5.27 7.059 -20.484 1 93.75 323 THR A N 1
ATOM 2432 C CA . THR A 1 323 ? 5.168 8.07 -19.438 1 93.75 323 THR A CA 1
ATOM 2433 C C . THR A 1 323 ? 6.02 7.695 -18.234 1 93.75 323 THR A C 1
ATOM 2435 O O . THR A 1 323 ? 6.574 8.562 -17.547 1 93.75 323 THR A O 1
ATOM 2438 N N . GLN A 1 324 ? 6.113 6.398 -17.938 1 95.81 324 GLN A N 1
ATOM 2439 C CA . GLN A 1 324 ? 6.902 5.93 -16.812 1 95.81 324 GLN A CA 1
ATOM 2440 C C . GLN A 1 324 ? 8.398 6.109 -17.078 1 95.81 324 GLN A C 1
ATOM 2442 O O . GLN A 1 324 ? 9.148 6.473 -16.172 1 95.81 324 GLN A O 1
ATOM 2447 N N . GLN A 1 325 ? 8.797 5.875 -18.266 1 94.19 325 GLN A N 1
ATOM 2448 C CA . GLN A 1 325 ? 10.188 6.113 -18.641 1 94.19 325 GLN A CA 1
ATOM 2449 C C . GLN A 1 325 ? 10.539 7.594 -18.531 1 94.19 325 GLN A C 1
ATOM 2451 O O . GLN A 1 325 ? 11.656 7.938 -18.125 1 94.19 325 GLN A O 1
ATOM 2456 N N . GLU A 1 326 ? 9.656 8.43 -18.969 1 95.94 326 GLU A N 1
ATOM 2457 C CA . GLU A 1 326 ? 9.852 9.867 -18.812 1 95.94 326 GLU A CA 1
ATOM 2458 C C . GLU A 1 326 ? 9.945 10.258 -17.328 1 95.94 326 GLU A C 1
ATOM 2460 O O . GLU A 1 326 ? 10.719 11.141 -16.969 1 95.94 326 GLU A O 1
ATOM 2465 N N . GLY A 1 327 ? 9.125 9.578 -16.484 1 97.56 327 GLY A N 1
ATOM 2466 C CA . GLY A 1 327 ? 9.25 9.797 -15.047 1 97.56 327 GLY A CA 1
ATOM 2467 C C . GLY A 1 327 ? 10.625 9.469 -14.508 1 97.56 327 GLY A C 1
ATOM 2468 O O . GLY A 1 327 ? 11.195 10.234 -13.734 1 97.56 327 GLY A O 1
ATOM 2469 N N . LEU A 1 328 ? 11.156 8.328 -14.922 1 97.69 328 LEU A N 1
ATOM 2470 C CA . LEU A 1 328 ? 12.5 7.93 -14.523 1 97.69 328 LEU A CA 1
ATOM 2471 C C . LEU A 1 328 ? 13.539 8.938 -15.008 1 97.69 328 LEU A C 1
ATOM 2473 O O . LEU A 1 328 ? 14.492 9.242 -14.289 1 97.69 328 LEU A O 1
ATOM 2477 N N . ARG A 1 329 ? 13.344 9.469 -16.188 1 96.12 329 ARG A N 1
ATOM 2478 C CA . ARG A 1 329 ? 14.273 10.445 -16.734 1 96.12 329 ARG A CA 1
ATOM 2479 C C . ARG A 1 329 ? 14.242 11.75 -15.945 1 96.12 329 ARG A C 1
ATOM 2481 O O . ARG A 1 329 ? 15.289 12.344 -15.68 1 96.12 329 ARG A O 1
ATOM 2488 N N . ILE A 1 330 ? 13.047 12.164 -15.633 1 96.62 330 ILE A N 1
ATOM 2489 C CA . ILE A 1 330 ? 12.898 13.375 -14.836 1 96.62 330 ILE A CA 1
ATOM 2490 C C . ILE A 1 330 ? 13.688 13.242 -13.539 1 96.62 330 ILE A C 1
ATOM 2492 O O . ILE A 1 330 ? 14.352 14.188 -13.109 1 96.62 330 ILE A O 1
ATOM 2496 N N . MET A 1 331 ? 13.688 12.055 -12.984 1 96.75 331 MET A N 1
ATOM 2497 C CA . MET A 1 331 ? 14.367 11.812 -11.719 1 96.75 331 MET A CA 1
ATOM 2498 C C . MET A 1 331 ? 15.836 11.477 -11.945 1 96.75 331 MET A C 1
ATOM 2500 O O . MET A 1 331 ? 16.578 11.258 -10.992 1 96.75 331 MET A O 1
ATOM 2504 N N . GLN A 1 332 ? 16.234 11.391 -13.188 1 93.94 332 GLN A N 1
ATOM 2505 C CA . GLN A 1 332 ? 17.594 11.055 -13.539 1 93.94 332 GLN A CA 1
ATOM 2506 C C . GLN A 1 332 ? 17.969 9.656 -13.055 1 93.94 332 GLN A C 1
ATOM 2508 O O . GLN A 1 332 ? 19.047 9.445 -12.508 1 93.94 332 GLN A O 1
ATOM 2513 N N . CYS A 1 333 ? 17.031 8.695 -13.273 1 96.44 333 CYS A N 1
ATOM 2514 C CA . CYS A 1 333 ? 17.234 7.344 -12.758 1 96.44 333 CYS A CA 1
ATOM 2515 C C . CYS A 1 333 ? 17.188 6.32 -13.883 1 96.44 333 CYS A C 1
ATOM 2517 O O . CYS A 1 333 ? 17.266 5.113 -13.641 1 96.44 333 CYS A O 1
ATOM 2519 N N . ASN A 1 334 ? 17.141 6.707 -15.117 1 93.75 334 ASN A N 1
ATOM 2520 C CA . ASN A 1 334 ? 16.969 5.789 -16.234 1 93.75 334 ASN A CA 1
ATOM 2521 C C . ASN A 1 334 ? 18.312 5.316 -16.781 1 93.75 334 ASN A C 1
ATOM 2523 O O . ASN A 1 334 ? 18.406 4.961 -17.969 1 93.75 334 ASN A O 1
ATOM 2527 N N . GLU A 1 335 ? 19.359 5.391 -16.031 1 91.12 335 GLU A N 1
ATOM 2528 C CA . GLU A 1 335 ? 20.703 4.926 -16.375 1 91.12 335 GLU A CA 1
ATOM 2529 C C . GLU A 1 335 ? 21.172 3.838 -15.406 1 91.12 335 GLU A C 1
ATOM 2531 O O . GLU A 1 335 ? 20.547 3.619 -14.359 1 91.12 335 GLU A O 1
ATOM 2536 N N . PRO A 1 336 ? 22.312 3.109 -15.836 1 90.94 336 PRO A N 1
ATOM 2537 C CA . PRO A 1 336 ? 22.828 2.094 -14.914 1 90.94 336 PRO A CA 1
ATOM 2538 C C . PRO A 1 336 ? 23.047 2.631 -13.508 1 90.94 336 PRO A C 1
ATOM 2540 O O . PRO A 1 336 ? 23.531 3.756 -13.336 1 90.94 336 PRO A O 1
ATOM 2543 N N . GLY A 1 337 ? 22.656 1.878 -12.555 1 91.12 337 GLY A N 1
ATOM 2544 C CA . GLY A 1 337 ? 22.688 2.328 -11.172 1 91.12 337 GLY A CA 1
ATOM 2545 C C . GLY A 1 337 ? 21.453 3.08 -10.75 1 91.12 337 GLY A C 1
ATOM 2546 O O . GLY A 1 337 ? 21.344 3.523 -9.602 1 91.12 337 GLY A O 1
ATOM 2547 N N . GLY A 1 338 ? 20.531 3.117 -11.648 1 96.19 338 GLY A N 1
ATOM 2548 C CA . GLY A 1 338 ? 19.312 3.891 -11.43 1 96.19 338 GLY A CA 1
ATOM 2549 C C . GLY A 1 338 ? 18.453 3.33 -10.32 1 96.19 338 GLY A C 1
ATOM 2550 O O . GLY A 1 338 ? 17.719 4.074 -9.656 1 96.19 338 GLY A O 1
ATOM 2551 N N . LYS A 1 339 ? 18.531 2.053 -10.047 1 97.44 339 LYS A N 1
ATOM 2552 C CA . LYS A 1 339 ? 17.703 1.418 -9.023 1 97.44 339 LYS A CA 1
ATOM 2553 C C . LYS A 1 339 ? 18 1.984 -7.641 1 97.44 339 LYS A C 1
ATOM 2555 O O . LYS A 1 339 ? 17.094 2.42 -6.93 1 97.44 339 LYS A O 1
ATOM 2560 N N . ARG A 1 340 ? 19.281 1.999 -7.234 1 96.31 340 ARG A N 1
ATOM 2561 C CA . ARG A 1 340 ? 19.688 2.52 -5.934 1 96.31 340 ARG A CA 1
ATOM 2562 C C . ARG A 1 340 ? 19.422 4.016 -5.832 1 96.31 340 ARG A C 1
ATOM 2564 O O . ARG A 1 340 ? 18.969 4.5 -4.789 1 96.31 340 ARG A O 1
ATOM 2571 N N . ARG A 1 341 ? 19.656 4.699 -6.93 1 96.38 341 ARG A N 1
ATOM 2572 C CA . ARG A 1 341 ? 19.391 6.133 -6.965 1 96.38 341 ARG A CA 1
ATOM 2573 C C . ARG A 1 341 ? 17.906 6.422 -6.77 1 96.38 341 ARG A C 1
ATOM 2575 O O . ARG A 1 341 ? 17.547 7.312 -6.004 1 96.38 341 ARG A O 1
ATOM 2582 N N . LEU A 1 342 ? 17.078 5.637 -7.461 1 98.25 342 LEU A N 1
ATOM 2583 C CA . LEU A 1 342 ? 15.633 5.801 -7.336 1 98.25 342 LEU A CA 1
ATOM 2584 C C . LEU A 1 342 ? 15.18 5.582 -5.898 1 98.25 342 LEU A C 1
ATOM 2586 O O . LEU A 1 342 ? 14.391 6.367 -5.363 1 98.25 342 LEU A O 1
ATOM 2590 N N . ALA A 1 343 ? 15.688 4.531 -5.25 1 98.5 343 ALA A N 1
ATOM 2591 C CA . ALA A 1 343 ? 15.344 4.25 -3.859 1 98.5 343 ALA A CA 1
ATOM 2592 C C . ALA A 1 343 ? 15.75 5.406 -2.951 1 98.5 343 ALA A C 1
ATOM 2594 O O . ALA A 1 343 ? 14.977 5.82 -2.08 1 98.5 343 ALA A O 1
ATOM 2595 N N . GLY A 1 344 ? 16.953 5.879 -3.164 1 97.94 344 GLY A N 1
ATOM 2596 C CA . GLY A 1 344 ? 17.438 7.004 -2.377 1 97.94 344 GLY A CA 1
ATOM 2597 C C . GLY A 1 344 ? 16.609 8.258 -2.555 1 97.94 344 GLY A C 1
ATOM 2598 O O . GLY A 1 344 ? 16.297 8.953 -1.581 1 97.94 344 GLY A O 1
ATOM 2599 N N . TYR A 1 345 ? 16.234 8.547 -3.799 1 98.5 345 TYR A N 1
ATOM 2600 C CA . TYR A 1 345 ? 15.438 9.734 -4.082 1 98.5 345 TYR A CA 1
ATOM 2601 C C . TYR A 1 345 ? 14.047 9.617 -3.471 1 98.5 345 TYR A C 1
ATOM 2603 O O . TYR A 1 345 ? 13.523 10.586 -2.912 1 98.5 345 TYR A O 1
ATOM 2611 N N . ILE A 1 346 ? 13.453 8.422 -3.594 1 98.81 346 ILE A N 1
ATOM 2612 C CA . ILE A 1 346 ? 12.141 8.203 -2.992 1 98.81 346 ILE A CA 1
ATOM 2613 C C . ILE A 1 346 ? 12.219 8.453 -1.487 1 98.81 346 ILE A C 1
ATOM 2615 O O . ILE A 1 346 ? 11.367 9.148 -0.922 1 98.81 346 ILE A O 1
ATOM 2619 N N . ALA A 1 347 ? 13.25 7.957 -0.839 1 98.88 347 ALA A N 1
ATOM 2620 C CA . ALA A 1 347 ? 13.422 8.141 0.599 1 98.88 347 ALA A CA 1
ATOM 2621 C C . ALA A 1 347 ? 13.578 9.625 0.945 1 98.88 347 ALA A C 1
ATOM 2623 O O . ALA A 1 347 ? 13.031 10.094 1.945 1 98.88 347 ALA A O 1
ATOM 2624 N N . ALA A 1 348 ? 14.312 10.312 0.149 1 98.88 348 ALA A N 1
ATOM 2625 C CA . ALA A 1 348 ? 14.547 11.734 0.39 1 98.88 348 ALA A CA 1
ATOM 2626 C C . ALA A 1 348 ? 13.25 12.531 0.283 1 98.88 348 ALA A C 1
ATOM 2628 O O . ALA A 1 348 ? 12.938 13.344 1.16 1 98.88 348 ALA A O 1
ATOM 2629 N N . PHE A 1 349 ? 12.5 12.32 -0.757 1 98.88 349 PHE A N 1
ATOM 2630 C CA . PHE A 1 349 ? 11.242 13.039 -0.932 1 98.88 349 PHE A CA 1
ATOM 2631 C C . PHE A 1 349 ? 10.234 12.633 0.132 1 98.88 349 PHE A C 1
ATOM 2633 O O . PHE A 1 349 ? 9.422 13.445 0.569 1 98.88 349 PHE A O 1
ATOM 2640 N N . ALA A 1 350 ? 10.273 11.344 0.527 1 98.94 350 ALA A N 1
ATOM 2641 C CA . ALA A 1 350 ? 9.422 10.914 1.629 1 98.94 350 ALA A CA 1
ATOM 2642 C C . ALA A 1 350 ? 9.742 11.672 2.91 1 98.94 350 ALA A C 1
ATOM 2644 O O . ALA A 1 350 ? 8.844 12.117 3.625 1 98.94 350 ALA A O 1
ATOM 2645 N N . LEU A 1 351 ? 11.055 11.805 3.203 1 98.94 351 LEU A N 1
ATOM 2646 C CA . LEU A 1 351 ? 11.453 12.555 4.391 1 98.94 351 LEU A CA 1
ATOM 2647 C C . LEU A 1 351 ? 10.977 14 4.305 1 98.94 351 LEU A C 1
ATOM 2649 O O . LEU A 1 351 ? 10.516 14.57 5.293 1 98.94 351 LEU A O 1
ATOM 2653 N N . ALA A 1 352 ? 11.086 14.578 3.125 1 98.88 352 ALA A N 1
ATOM 2654 C CA . ALA A 1 352 ? 10.602 15.938 2.92 1 98.88 352 ALA A CA 1
ATOM 2655 C C . ALA A 1 352 ? 9.109 16.047 3.25 1 98.88 352 ALA A C 1
ATOM 2657 O O . ALA A 1 352 ? 8.68 16.984 3.914 1 98.88 352 ALA A O 1
ATOM 2658 N N . LEU A 1 353 ? 8.367 15.094 2.801 1 98.75 353 LEU A N 1
ATOM 2659 C CA . LEU A 1 353 ? 6.938 15.109 3.072 1 98.75 353 LEU A CA 1
ATOM 2660 C C . LEU A 1 353 ? 6.664 14.922 4.562 1 98.75 353 LEU A C 1
ATOM 2662 O O . LEU A 1 353 ? 5.766 15.555 5.117 1 98.75 353 LEU A O 1
ATOM 2666 N N . GLU A 1 354 ? 7.41 14.008 5.246 1 98.38 354 GLU A N 1
ATOM 2667 C CA . GLU A 1 354 ? 7.27 13.82 6.688 1 98.38 354 GLU A CA 1
ATOM 2668 C C . GLU A 1 354 ? 7.379 15.148 7.43 1 98.38 354 GLU A C 1
ATOM 2670 O O . GLU A 1 354 ? 6.547 15.453 8.289 1 98.38 354 GLU A O 1
ATOM 2675 N N . ILE A 1 355 ? 8.383 15.891 7.059 1 98.81 355 ILE A N 1
ATOM 2676 C CA . ILE A 1 355 ? 8.703 17.141 7.73 1 98.81 355 ILE A CA 1
ATOM 2677 C C . ILE A 1 355 ? 7.562 18.141 7.531 1 98.81 355 ILE A C 1
ATOM 2679 O O . ILE A 1 355 ? 7.086 18.75 8.492 1 98.81 355 ILE A O 1
ATOM 2683 N N . SER A 1 356 ? 7.148 18.266 6.316 1 98.38 356 SER A N 1
ATOM 2684 C CA . SER A 1 356 ? 6.102 19.234 5.988 1 98.38 356 SER A CA 1
ATOM 2685 C C . SER A 1 356 ? 4.777 18.859 6.645 1 98.38 356 SER A C 1
ATOM 2687 O O . SER A 1 356 ? 4.066 19.719 7.164 1 98.38 356 SER A O 1
ATOM 2689 N N . THR A 1 357 ? 4.398 17.609 6.602 1 97.38 357 THR A N 1
ATOM 2690 C CA . THR A 1 357 ? 3.146 17.141 7.203 1 97.38 357 THR A CA 1
ATOM 2691 C C . THR A 1 357 ? 3.15 17.391 8.711 1 97.38 357 THR A C 1
ATOM 2693 O O . THR A 1 357 ? 2.154 17.844 9.266 1 97.38 357 THR A O 1
ATOM 2696 N N . ALA A 1 358 ? 4.25 17.094 9.359 1 98.06 358 ALA A N 1
ATOM 2697 C CA . ALA A 1 358 ? 4.379 17.344 10.789 1 98.06 358 ALA A CA 1
ATOM 2698 C C . ALA A 1 358 ? 4.164 18.828 11.109 1 98.06 358 ALA A C 1
ATOM 2700 O O . ALA A 1 358 ? 3.439 19.172 12.047 1 98.06 358 ALA A O 1
ATOM 2701 N N . SER A 1 359 ? 4.773 19.656 10.336 1 98.19 359 SER A N 1
ATOM 2702 C CA . SER A 1 359 ? 4.684 21.094 10.578 1 98.19 359 SER A CA 1
ATOM 2703 C C . SER A 1 359 ? 3.266 21.609 10.367 1 98.19 359 SER A C 1
ATOM 2705 O O . SER A 1 359 ? 2.82 22.531 11.055 1 98.19 359 SER A O 1
ATOM 2707 N N . ALA A 1 360 ? 2.582 20.984 9.383 1 96.81 360 ALA A N 1
ATOM 2708 C CA . ALA A 1 360 ? 1.211 21.406 9.109 1 96.81 360 ALA A CA 1
ATOM 2709 C C . ALA A 1 360 ? 0.303 21.141 10.305 1 96.81 360 ALA A C 1
ATOM 2711 O O . ALA A 1 360 ? -0.606 21.922 10.594 1 96.81 360 ALA A O 1
ATOM 2712 N N . VAL A 1 361 ? 0.526 20.062 11 1 97 361 VAL A N 1
ATOM 2713 C CA . VAL A 1 361 ? -0.262 19.734 12.18 1 97 361 VAL A CA 1
ATOM 2714 C C . VAL A 1 361 ? 0.097 20.688 13.32 1 97 361 VAL A C 1
ATOM 2716 O O . VAL A 1 361 ? -0.789 21.234 13.984 1 97 361 VAL A O 1
ATOM 2719 N N . VAL A 1 362 ? 1.353 20.969 13.477 1 97.19 362 VAL A N 1
ATOM 2720 C CA . VAL A 1 362 ? 1.87 21.781 14.57 1 97.19 362 VAL A CA 1
ATOM 2721 C C . VAL A 1 362 ? 1.376 23.219 14.422 1 97.19 362 VAL A C 1
ATOM 2723 O O . VAL A 1 362 ? 1.003 23.859 15.406 1 97.19 362 VAL A O 1
ATOM 2726 N N . THR A 1 363 ? 1.315 23.703 13.188 1 96.69 363 THR A N 1
ATOM 2727 C CA . THR A 1 363 ? 0.97 25.094 12.938 1 96.69 363 THR A CA 1
ATOM 2728 C C . THR A 1 363 ? -0.529 25.25 12.703 1 96.69 363 THR A C 1
ATOM 2730 O O . THR A 1 363 ? -1.004 26.344 12.375 1 96.69 363 THR A O 1
ATOM 2733 N N . LYS A 1 364 ? -1.252 24.141 12.797 1 94.44 364 LYS A N 1
ATOM 2734 C CA . LYS A 1 364 ? -2.705 24.109 12.672 1 94.44 364 LYS A CA 1
ATOM 2735 C C . LYS A 1 364 ? -3.15 24.594 11.289 1 94.44 364 LYS A C 1
ATOM 2737 O O . LYS A 1 364 ? -4.137 25.328 11.172 1 94.44 364 LYS A O 1
ATOM 2742 N N . THR A 1 365 ? -2.379 24.219 10.32 1 90.88 365 THR A N 1
ATOM 2743 C CA . THR A 1 365 ? -2.713 24.578 8.945 1 90.88 365 THR A CA 1
ATOM 2744 C C . THR A 1 365 ? -3.148 23.344 8.164 1 90.88 365 THR A C 1
ATOM 2746 O O . THR A 1 365 ? -3.576 23.453 7.012 1 90.88 365 THR A O 1
ATOM 2749 N N . PHE A 1 366 ? -3.084 22.234 8.812 1 89.38 366 PHE A N 1
ATOM 2750 C CA . PHE A 1 366 ? -3.377 20.969 8.164 1 89.38 366 PHE A CA 1
ATOM 2751 C C . PHE A 1 366 ? -4.801 20.938 7.629 1 89.38 366 PHE A C 1
ATOM 2753 O O . PHE A 1 366 ? -5.02 20.688 6.441 1 89.38 366 PHE A O 1
ATOM 2760 N N . ALA A 1 367 ? -5.754 21.297 8.438 1 86.19 367 ALA A N 1
ATOM 2761 C CA . ALA A 1 367 ? -7.16 21.266 8.039 1 86.19 367 ALA A CA 1
ATOM 2762 C C . ALA A 1 367 ? -7.465 22.359 7.02 1 86.19 367 ALA A C 1
ATOM 2764 O O . ALA A 1 367 ? -8.281 22.172 6.117 1 86.19 367 ALA A O 1
ATOM 2765 N N . ARG A 1 368 ? -6.836 23.453 7.137 1 84.88 368 ARG A N 1
ATOM 2766 C CA . ARG A 1 368 ? -7.055 24.578 6.227 1 84.88 368 ARG A CA 1
ATOM 2767 C C . ARG A 1 368 ? -6.652 24.203 4.801 1 84.88 368 ARG A C 1
ATOM 2769 O O . ARG A 1 368 ? -7.312 24.609 3.842 1 84.88 368 ARG A O 1
ATOM 2776 N N . SER A 1 369 ? -5.59 23.547 4.699 1 79.06 369 SER A N 1
ATOM 2777 C CA . SER A 1 369 ? -5.152 23.094 3.387 1 79.06 369 SER A CA 1
ATOM 2778 C C . SER A 1 369 ? -6.191 22.188 2.738 1 79.06 369 SER A C 1
ATOM 2780 O O . SER A 1 369 ? -6.434 22.266 1.533 1 79.06 369 SER A O 1
ATOM 2782 N N . HIS A 1 370 ? -6.828 21.422 3.486 1 78.62 370 HIS A N 1
ATOM 2783 C CA . HIS A 1 370 ? -7.84 20.5 2.982 1 78.62 370 HIS A CA 1
ATOM 2784 C C . HIS A 1 370 ? -9.156 21.234 2.705 1 78.62 370 HIS A C 1
ATOM 2786 O O . HIS A 1 370 ? -9.883 20.875 1.778 1 78.62 370 HIS A O 1
ATOM 2792 N N . GLU A 1 371 ? -9.43 22.266 3.471 1 77.75 371 GLU A N 1
ATOM 2793 C CA . GLU A 1 371 ? -10.617 23.078 3.246 1 77.75 371 GLU A CA 1
ATOM 2794 C C . GLU A 1 371 ? -10.523 23.828 1.921 1 77.75 371 GLU A C 1
ATOM 2796 O O . GLU A 1 371 ? -11.516 23.953 1.198 1 77.75 371 GLU A O 1
ATOM 2801 N N . ARG A 1 372 ? -9.414 24.375 1.721 1 72.44 372 ARG A N 1
ATOM 2802 C CA . ARG A 1 372 ? -9.211 25.109 0.478 1 72.44 372 ARG A CA 1
ATOM 2803 C C . ARG A 1 372 ? -9.445 24.219 -0.735 1 72.44 372 ARG A C 1
ATOM 2805 O O . ARG A 1 372 ? -10.086 24.641 -1.705 1 72.44 372 ARG A O 1
ATOM 2812 N N . LEU A 1 373 ? -9.078 23.062 -0.557 1 65.81 373 LEU A N 1
ATOM 2813 C CA . LEU A 1 373 ? -9.227 22.109 -1.646 1 65.81 373 LEU A CA 1
ATOM 2814 C C . LEU A 1 373 ? -10.688 21.688 -1.793 1 65.81 373 LEU A C 1
ATOM 2816 O O . LEU A 1 373 ? -11.195 21.562 -2.91 1 65.81 373 LEU A O 1
ATOM 2820 N N . ALA A 1 374 ? -11.297 21.484 -0.667 1 62.91 374 ALA A N 1
ATOM 2821 C CA . ALA A 1 374 ? -12.703 21.109 -0.676 1 62.91 374 ALA A CA 1
ATOM 2822 C C . ALA A 1 374 ? -13.555 22.188 -1.323 1 62.91 374 ALA A C 1
ATOM 2824 O O . ALA A 1 374 ? -14.492 21.891 -2.066 1 62.91 374 ALA A O 1
ATOM 2825 N N . ARG A 1 375 ? -13.258 23.359 -1.032 1 59.16 375 ARG A N 1
ATOM 2826 C CA . ARG A 1 375 ? -13.984 24.5 -1.591 1 59.16 375 ARG A CA 1
ATOM 2827 C C . ARG A 1 375 ? -13.781 24.578 -3.1 1 59.16 375 ARG A C 1
ATOM 2829 O O . ARG A 1 375 ? -14.719 24.906 -3.838 1 59.16 375 ARG A O 1
ATOM 2836 N N . TRP A 1 376 ? -12.711 24.312 -3.369 1 58.84 376 TRP A N 1
ATOM 2837 C CA . TRP A 1 376 ? -12.43 24.312 -4.801 1 58.84 376 TRP A CA 1
ATOM 2838 C C . TRP A 1 376 ? -13.234 23.25 -5.523 1 58.84 376 TRP A C 1
ATOM 2840 O O . TRP A 1 376 ? -13.812 23.5 -6.582 1 58.84 376 TRP A O 1
ATOM 2850 N N . GLU A 1 377 ? -13.336 22.172 -4.875 1 59.25 377 GLU A N 1
ATOM 2851 C CA . GLU A 1 377 ? -14.102 21.078 -5.461 1 59.25 377 GLU A CA 1
ATOM 2852 C C . GLU A 1 377 ? -15.586 21.422 -5.535 1 59.25 377 GLU A C 1
ATOM 2854 O O . GLU A 1 377 ? -16.266 21.062 -6.5 1 59.25 377 GLU A O 1
ATOM 2859 N N . ALA A 1 378 ? -16.094 22.141 -4.512 1 58.16 378 ALA A N 1
ATOM 2860 C CA . ALA A 1 378 ? -17.484 22.547 -4.449 1 58.16 378 ALA A CA 1
ATOM 2861 C C . ALA A 1 378 ? -17.797 23.609 -5.504 1 58.16 378 ALA A C 1
ATOM 2863 O O . ALA A 1 378 ? -18.906 23.688 -6.016 1 58.16 378 ALA A O 1
ATOM 2864 N N . SER A 1 379 ? -16.859 24.422 -5.73 1 50.56 379 SER A N 1
ATOM 2865 C CA . SER A 1 379 ? -17.062 25.516 -6.676 1 50.56 379 SER A CA 1
ATOM 2866 C C . SER A 1 379 ? -17.109 25 -8.109 1 50.56 379 SER A C 1
ATOM 2868 O O . SER A 1 379 ? -17.703 25.625 -8.984 1 50.56 379 SER A O 1
ATOM 2870 N N . GLU A 1 380 ? -16.438 23.859 -8.383 1 49.53 380 GLU A N 1
ATOM 2871 C CA . GLU A 1 380 ? -16.406 23.344 -9.75 1 49.53 380 GLU A CA 1
ATOM 2872 C C . GLU A 1 380 ? -17.578 22.406 -10.023 1 49.53 380 GLU A C 1
ATOM 2874 O O . GLU A 1 380 ? -17.781 21.969 -11.156 1 49.53 380 GLU A O 1
ATOM 2879 N N . ARG A 1 381 ? -18.25 21.984 -8.969 1 47.34 381 ARG A N 1
ATOM 2880 C CA . ARG A 1 381 ? -19.438 21.172 -9.234 1 47.34 381 ARG A CA 1
ATOM 2881 C C . ARG A 1 381 ? -20.547 22.016 -9.852 1 47.34 381 ARG A C 1
ATOM 2883 O O . ARG A 1 381 ? -20.875 23.094 -9.344 1 47.34 381 ARG A O 1
ATOM 2890 N N . PRO A 1 382 ? -21.047 21.703 -11.031 1 38.16 382 PRO A N 1
ATOM 2891 C CA . PRO A 1 382 ? -22.203 22.422 -11.586 1 38.16 382 PRO A CA 1
ATOM 2892 C C . PRO A 1 382 ? -23.422 22.375 -10.68 1 38.16 382 PRO A C 1
ATOM 2894 O O . PRO A 1 382 ? -23.688 21.344 -10.047 1 38.16 382 PRO A O 1
ATOM 2897 N N . ARG A 1 383 ? -23.891 23.609 -10.07 1 35.81 383 ARG A N 1
ATOM 2898 C CA . ARG A 1 383 ? -25.234 23.734 -9.516 1 35.81 383 ARG A CA 1
ATOM 2899 C C . ARG A 1 383 ? -26.25 22.969 -10.367 1 35.81 383 ARG A C 1
ATOM 2901 O O . ARG A 1 383 ? -26.453 23.297 -11.539 1 35.81 383 ARG A O 1
ATOM 2908 N N . SER A 1 384 ? -26.391 21.719 -10.234 1 23.62 384 SER A N 1
ATOM 2909 C CA . SER A 1 384 ? -27.562 21.188 -10.914 1 23.62 384 SER A CA 1
ATOM 2910 C C . SER A 1 384 ? -28.812 21.969 -10.516 1 23.62 384 SER A C 1
ATOM 2912 O O . SER A 1 384 ? -29.094 22.141 -9.328 1 23.62 384 SER A O 1
ATOM 2914 N N . LYS A 1 385 ? -29.266 22.844 -11.406 1 28.55 385 LYS A N 1
ATOM 2915 C CA . LYS A 1 385 ? -30.641 23.312 -11.531 1 28.55 385 LYS A CA 1
ATOM 2916 C C . LYS A 1 385 ? -31.625 22.156 -11.414 1 28.55 385 LYS A C 1
ATOM 2918 O O . LYS A 1 385 ? -31.766 21.359 -12.336 1 28.55 385 LYS A O 1
ATOM 2923 N N . MET A 1 386 ? -31.516 21.188 -10.469 1 20.61 386 MET A N 1
ATOM 2924 C CA . MET A 1 386 ? -32.875 20.656 -10.289 1 20.61 386 MET A CA 1
ATOM 2925 C C . MET A 1 386 ? -33.688 21.547 -9.344 1 20.61 386 MET A C 1
ATOM 2927 O O . MET A 1 386 ? -33.156 22.016 -8.336 1 20.61 386 MET A O 1
ATOM 2931 N N . MET B 1 1 ? -3.203 27.969 -4.652 1 45.06 1 MET B N 1
ATOM 2932 C CA . MET B 1 1 ? -1.809 27.562 -4.816 1 45.06 1 MET B CA 1
ATOM 2933 C C . MET B 1 1 ? -1 28.672 -5.484 1 45.06 1 MET B C 1
ATOM 2935 O O . MET B 1 1 ? -1.451 29.266 -6.461 1 45.06 1 MET B O 1
ATOM 2939 N N . ALA B 1 2 ? -0.171 29.312 -4.762 1 52.12 2 ALA B N 1
ATOM 2940 C CA . ALA B 1 2 ? 0.581 30.406 -5.367 1 52.12 2 ALA B CA 1
ATOM 2941 C C . ALA B 1 2 ? 1.289 29.953 -6.641 1 52.12 2 ALA B C 1
ATOM 2943 O O . ALA B 1 2 ? 1.804 28.828 -6.703 1 52.12 2 ALA B O 1
ATOM 2944 N N . PRO B 1 3 ? 1.078 30.641 -7.664 1 62.03 3 PRO B N 1
ATOM 2945 C CA . PRO B 1 3 ? 1.81 30.312 -8.891 1 62.03 3 PRO B CA 1
ATOM 2946 C C . PRO B 1 3 ? 3.312 30.156 -8.656 1 62.03 3 PRO B C 1
ATOM 2948 O O . PRO B 1 3 ? 3.871 30.828 -7.777 1 62.03 3 PRO B O 1
ATOM 2951 N N . PRO B 1 4 ? 3.871 29.156 -9.242 1 68.94 4 PRO B N 1
ATOM 2952 C CA . PRO B 1 4 ? 5.316 28.984 -9.086 1 68.94 4 PRO B CA 1
ATOM 2953 C C . PRO B 1 4 ? 6.105 30.234 -9.477 1 68.94 4 PRO B C 1
ATOM 2955 O O . PRO B 1 4 ? 5.633 31.031 -10.297 1 68.94 4 PRO B O 1
ATOM 2958 N N . SER B 1 5 ? 7.156 30.547 -8.773 1 76.12 5 SER B N 1
ATOM 2959 C CA . SER B 1 5 ? 8.062 31.641 -9.117 1 76.12 5 SER B CA 1
ATOM 2960 C C . SER B 1 5 ? 8.562 31.516 -10.547 1 76.12 5 SER B C 1
ATOM 2962 O O . SER B 1 5 ? 8.461 30.438 -11.156 1 76.12 5 SER B O 1
ATOM 2964 N N . GLU B 1 6 ? 9.031 32.562 -11.109 1 80 6 GLU B N 1
ATOM 2965 C CA . GLU B 1 6 ? 9.578 32.562 -12.461 1 80 6 GLU B CA 1
ATOM 2966 C C . GLU B 1 6 ? 10.758 31.594 -12.57 1 80 6 GLU B C 1
ATOM 2968 O O . GLU B 1 6 ? 10.93 30.922 -13.586 1 80 6 GLU B O 1
ATOM 2973 N N . LYS B 1 7 ? 11.484 31.562 -11.531 1 81.56 7 LYS B N 1
ATOM 2974 C CA . LYS B 1 7 ? 12.625 30.641 -11.508 1 81.56 7 LYS B CA 1
ATOM 2975 C C . LYS B 1 7 ? 12.156 29.188 -11.547 1 81.56 7 LYS B C 1
ATOM 2977 O O . LYS B 1 7 ? 12.719 28.375 -12.281 1 81.56 7 LYS B O 1
ATOM 2982 N N . THR B 1 8 ? 11.164 28.891 -10.797 1 82.12 8 THR B N 1
ATOM 2983 C CA . THR B 1 8 ? 10.617 27.547 -10.75 1 82.12 8 THR B CA 1
ATOM 2984 C C . THR B 1 8 ? 10.008 27.156 -12.094 1 82.12 8 THR B C 1
ATOM 2986 O O . THR B 1 8 ? 10.188 26.031 -12.562 1 82.12 8 THR B O 1
ATOM 2989 N N . LYS B 1 9 ? 9.414 28.109 -12.703 1 81.69 9 LYS B N 1
ATOM 2990 C CA . LYS B 1 9 ? 8.812 27.859 -14.016 1 81.69 9 LYS B CA 1
ATOM 2991 C C . LYS B 1 9 ? 9.883 27.516 -15.047 1 81.69 9 LYS B C 1
ATOM 2993 O O . LYS B 1 9 ? 9.688 26.625 -15.883 1 81.69 9 LYS B O 1
ATOM 2998 N N . ALA B 1 10 ? 10.961 28.297 -14.945 1 85.31 10 ALA B N 1
ATOM 2999 C CA . ALA B 1 10 ? 12.062 28.062 -15.883 1 85.31 10 ALA B CA 1
ATOM 3000 C C . ALA B 1 10 ? 12.68 26.688 -15.672 1 85.31 10 ALA B C 1
ATOM 3002 O O . ALA B 1 10 ? 13.016 26 -16.641 1 85.31 10 ALA B O 1
ATOM 3003 N N . GLN B 1 11 ? 12.836 26.297 -14.492 1 86.56 11 GLN B N 1
ATOM 3004 C CA . GLN B 1 11 ? 13.398 24.984 -14.18 1 86.56 11 GLN B CA 1
ATOM 3005 C C . GLN B 1 11 ? 12.484 23.859 -14.656 1 86.56 11 GLN B C 1
ATOM 3007 O O . GLN B 1 11 ? 12.953 22.875 -15.234 1 86.56 11 GLN B O 1
ATOM 3012 N N . ILE B 1 12 ? 11.234 24.078 -14.43 1 87.25 12 ILE B N 1
ATOM 3013 C CA . ILE B 1 12 ? 10.258 23.078 -14.844 1 87.25 12 ILE B CA 1
ATOM 3014 C C . ILE B 1 12 ? 10.258 22.953 -16.359 1 87.25 12 ILE B C 1
ATOM 3016 O O . ILE B 1 12 ? 10.203 21.844 -16.906 1 87.25 12 ILE B O 1
ATOM 3020 N N . SER B 1 13 ? 10.383 24.078 -17 1 86.44 13 SER B N 1
ATOM 3021 C CA . SER B 1 13 ? 10.422 24.078 -18.453 1 86.44 13 SER B CA 1
ATOM 3022 C C . SER B 1 13 ? 11.625 23.281 -18.969 1 86.44 13 SER B C 1
ATOM 3024 O O . SER B 1 13 ? 11.516 22.547 -19.953 1 86.44 13 SER B O 1
ATOM 3026 N N . GLN B 1 14 ? 12.68 23.438 -18.328 1 88.25 14 GLN B N 1
ATOM 3027 C CA . GLN B 1 14 ? 13.891 22.719 -18.719 1 88.25 14 GLN B CA 1
ATOM 3028 C C . GLN B 1 14 ? 13.734 21.219 -18.5 1 88.25 14 GLN B C 1
ATOM 3030 O O . GLN B 1 14 ? 14.141 20.406 -19.328 1 88.25 14 GLN B O 1
ATOM 3035 N N . ILE B 1 15 ? 13.125 20.859 -17.453 1 88.31 15 ILE B N 1
ATOM 3036 C CA . ILE B 1 15 ? 12.914 19.453 -17.078 1 88.31 15 ILE B CA 1
ATOM 3037 C C . ILE B 1 15 ? 11.977 18.797 -18.094 1 88.31 15 ILE B C 1
ATOM 3039 O O . ILE B 1 15 ? 12.141 17.609 -18.406 1 88.31 15 ILE B O 1
ATOM 3043 N N . LEU B 1 16 ? 11.125 19.594 -18.594 1 90.19 16 LEU B N 1
ATOM 3044 C CA . LEU B 1 16 ? 10.078 19.047 -19.453 1 90.19 16 LEU B CA 1
ATOM 3045 C C . LEU B 1 16 ? 10.57 18.922 -20.891 1 90.19 16 LEU B C 1
ATOM 3047 O O . LEU B 1 16 ? 9.852 18.406 -21.75 1 90.19 16 LEU B O 1
ATOM 3051 N N . THR B 1 17 ? 11.828 19.359 -21.031 1 87.31 17 THR B N 1
ATOM 3052 C CA . THR B 1 17 ? 12.383 19.156 -22.375 1 87.31 17 THR B CA 1
ATOM 3053 C C . THR B 1 17 ? 12.469 17.672 -22.703 1 87.31 17 THR B C 1
ATOM 3055 O O . THR B 1 17 ? 13.07 16.906 -21.953 1 87.31 17 THR B O 1
ATOM 3058 N N . GLY B 1 18 ? 11.812 17.234 -23.672 1 84.81 18 GLY B N 1
ATOM 3059 C CA . GLY B 1 18 ? 11.828 15.836 -24.094 1 84.81 18 GLY B CA 1
ATOM 3060 C C . GLY B 1 18 ? 10.75 15.008 -23.438 1 84.81 18 GLY B C 1
ATOM 3061 O O . GLY B 1 18 ? 10.664 13.797 -23.656 1 84.81 18 GLY B O 1
ATOM 3062 N N . VAL B 1 19 ? 10.008 15.648 -22.609 1 88.88 19 VAL B N 1
ATOM 3063 C CA . VAL B 1 19 ? 8.891 14.969 -21.953 1 88.88 19 VAL B CA 1
ATOM 3064 C C . VAL B 1 19 ? 7.617 15.18 -22.781 1 88.88 19 VAL B C 1
ATOM 3066 O O . VAL B 1 19 ? 6.922 16.188 -22.625 1 88.88 19 VAL B O 1
ATOM 3069 N N . GLU B 1 20 ? 7.242 14.195 -23.609 1 88.69 20 GLU B N 1
ATOM 3070 C CA . GLU B 1 20 ? 6.176 14.383 -24.578 1 88.69 20 GLU B CA 1
ATOM 3071 C C . GLU B 1 20 ? 4.934 13.586 -24.203 1 88.69 20 GLU B C 1
ATOM 3073 O O . GLU B 1 20 ? 3.809 14.039 -24.422 1 88.69 20 GLU B O 1
ATOM 3078 N N . HIS B 1 21 ? 5.148 12.5 -23.625 1 88.12 21 HIS B N 1
ATOM 3079 C CA . HIS B 1 21 ? 4.023 11.602 -23.391 1 88.12 21 HIS B CA 1
ATOM 3080 C C . HIS B 1 21 ? 3.227 12.023 -22.172 1 88.12 21 HIS B C 1
ATOM 3082 O O . HIS B 1 21 ? 1.996 11.945 -22.156 1 88.12 21 HIS B O 1
ATOM 3088 N N . ILE B 1 22 ? 3.85 12.539 -21.188 1 90.25 22 ILE B N 1
ATOM 3089 C CA . ILE B 1 22 ? 3.195 13.016 -19.969 1 90.25 22 ILE B CA 1
ATOM 3090 C C . ILE B 1 22 ? 2.412 14.289 -20.266 1 90.25 22 ILE B C 1
ATOM 3092 O O . ILE B 1 22 ? 1.278 14.453 -19.812 1 90.25 22 ILE B O 1
ATOM 3096 N N . THR B 1 23 ? 2.969 15.117 -21.062 1 88.56 23 THR B N 1
ATOM 3097 C CA . THR B 1 23 ? 2.428 16.453 -21.25 1 88.56 23 THR B CA 1
ATOM 3098 C C . THR B 1 23 ? 1.316 16.453 -22.297 1 88.56 23 THR B C 1
ATOM 3100 O O . THR B 1 23 ? 0.5 17.375 -22.344 1 88.56 23 THR B O 1
ATOM 3103 N N . ARG B 1 24 ? 1.298 15.422 -23.109 1 80.12 24 ARG B N 1
ATOM 3104 C CA . ARG B 1 24 ? 0.283 15.359 -24.156 1 80.12 24 ARG B CA 1
ATOM 3105 C C . ARG B 1 24 ? -1.002 14.727 -23.641 1 80.12 24 ARG B C 1
ATOM 3107 O O . ARG B 1 24 ? -1.021 13.547 -23.281 1 80.12 24 ARG B O 1
ATOM 3114 N N . HIS B 1 25 ? -1.909 15.539 -23.375 1 71.38 25 HIS B N 1
ATOM 3115 C CA . HIS B 1 25 ? -3.199 15.016 -22.938 1 71.38 25 HIS B CA 1
ATOM 3116 C C . HIS B 1 25 ? -4.348 15.844 -23.516 1 71.38 25 HIS B C 1
ATOM 3118 O O . HIS B 1 25 ? -4.16 17 -23.875 1 71.38 25 HIS B O 1
ATOM 3124 N N . ASN B 1 26 ? -5.402 15.133 -23.641 1 66.81 26 ASN B N 1
ATOM 3125 C CA . ASN B 1 26 ? -6.598 15.758 -24.188 1 66.81 26 ASN B CA 1
ATOM 3126 C C . ASN B 1 26 ? -7.578 16.156 -23.078 1 66.81 26 ASN B C 1
ATOM 3128 O O . ASN B 1 26 ? -8.75 16.438 -23.344 1 66.81 26 ASN B O 1
ATOM 3132 N N . GLN B 1 27 ? -7.137 16.125 -21.969 1 69.12 27 GLN B N 1
ATOM 3133 C CA . GLN B 1 27 ? -8.039 16.438 -20.875 1 69.12 27 GLN B CA 1
ATOM 3134 C C . GLN B 1 27 ? -7.957 17.922 -20.5 1 69.12 27 GLN B C 1
ATOM 3136 O O . GLN B 1 27 ? -6.969 18.594 -20.812 1 69.12 27 GLN B O 1
ATOM 3141 N N . ASP B 1 28 ? -9.055 18.344 -19.891 1 64.5 28 ASP B N 1
ATOM 3142 C CA . ASP B 1 28 ? -9.102 19.719 -19.406 1 64.5 28 ASP B CA 1
ATOM 3143 C C . ASP B 1 28 ? -8.234 19.906 -18.172 1 64.5 28 ASP B C 1
ATOM 3145 O O . ASP B 1 28 ? -8.562 19.391 -17.094 1 64.5 28 ASP B O 1
ATOM 3149 N N . PRO B 1 29 ? -7.172 20.5 -18.375 1 62.88 29 PRO B N 1
ATOM 3150 C CA . PRO B 1 29 ? -6.262 20.656 -17.25 1 62.88 29 PRO B CA 1
ATOM 3151 C C . PRO B 1 29 ? -6.879 21.453 -16.094 1 62.88 29 PRO B C 1
ATOM 3153 O O . PRO B 1 29 ? -6.418 21.344 -14.953 1 62.88 29 PRO B O 1
ATOM 3156 N N . TYR B 1 30 ? -7.875 22.109 -16.375 1 57.5 30 TYR B N 1
ATOM 3157 C CA . TYR B 1 30 ? -8.469 23 -15.383 1 57.5 30 TYR B CA 1
ATOM 3158 C C . TYR B 1 30 ? -9.25 22.203 -14.344 1 57.5 30 TYR B C 1
ATOM 3160 O O . TYR B 1 30 ? -9.57 22.719 -13.273 1 57.5 30 TYR B O 1
ATOM 3168 N N . LYS B 1 31 ? -9.281 21 -14.641 1 71.69 31 LYS B N 1
ATOM 3169 C CA . LYS B 1 31 ? -10.062 20.188 -13.711 1 71.69 31 LYS B CA 1
ATOM 3170 C C . LYS B 1 31 ? -9.148 19.453 -12.727 1 71.69 31 LYS B C 1
ATOM 3172 O O . LYS B 1 31 ? -9.625 18.859 -11.766 1 71.69 31 LYS B O 1
ATOM 3177 N N . VAL B 1 32 ? -7.852 19.703 -12.984 1 78.25 32 VAL B N 1
ATOM 3178 C CA . VAL B 1 32 ? -6.922 18.969 -12.133 1 78.25 32 VAL B CA 1
ATOM 3179 C C . VAL B 1 32 ? -6.316 19.922 -11.094 1 78.25 32 VAL B C 1
ATOM 3181 O O . VAL B 1 32 ? -5.801 20.984 -11.445 1 78.25 32 VAL B O 1
ATOM 3184 N N . LYS B 1 33 ? -6.488 19.594 -9.906 1 77.56 33 LYS B N 1
ATOM 3185 C CA . LYS B 1 33 ? -5.977 20.406 -8.805 1 77.56 33 LYS B CA 1
ATOM 3186 C C . LYS B 1 33 ? -4.727 19.781 -8.195 1 77.56 33 LYS B C 1
ATOM 3188 O O . LYS B 1 33 ? -4.793 19.141 -7.145 1 77.56 33 LYS B O 1
ATOM 3193 N N . ILE B 1 34 ? -3.625 19.953 -8.805 1 85.19 34 ILE B N 1
ATOM 3194 C CA . ILE B 1 34 ? -2.352 19.469 -8.297 1 85.19 34 ILE B CA 1
ATOM 3195 C C . ILE B 1 34 ? -1.264 20.516 -8.516 1 85.19 34 ILE B C 1
ATOM 3197 O O . ILE B 1 34 ? -1.241 21.188 -9.547 1 85.19 34 ILE B O 1
ATOM 3201 N N . GLU B 1 35 ? -0.484 20.75 -7.488 1 86.44 35 GLU B N 1
ATOM 3202 C CA . GLU B 1 35 ? 0.636 21.688 -7.57 1 86.44 35 GLU B CA 1
ATOM 3203 C C . GLU B 1 35 ? 1.603 21.281 -8.68 1 86.44 35 GLU B C 1
ATOM 3205 O O . GLU B 1 35 ? 1.891 20.094 -8.867 1 86.44 35 GLU B O 1
ATOM 3210 N N . ASN B 1 36 ? 2.104 22.328 -9.508 1 90.19 36 ASN B N 1
ATOM 3211 C CA . ASN B 1 36 ? 3.098 22.109 -10.547 1 90.19 36 ASN B CA 1
ATOM 3212 C C . ASN B 1 36 ? 2.66 21 -11.508 1 90.19 36 ASN B C 1
ATOM 3214 O O . ASN B 1 36 ? 3.43 20.078 -11.797 1 90.19 36 ASN B O 1
ATOM 3218 N N . PHE B 1 37 ? 1.398 21.125 -11.945 1 91.56 37 PHE B N 1
ATOM 3219 C CA . PHE B 1 37 ? 0.809 20.141 -12.852 1 91.56 37 PHE B CA 1
ATOM 3220 C C . PHE B 1 37 ? 1.54 20.125 -14.188 1 91.56 37 PHE B C 1
ATOM 3222 O O . PHE B 1 37 ? 1.731 21.172 -14.805 1 91.56 37 PHE B O 1
ATOM 3229 N N . ILE B 1 38 ? 1.87 18.844 -14.656 1 92.56 38 ILE B N 1
ATOM 3230 C CA . ILE B 1 38 ? 2.623 18.797 -15.906 1 92.56 38 ILE B CA 1
ATOM 3231 C C . ILE B 1 38 ? 1.936 17.859 -16.891 1 92.56 38 ILE B C 1
ATOM 3233 O O . ILE B 1 38 ? 2.381 17.719 -18.031 1 92.56 38 ILE B O 1
ATOM 3237 N N . GLY B 1 39 ? 0.885 17.172 -16.484 1 93 39 GLY B N 1
ATOM 3238 C CA . GLY B 1 39 ? 0.184 16.234 -17.344 1 93 39 GLY B CA 1
ATOM 3239 C C . GLY B 1 39 ? -0.276 14.984 -16.609 1 93 39 GLY B C 1
ATOM 3240 O O . GLY B 1 39 ? -0.759 15.062 -15.484 1 93 39 GLY B O 1
ATOM 3241 N N . TYR B 1 40 ? -0.171 13.797 -17.375 1 93.88 40 TYR B N 1
ATOM 3242 C CA . TYR B 1 40 ? -0.714 12.57 -16.797 1 93.88 40 TYR B CA 1
ATOM 3243 C C . TYR B 1 40 ? 0.247 11.406 -17 1 93.88 40 TYR B C 1
ATOM 3245 O O . TYR B 1 40 ? 0.912 11.305 -18.031 1 93.88 40 TYR B O 1
ATOM 3253 N N . THR B 1 41 ? 0.33 10.617 -15.977 1 95.06 41 THR B N 1
ATOM 3254 C CA . THR B 1 41 ? 0.851 9.266 -16.188 1 95.06 41 THR B CA 1
ATOM 3255 C C . THR B 1 41 ? -0.248 8.336 -16.672 1 95.06 41 THR B C 1
ATOM 3257 O O . THR B 1 41 ? -1.348 8.312 -16.125 1 95.06 41 THR B O 1
ATOM 3260 N N . HIS B 1 42 ? 0.067 7.594 -17.703 1 93.81 42 HIS B N 1
ATOM 3261 C CA . HIS B 1 42 ? -0.88 6.637 -18.266 1 93.81 42 HIS B CA 1
ATOM 3262 C C . HIS B 1 42 ? -0.628 5.234 -17.734 1 93.81 42 HIS B C 1
ATOM 3264 O O . HIS B 1 42 ? 0.437 4.656 -17.969 1 93.81 42 HIS B O 1
ATOM 3270 N N . VAL B 1 43 ? -1.616 4.699 -17 1 95.31 43 VAL B N 1
ATOM 3271 C CA . VAL B 1 43 ? -1.517 3.334 -16.5 1 95.31 43 VAL B CA 1
ATOM 3272 C C . VAL B 1 43 ? -2.422 2.416 -17.312 1 95.31 43 VAL B C 1
ATOM 3274 O O . VAL B 1 43 ? -3.629 2.648 -17.422 1 95.31 43 VAL B O 1
ATOM 3277 N N . PRO B 1 44 ? -1.889 1.373 -17.938 1 94.31 44 PRO B N 1
ATOM 3278 C CA . PRO B 1 44 ? -2.721 0.464 -18.734 1 94.31 44 PRO B CA 1
ATOM 3279 C C . PRO B 1 44 ? -3.859 -0.151 -17.922 1 94.31 44 PRO B C 1
ATOM 3281 O O . PRO B 1 44 ? -3.682 -0.469 -16.734 1 94.31 44 PRO B O 1
ATOM 3284 N N . VAL B 1 45 ? -5.043 -0.332 -18.656 1 95.5 45 VAL B N 1
ATOM 3285 C CA . VAL B 1 45 ? -6.215 -0.89 -17.984 1 95.5 45 VAL B CA 1
ATOM 3286 C C . VAL B 1 45 ? -6.645 -2.176 -18.688 1 95.5 45 VAL B C 1
ATOM 3288 O O . VAL B 1 45 ? -6.84 -2.188 -19.906 1 95.5 45 VAL B O 1
ATOM 3291 N N . GLY B 1 46 ? -6.707 -3.256 -17.906 1 94.75 46 GLY B N 1
ATOM 3292 C CA . GLY B 1 46 ? -7.375 -4.473 -18.344 1 94.75 46 GLY B CA 1
ATOM 3293 C C . GLY B 1 46 ? -8.68 -4.73 -17.609 1 94.75 46 GLY B C 1
ATOM 3294 O O . GLY B 1 46 ? -8.891 -4.219 -16.516 1 94.75 46 GLY B O 1
ATOM 3295 N N . LEU B 1 47 ? -9.586 -5.5 -18.25 1 96.25 47 LEU B N 1
ATOM 3296 C CA . LEU B 1 47 ? -10.844 -5.863 -17.609 1 96.25 47 LEU B CA 1
ATOM 3297 C C . LEU B 1 47 ? -10.789 -7.289 -17.078 1 96.25 47 LEU B C 1
ATOM 3299 O O . LEU B 1 47 ? -10.477 -8.227 -17.812 1 96.25 47 LEU B O 1
ATOM 3303 N N . ALA B 1 48 ? -11.07 -7.426 -15.82 1 96.94 48 ALA B N 1
ATOM 3304 C CA . ALA B 1 48 ? -11.227 -8.75 -15.227 1 96.94 48 ALA B CA 1
ATOM 3305 C C . ALA B 1 48 ? -12.703 -9.094 -15.039 1 96.94 48 ALA B C 1
ATOM 3307 O O . ALA B 1 48 ? -13.5 -8.234 -14.664 1 96.94 48 ALA B O 1
ATOM 3308 N N . GLY B 1 49 ? -13.078 -10.266 -15.25 1 95.31 49 GLY B N 1
ATOM 3309 C CA . GLY B 1 49 ? -14.453 -10.727 -15.109 1 95.31 49 GLY B CA 1
ATOM 3310 C C . GLY B 1 49 ? -14.898 -11.625 -16.25 1 95.31 49 GLY B C 1
ATOM 3311 O O . GLY B 1 49 ? -14.062 -12.188 -16.969 1 95.31 49 GLY B O 1
ATOM 3312 N N . PRO B 1 50 ? -16.25 -11.812 -16.422 1 96 50 PRO B N 1
ATOM 3313 C CA . PRO B 1 50 ? -17.266 -11.375 -15.453 1 96 50 PRO B CA 1
ATOM 3314 C C . PRO B 1 50 ? -17.219 -12.188 -14.164 1 96 50 PRO B C 1
ATOM 3316 O O . PRO B 1 50 ? -16.781 -13.336 -14.164 1 96 50 PRO B O 1
ATOM 3319 N N . LEU B 1 51 ? -17.609 -11.539 -13.086 1 98.25 51 LEU B N 1
ATOM 3320 C CA . LEU B 1 51 ? -17.766 -12.203 -11.797 1 98.25 51 LEU B CA 1
ATOM 3321 C C . LEU B 1 51 ? -19.203 -12.117 -11.305 1 98.25 51 LEU B C 1
ATOM 3323 O O . LEU B 1 51 ? -19.781 -11.031 -11.273 1 98.25 51 LEU B O 1
ATOM 3327 N N . HIS B 1 52 ? -19.797 -13.258 -11.039 1 98.12 52 HIS B N 1
ATOM 3328 C CA . HIS B 1 52 ? -21.109 -13.281 -10.406 1 98.12 52 HIS B CA 1
ATOM 3329 C C . HIS B 1 52 ? -21 -12.961 -8.922 1 98.12 52 HIS B C 1
ATOM 3331 O O . HIS B 1 52 ? -20.406 -13.719 -8.148 1 98.12 52 HIS B O 1
ATOM 3337 N N . ILE B 1 53 ? -21.578 -11.828 -8.516 1 98.19 53 ILE B N 1
ATOM 3338 C CA . ILE B 1 53 ? -21.5 -11.375 -7.137 1 98.19 53 ILE B CA 1
ATOM 3339 C C . ILE B 1 53 ? -22.891 -11.336 -6.52 1 98.19 53 ILE B C 1
ATOM 3341 O O . ILE B 1 53 ? -23.828 -10.789 -7.109 1 98.19 53 ILE B O 1
ATOM 3345 N N . ARG B 1 54 ? -22.984 -11.93 -5.375 1 97.19 54 ARG B N 1
ATOM 3346 C CA . ARG B 1 54 ? -24.234 -11.961 -4.633 1 97.19 54 ARG B CA 1
ATOM 3347 C C . ARG B 1 54 ? -24.141 -11.141 -3.352 1 97.19 54 ARG B C 1
ATOM 3349 O O . ARG B 1 54 ? -23.047 -11.008 -2.771 1 97.19 54 ARG B O 1
ATOM 3356 N N . THR B 1 55 ? -25.172 -10.578 -3.014 1 93.69 55 THR B N 1
ATOM 3357 C CA . THR B 1 55 ? -25.344 -9.93 -1.718 1 93.69 55 THR B CA 1
ATOM 3358 C C . THR B 1 55 ? -26.547 -10.5 -0.979 1 93.69 55 THR B C 1
ATOM 3360 O O . THR B 1 55 ? -27.422 -11.109 -1.592 1 93.69 55 THR B O 1
ATOM 3363 N N . PRO B 1 56 ? -26.641 -10.344 0.316 1 88.06 56 PRO B N 1
ATOM 3364 C CA . PRO B 1 56 ? -27.75 -10.914 1.058 1 88.06 56 PRO B CA 1
ATOM 3365 C C . PRO B 1 56 ? -29.109 -10.32 0.651 1 88.06 56 PRO B C 1
ATOM 3367 O O . PRO B 1 56 ? -30.125 -10.992 0.733 1 88.06 56 PRO B O 1
ATOM 3370 N N . THR B 1 57 ? -29.078 -9.148 0.24 1 84.69 57 THR B N 1
ATOM 3371 C CA . THR B 1 57 ? -30.375 -8.477 0.084 1 84.69 57 THR B CA 1
ATOM 3372 C C . THR B 1 57 ? -30.562 -8.016 -1.357 1 84.69 57 THR B C 1
ATOM 3374 O O . THR B 1 57 ? -31.656 -7.551 -1.723 1 84.69 57 THR B O 1
ATOM 3377 N N . GLY B 1 58 ? -29.578 -8.039 -2.127 1 80.94 58 GLY B N 1
ATOM 3378 C CA . GLY B 1 58 ? -29.703 -7.508 -3.475 1 80.94 58 GLY B CA 1
ATOM 3379 C C . GLY B 1 58 ? -29.688 -8.578 -4.543 1 80.94 58 GLY B C 1
ATOM 3380 O O . GLY B 1 58 ? -29.469 -9.758 -4.246 1 80.94 58 GLY B O 1
ATOM 3381 N N . PRO B 1 59 ? -30.047 -8.18 -5.68 1 85.88 59 PRO B N 1
ATOM 3382 C CA . PRO B 1 59 ? -29.984 -9.125 -6.793 1 85.88 59 PRO B CA 1
ATOM 3383 C C . PRO B 1 59 ? -28.547 -9.539 -7.141 1 85.88 59 PRO B C 1
ATOM 3385 O O . PRO B 1 59 ? -27.609 -8.773 -6.898 1 85.88 59 PRO B O 1
ATOM 3388 N N . ASP B 1 60 ? -28.453 -10.711 -7.656 1 89.12 60 ASP B N 1
ATOM 3389 C CA . ASP B 1 60 ? -27.172 -11.141 -8.211 1 89.12 60 ASP B CA 1
ATOM 3390 C C . ASP B 1 60 ? -26.734 -10.227 -9.352 1 89.12 60 ASP B C 1
ATOM 3392 O O . ASP B 1 60 ? -27.562 -9.805 -10.164 1 89.12 60 ASP B O 1
ATOM 3396 N N . LYS B 1 61 ? -25.516 -9.992 -9.352 1 91.81 61 LYS B N 1
ATOM 3397 C CA . LYS B 1 61 ? -24.969 -9.117 -10.391 1 91.81 61 LYS B CA 1
ATOM 3398 C C . LYS B 1 61 ? -23.75 -9.75 -11.055 1 91.81 61 LYS B C 1
ATOM 3400 O O . LYS B 1 61 ? -22.969 -10.445 -10.398 1 91.81 61 LYS B O 1
ATOM 3405 N N . GLU B 1 62 ? -23.703 -9.539 -12.273 1 94.25 62 GLU B N 1
ATOM 3406 C CA . GLU B 1 62 ? -22.469 -9.797 -13.008 1 94.25 62 GLU B CA 1
ATOM 3407 C C . GLU B 1 62 ? -21.656 -8.523 -13.195 1 94.25 62 GLU B C 1
ATOM 3409 O O . GLU B 1 62 ? -22.172 -7.516 -13.68 1 94.25 62 GLU B O 1
ATOM 3414 N N . THR B 1 63 ? -20.422 -8.602 -12.773 1 94.75 63 THR B N 1
ATOM 3415 C CA . THR B 1 63 ? -19.656 -7.375 -12.727 1 94.75 63 THR B CA 1
ATOM 3416 C C . THR B 1 63 ? -18.266 -7.582 -13.352 1 94.75 63 THR B C 1
ATOM 3418 O O . THR B 1 63 ? -17.719 -8.68 -13.289 1 94.75 63 THR B O 1
ATOM 3421 N N . TRP B 1 64 ? -17.797 -6.559 -13.992 1 96.81 64 TRP B N 1
ATOM 3422 C CA . TRP B 1 64 ? -16.438 -6.457 -14.477 1 96.81 64 TRP B CA 1
ATOM 3423 C C . TRP B 1 64 ? -15.648 -5.418 -13.688 1 96.81 64 TRP B C 1
ATOM 3425 O O . TRP B 1 64 ? -16.219 -4.465 -13.156 1 96.81 64 TRP B O 1
ATOM 3435 N N . ALA B 1 65 ? -14.398 -5.621 -13.562 1 98 65 ALA B N 1
ATOM 3436 C CA . ALA B 1 65 ? -13.562 -4.66 -12.844 1 98 65 ALA B CA 1
ATOM 3437 C C . ALA B 1 65 ? -12.438 -4.141 -13.734 1 98 65 ALA B C 1
ATOM 3439 O O . ALA B 1 65 ? -11.641 -4.922 -14.258 1 98 65 ALA B O 1
ATOM 3440 N N . PRO B 1 66 ? -12.414 -2.82 -14 1 98 66 PRO B N 1
ATOM 3441 C CA . PRO B 1 66 ? -11.203 -2.258 -14.602 1 98 66 PRO B CA 1
ATOM 3442 C C . PRO B 1 66 ? -10 -2.305 -13.664 1 98 66 PRO B C 1
ATOM 3444 O O . PRO B 1 66 ? -10.109 -1.912 -12.5 1 98 66 PRO B O 1
ATOM 3447 N N . MET B 1 67 ? -8.93 -2.797 -14.133 1 98 67 MET B N 1
ATOM 3448 C CA . MET B 1 67 ? -7.695 -2.902 -13.359 1 98 67 MET B CA 1
ATOM 3449 C C . MET B 1 67 ? -6.566 -2.121 -14.023 1 98 67 MET B C 1
ATOM 3451 O O . MET B 1 67 ? -6.039 -2.535 -15.055 1 98 67 MET B O 1
ATOM 3455 N N . ALA B 1 68 ? -6.227 -1 -13.391 1 97.69 68 ALA B N 1
ATOM 3456 C CA . ALA B 1 68 ? -5.078 -0.22 -13.844 1 97.69 68 ALA B CA 1
ATOM 3457 C C . ALA B 1 68 ? -3.783 -0.739 -13.227 1 97.69 68 ALA B C 1
ATOM 3459 O O . ALA B 1 68 ? -3.551 -0.573 -12.031 1 97.69 68 ALA B O 1
ATOM 3460 N N . THR B 1 69 ? -2.949 -1.359 -14.016 1 95.88 69 THR B N 1
ATOM 3461 C CA . THR B 1 69 ? -1.74 -1.995 -13.508 1 95.88 69 THR B CA 1
ATOM 3462 C C . THR B 1 69 ? -0.722 -2.199 -14.625 1 95.88 69 THR B C 1
ATOM 3464 O O . THR B 1 69 ? -1.083 -2.229 -15.805 1 95.88 69 THR B O 1
ATOM 3467 N N . THR B 1 70 ? 0.496 -2.246 -14.211 1 90.5 70 THR B N 1
ATOM 3468 C CA . THR B 1 70 ? 1.56 -2.555 -15.156 1 90.5 70 THR B CA 1
ATOM 3469 C C . THR B 1 70 ? 1.971 -4.02 -15.055 1 90.5 70 THR B C 1
ATOM 3471 O O . THR B 1 70 ? 2.855 -4.477 -15.781 1 90.5 70 THR B O 1
ATOM 3474 N N . GLU B 1 71 ? 1.298 -4.734 -14.141 1 87.25 71 GLU B N 1
ATOM 3475 C CA . GLU B 1 71 ? 1.566 -6.164 -13.992 1 87.25 71 GLU B CA 1
ATOM 3476 C C . GLU B 1 71 ? 0.75 -6.988 -14.984 1 87.25 71 GLU B C 1
ATOM 3478 O O . GLU B 1 71 ? -0.47 -7.105 -14.844 1 87.25 71 GLU B O 1
ATOM 3483 N N . ALA B 1 72 ? 1.367 -7.625 -15.789 1 79.25 72 ALA B N 1
ATOM 3484 C CA . ALA B 1 72 ? 0.739 -8.297 -16.922 1 79.25 72 ALA B CA 1
ATOM 3485 C C . ALA B 1 72 ? -0.107 -9.477 -16.469 1 79.25 72 ALA B C 1
ATOM 3487 O O . ALA B 1 72 ? -1.155 -9.766 -17.047 1 79.25 72 ALA B O 1
ATOM 3488 N N . ALA B 1 73 ? 0.255 -10.078 -15.453 1 87.62 73 ALA B N 1
ATOM 3489 C CA . ALA B 1 73 ? -0.337 -11.367 -15.102 1 87.62 73 ALA B CA 1
ATOM 3490 C C . ALA B 1 73 ? -1.56 -11.188 -14.211 1 87.62 73 ALA B C 1
ATOM 3492 O O . ALA B 1 73 ? -2.395 -12.086 -14.102 1 87.62 73 ALA B O 1
ATOM 3493 N N . VAL B 1 74 ? -1.753 -10.078 -13.578 1 93.31 74 VAL B N 1
ATOM 3494 C CA . VAL B 1 74 ? -2.742 -9.875 -12.523 1 93.31 74 VAL B CA 1
ATOM 3495 C C . VAL B 1 74 ? -4.148 -10.008 -13.102 1 93.31 74 VAL B C 1
ATOM 3497 O O . VAL B 1 74 ? -4.996 -10.703 -12.531 1 93.31 74 VAL B O 1
ATOM 3500 N N . VAL B 1 75 ? -4.387 -9.438 -14.273 1 94.88 75 VAL B N 1
ATOM 3501 C CA . VAL B 1 75 ? -5.727 -9.414 -14.859 1 94.88 75 VAL B CA 1
ATOM 3502 C C . VAL B 1 75 ? -6.121 -10.82 -15.305 1 94.88 75 VAL B C 1
ATOM 3504 O O . VAL B 1 75 ? -7.215 -11.297 -14.992 1 94.88 75 VAL B O 1
ATOM 3507 N N . ALA B 1 76 ? -5.223 -11.492 -15.984 1 93.56 76 ALA B N 1
ATOM 3508 C CA . ALA B 1 76 ? -5.48 -12.859 -16.438 1 93.56 76 ALA B CA 1
ATOM 3509 C C . ALA B 1 76 ? -5.738 -13.789 -15.266 1 93.56 76 ALA B C 1
ATOM 3511 O O . ALA B 1 76 ? -6.641 -14.633 -15.32 1 93.56 76 ALA B O 1
ATOM 3512 N N . SER B 1 77 ? -4.906 -13.664 -14.266 1 96.06 77 SER B N 1
ATOM 3513 C CA . SER B 1 77 ? -5.066 -14.484 -13.078 1 96.06 77 SER B CA 1
ATOM 3514 C C . SER B 1 77 ? -6.414 -14.234 -12.406 1 96.06 77 SER B C 1
ATOM 3516 O O . SER B 1 77 ? -7.094 -15.18 -11.992 1 96.06 77 SER B O 1
ATOM 3518 N N . CYS B 1 78 ? -6.777 -12.992 -12.305 1 97.69 78 CYS B N 1
ATOM 3519 C CA . CYS B 1 78 ? -8.055 -12.664 -11.688 1 97.69 78 CYS B CA 1
ATOM 3520 C C . CYS B 1 78 ? -9.219 -13.227 -12.508 1 97.69 78 CYS B C 1
ATOM 3522 O O . CYS B 1 78 ? -10.203 -13.695 -11.945 1 97.69 78 CYS B O 1
ATOM 3524 N N . CYS B 1 79 ? -9.141 -13.219 -13.852 1 96.38 79 CYS B N 1
ATOM 3525 C CA . CYS B 1 79 ? -10.164 -13.789 -14.711 1 96.38 79 CYS B CA 1
ATOM 3526 C C . CYS B 1 79 ? -10.344 -15.273 -14.43 1 96.38 79 CYS B C 1
ATOM 3528 O O . CYS B 1 79 ? -11.477 -15.773 -14.383 1 96.38 79 CYS B O 1
ATOM 3530 N N . ARG B 1 80 ? -9.25 -15.93 -14.289 1 96.94 80 ARG B N 1
ATOM 3531 C CA . ARG B 1 80 ? -9.312 -17.344 -13.969 1 96.94 80 ARG B CA 1
ATOM 3532 C C . ARG B 1 80 ? -10.016 -17.578 -12.633 1 96.94 80 ARG B C 1
ATOM 3534 O O . ARG B 1 80 ? -10.812 -18.516 -12.5 1 96.94 80 ARG B O 1
ATOM 3541 N N . GLY B 1 81 ? -9.695 -16.734 -11.656 1 98.56 81 GLY B N 1
ATOM 3542 C CA . GLY B 1 81 ? -10.391 -16.797 -10.383 1 98.56 81 GLY B CA 1
ATOM 3543 C C . GLY B 1 81 ? -11.891 -16.562 -10.516 1 98.56 81 GLY B C 1
ATOM 3544 O O . GLY B 1 81 ? -12.688 -17.25 -9.867 1 98.56 81 GLY B O 1
ATOM 3545 N N . CYS B 1 82 ? -12.25 -15.633 -11.344 1 98.31 82 CYS B N 1
ATOM 3546 C CA . CYS B 1 82 ? -13.664 -15.375 -11.602 1 98.31 82 CYS B CA 1
ATOM 3547 C C . CYS B 1 82 ? -14.336 -16.609 -12.195 1 98.31 82 CYS B C 1
ATOM 3549 O O . CYS B 1 82 ? -15.453 -16.953 -11.797 1 98.31 82 CYS B O 1
ATOM 3551 N N . LYS B 1 83 ? -13.688 -17.219 -13.109 1 97.94 83 LYS B N 1
ATOM 3552 C CA . LYS B 1 83 ? -14.242 -18.375 -13.812 1 97.94 83 LYS B CA 1
ATOM 3553 C C . LYS B 1 83 ? -14.57 -19.5 -12.836 1 97.94 83 LYS B C 1
ATOM 3555 O O . LYS B 1 83 ? -15.648 -20.094 -12.891 1 97.94 83 LYS B O 1
ATOM 3560 N N . VAL B 1 84 ? -13.641 -19.812 -11.945 1 98.75 84 VAL B N 1
ATOM 3561 C CA . VAL B 1 84 ? -13.867 -20.922 -11.031 1 98.75 84 VAL B CA 1
ATOM 3562 C C . VAL B 1 84 ? -14.945 -20.547 -10.016 1 98.75 84 VAL B C 1
ATOM 3564 O O . VAL B 1 84 ? -15.742 -21.391 -9.609 1 98.75 84 VAL B O 1
ATOM 3567 N N . ALA B 1 85 ? -14.945 -19.297 -9.547 1 98.62 85 ALA B N 1
ATOM 3568 C CA . ALA B 1 85 ? -15.992 -18.859 -8.625 1 98.62 85 ALA B CA 1
ATOM 3569 C C . ALA B 1 85 ? -17.375 -18.953 -9.258 1 98.62 85 ALA B C 1
ATOM 3571 O O . ALA B 1 85 ? -18.312 -19.453 -8.641 1 98.62 85 ALA B O 1
ATOM 3572 N N . ASN B 1 86 ? -17.453 -18.531 -10.5 1 98.06 86 ASN B N 1
ATOM 3573 C CA . ASN B 1 86 ? -18.719 -18.594 -11.219 1 98.06 86 ASN B CA 1
ATOM 3574 C C . ASN B 1 86 ? -19.203 -20.031 -11.391 1 98.06 86 ASN B C 1
ATOM 3576 O O . ASN B 1 86 ? -20.391 -20.312 -11.266 1 98.06 86 ASN B O 1
ATOM 3580 N N . ALA B 1 87 ? -18.312 -20.891 -11.703 1 98 87 ALA B N 1
ATOM 3581 C CA . ALA B 1 87 ? -18.641 -22.297 -11.875 1 98 87 ALA B CA 1
ATOM 3582 C C . ALA B 1 87 ? -19.172 -22.906 -10.578 1 98 87 ALA B C 1
ATOM 3584 O O . ALA B 1 87 ? -19.781 -23.969 -10.586 1 98 87 ALA B O 1
ATOM 3585 N N . SER B 1 88 ? -18.938 -22.219 -9.477 1 97.25 88 SER B N 1
ATOM 3586 C CA . SER B 1 88 ? -19.344 -22.719 -8.164 1 97.25 88 SER B CA 1
ATOM 3587 C C . SER B 1 88 ? -20.422 -21.844 -7.539 1 97.25 88 SER B C 1
ATOM 3589 O O . SER B 1 88 ? -20.609 -21.859 -6.324 1 97.25 88 SER B O 1
ATOM 3591 N N . GLY B 1 89 ? -21.016 -20.984 -8.258 1 95.88 89 GLY B N 1
ATOM 3592 C CA . GLY B 1 89 ? -22.141 -20.219 -7.762 1 95.88 89 GLY B CA 1
ATOM 3593 C C . GLY B 1 89 ? -21.797 -18.766 -7.488 1 95.88 89 GLY B C 1
ATOM 3594 O O . GLY B 1 89 ? -22.625 -18 -6.988 1 95.88 89 GLY B O 1
ATOM 3595 N N . GLY B 1 90 ? -20.594 -18.344 -7.789 1 98.12 90 GLY B N 1
ATOM 3596 C CA . GLY B 1 90 ? -20.203 -16.938 -7.629 1 98.12 90 GLY B CA 1
ATOM 3597 C C . GLY B 1 90 ? -19.625 -16.641 -6.262 1 98.12 90 GLY B C 1
ATOM 3598 O O . GLY B 1 90 ? -19.219 -17.547 -5.539 1 98.12 90 GLY B O 1
ATOM 3599 N N . ILE B 1 91 ? -19.469 -15.344 -5.941 1 98.81 91 ILE B N 1
ATOM 3600 C CA . ILE B 1 91 ? -18.953 -14.875 -4.66 1 98.81 91 ILE B CA 1
ATOM 3601 C C . ILE B 1 91 ? -20 -14.031 -3.955 1 98.81 91 ILE B C 1
ATOM 3603 O O . ILE B 1 91 ? -20.656 -13.188 -4.578 1 98.81 91 ILE B O 1
ATOM 3607 N N . GLU B 1 92 ? -20.188 -14.32 -2.742 1 98.62 92 GLU B N 1
ATOM 3608 C CA . GLU B 1 92 ? -21.094 -13.523 -1.915 1 98.62 92 GLU B CA 1
ATOM 3609 C C . GLU B 1 92 ? -20.312 -12.5 -1.083 1 98.62 92 GLU B C 1
ATOM 3611 O O . GLU B 1 92 ? -19.25 -12.805 -0.553 1 98.62 92 GLU B O 1
ATOM 3616 N N . VAL B 1 93 ? -20.859 -11.273 -1.017 1 98.25 93 VAL B N 1
ATOM 3617 C CA . VAL B 1 93 ? -20.156 -10.219 -0.284 1 98.25 93 VAL B CA 1
ATOM 3618 C C . VAL B 1 93 ? -21.078 -9.656 0.801 1 98.25 93 VAL B C 1
ATOM 3620 O O . VAL B 1 93 ? -22.297 -9.555 0.611 1 98.25 93 VAL B O 1
ATOM 3623 N N . HIS B 1 94 ? -20.469 -9.312 1.918 1 97.81 94 HIS B N 1
ATOM 3624 C CA . HIS B 1 94 ? -21.109 -8.695 3.07 1 97.81 94 HIS B CA 1
ATOM 3625 C C . HIS B 1 94 ? -20.359 -7.457 3.533 1 97.81 94 HIS B C 1
ATOM 3627 O O . HIS B 1 94 ? -19.125 -7.484 3.648 1 97.81 94 HIS B O 1
ATOM 3633 N N . MET B 1 95 ? -21.094 -6.434 3.674 1 95.88 95 MET B N 1
ATOM 3634 C CA . MET B 1 95 ? -20.5 -5.223 4.238 1 95.88 95 MET B CA 1
ATOM 3635 C C . MET B 1 95 ? -20.891 -5.059 5.703 1 95.88 95 MET B C 1
ATOM 3637 O O . MET B 1 95 ? -22.062 -5.246 6.062 1 95.88 95 MET B O 1
ATOM 3641 N N . GLY B 1 96 ? -19.938 -4.82 6.539 1 96.5 96 GLY B N 1
ATOM 3642 C CA . GLY B 1 96 ? -20.156 -4.586 7.957 1 96.5 96 GLY B CA 1
ATOM 3643 C C . GLY B 1 96 ? -20.156 -3.113 8.328 1 96.5 96 GLY B C 1
ATOM 3644 O O . GLY B 1 96 ? -20.875 -2.316 7.715 1 96.5 96 GLY B O 1
ATOM 3645 N N . GLU B 1 97 ? -19.359 -2.803 9.297 1 97.06 97 GLU B N 1
ATOM 3646 C CA . GLU B 1 97 ? -19.266 -1.438 9.812 1 97.06 97 GLU B CA 1
ATOM 3647 C C . GLU B 1 97 ? -18.594 -0.512 8.797 1 97.06 97 GLU B C 1
ATOM 3649 O O . GLU B 1 97 ? -17.875 -0.972 7.91 1 97.06 97 GLU B O 1
ATOM 3654 N N . GLU B 1 98 ? -18.953 0.723 8.977 1 97.19 98 GLU B N 1
ATOM 3655 C CA . GLU B 1 98 ? -18.328 1.79 8.203 1 97.19 98 GLU B CA 1
ATOM 3656 C C . GLU B 1 98 ? -17.922 2.961 9.102 1 97.19 98 GLU B C 1
ATOM 3658 O O . GLU B 1 98 ? -18.656 3.297 10.047 1 97.19 98 GLU B O 1
ATOM 3663 N N . GLY B 1 99 ? -16.781 3.562 8.727 1 97.5 99 GLY B N 1
ATOM 3664 C CA . GLY B 1 99 ? -16.344 4.73 9.477 1 97.5 99 GLY B CA 1
ATOM 3665 C C . GLY B 1 99 ? -15.047 5.316 8.953 1 97.5 99 GLY B C 1
ATOM 3666 O O . GLY B 1 99 ? -14.344 4.68 8.164 1 97.5 99 GLY B O 1
ATOM 3667 N N . MET B 1 100 ? -14.805 6.422 9.281 1 97.81 100 MET B N 1
ATOM 3668 C CA . MET B 1 100 ? -13.539 7.113 9.062 1 97.81 100 MET B CA 1
ATOM 3669 C C . MET B 1 100 ? -13.07 7.809 10.336 1 97.81 100 MET B C 1
ATOM 3671 O O . MET B 1 100 ? -13.875 8.406 11.055 1 97.81 100 MET B O 1
ATOM 3675 N N . THR B 1 101 ? -11.797 7.664 10.617 1 97.44 101 THR B N 1
ATOM 3676 C CA . THR B 1 101 ? -11.352 8.109 11.93 1 97.44 101 THR B CA 1
ATOM 3677 C C . THR B 1 101 ? -10.359 9.266 11.805 1 97.44 101 THR B C 1
ATOM 3679 O O . THR B 1 101 ? -9.703 9.414 10.781 1 97.44 101 THR B O 1
ATOM 3682 N N . ARG B 1 102 ? -10.312 10.023 12.703 1 97.62 102 ARG B N 1
ATOM 3683 C CA . ARG B 1 102 ? -9.312 11.039 13.008 1 97.62 102 ARG B CA 1
ATOM 3684 C C . ARG B 1 102 ? -9.07 11.141 14.516 1 97.62 102 ARG B C 1
ATOM 3686 O O . ARG B 1 102 ? -9.984 10.922 15.305 1 97.62 102 ARG B O 1
ATOM 3693 N N . CYS B 1 103 ? -7.832 11.43 14.898 1 97.75 103 CYS B N 1
ATOM 3694 C CA . CYS B 1 103 ? -7.52 11.391 16.312 1 97.75 103 CYS B CA 1
ATOM 3695 C C . CYS B 1 103 ? -6.77 12.648 16.75 1 97.75 103 CYS B C 1
ATOM 3697 O O . CYS B 1 103 ? -5.535 12.672 16.75 1 97.75 103 CYS B O 1
ATOM 3699 N N . PRO B 1 104 ? -7.48 13.625 17.219 1 97.94 104 PRO B N 1
ATOM 3700 C CA . PRO B 1 104 ? -6.789 14.789 17.781 1 97.94 104 PRO B CA 1
ATOM 3701 C C . PRO B 1 104 ? -6.082 14.469 19.094 1 97.94 104 PRO B C 1
ATOM 3703 O O . PRO B 1 104 ? -6.355 13.438 19.719 1 97.94 104 PRO B O 1
ATOM 3706 N N . VAL B 1 105 ? -5.176 15.359 19.438 1 98.44 105 VAL B N 1
ATOM 3707 C CA . VAL B 1 105 ? -4.445 15.25 20.688 1 98.44 105 VAL B CA 1
ATOM 3708 C C . VAL B 1 105 ? -4.656 16.516 21.531 1 98.44 105 VAL B C 1
ATOM 3710 O O . VAL B 1 105 ? -4.523 17.625 21.016 1 98.44 105 VAL B O 1
ATOM 3713 N N . PHE B 1 106 ? -4.973 16.328 22.734 1 98.44 106 PHE B N 1
ATOM 3714 C CA . PHE B 1 106 ? -5.008 17.391 23.734 1 98.44 106 PHE B CA 1
ATOM 3715 C C . PHE B 1 106 ? -3.883 17.219 24.75 1 98.44 106 PHE B C 1
ATOM 3717 O O . PHE B 1 106 ? -3.758 16.156 25.375 1 98.44 106 PHE B O 1
ATOM 3724 N N . ARG B 1 107 ? -3.119 18.234 24.938 1 98.06 107 ARG B N 1
ATOM 3725 C CA . ARG B 1 107 ? -1.949 18.172 25.812 1 98.06 107 ARG B CA 1
ATOM 3726 C C . ARG B 1 107 ? -2.199 18.922 27.109 1 98.06 107 ARG B C 1
ATOM 3728 O O . ARG B 1 107 ? -2.855 19.969 27.109 1 98.06 107 ARG B O 1
ATOM 3735 N N . PHE B 1 108 ? -1.532 18.453 28.156 1 98.25 108 PHE B N 1
ATOM 3736 C CA . PHE B 1 108 ? -1.707 19.016 29.484 1 98.25 108 PHE B CA 1
ATOM 3737 C C . PHE B 1 108 ? -0.361 19.203 30.172 1 98.25 108 PHE B C 1
ATOM 3739 O O . PHE B 1 108 ? 0.673 18.781 29.656 1 98.25 108 PHE B O 1
ATOM 3746 N N . GLN B 1 109 ? -0.458 19.781 31.344 1 97.5 109 GLN B N 1
ATOM 3747 C CA . GLN B 1 109 ? 0.771 20.016 32.094 1 97.5 109 GLN B CA 1
ATOM 3748 C C . GLN B 1 109 ? 1.249 18.75 32.781 1 97.5 109 GLN B C 1
ATOM 3750 O O . GLN B 1 109 ? 2.447 18.562 33 1 97.5 109 GLN B O 1
ATOM 3755 N N . ASN B 1 110 ?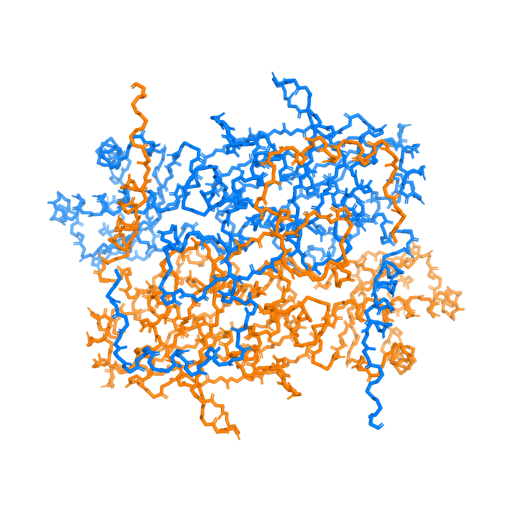 0.331 17.875 33.125 1 97.12 110 ASN B N 1
ATOM 3756 C CA . ASN B 1 110 ? 0.635 16.625 33.812 1 97.12 110 ASN B CA 1
ATOM 3757 C C . ASN B 1 110 ? -0.421 15.555 33.531 1 97.12 110 ASN B C 1
ATOM 3759 O O . ASN B 1 110 ? -1.51 15.867 33.031 1 97.12 110 ASN B O 1
ATOM 3763 N N . PRO B 1 111 ? -0.067 14.25 33.781 1 97.94 111 PRO B N 1
ATOM 3764 C CA . PRO B 1 111 ? -0.998 13.156 33.5 1 97.94 111 PRO B CA 1
ATOM 3765 C C . PRO B 1 111 ? -2.297 13.258 34.281 1 97.94 111 PRO B C 1
ATOM 3767 O O . PRO B 1 111 ? -3.344 12.797 33.812 1 97.94 111 PRO B O 1
ATOM 3770 N N . GLY B 1 112 ? -2.275 13.836 35.438 1 97.81 112 GLY B N 1
ATOM 3771 C CA . GLY B 1 112 ? -3.486 13.992 36.25 1 97.81 112 GLY B CA 1
ATOM 3772 C C . GLY B 1 112 ? -4.547 14.82 35.531 1 97.81 112 GLY B C 1
ATOM 3773 O O . GLY B 1 112 ? -5.723 14.445 35.531 1 97.81 112 GLY B O 1
ATOM 3774 N N . ASP B 1 113 ? -4.105 15.953 35 1 98 113 ASP B N 1
ATOM 3775 C CA . ASP B 1 113 ? -5.027 16.797 34.219 1 98 113 ASP B CA 1
ATOM 3776 C C . ASP B 1 113 ? -5.539 16.078 33 1 98 113 ASP B C 1
ATOM 3778 O O . ASP B 1 113 ? -6.715 16.203 32.625 1 98 113 ASP B O 1
ATOM 3782 N N . ALA B 1 114 ? -4.688 15.359 32.344 1 98.44 114 ALA B N 1
ATOM 3783 C CA . ALA B 1 114 ? -5.078 14.586 31.172 1 98.44 114 ALA B CA 1
ATOM 3784 C C . ALA B 1 114 ? -6.16 13.57 31.531 1 98.44 114 ALA B C 1
ATOM 3786 O O . ALA B 1 114 ? -7.148 13.43 30.797 1 98.44 114 ALA B O 1
ATOM 3787 N N . LEU B 1 115 ? -5.969 12.875 32.625 1 98.25 115 LEU B N 1
ATOM 3788 C CA . LEU B 1 115 ? -6.906 11.844 33.031 1 98.25 115 LEU B CA 1
ATOM 3789 C C . LEU B 1 115 ? -8.25 12.461 33.438 1 98.25 115 LEU B C 1
ATOM 3791 O O . LEU B 1 115 ? -9.305 11.867 33.188 1 98.25 115 LEU B O 1
ATOM 3795 N N . ARG B 1 116 ? -8.188 13.594 34.031 1 97.94 116 ARG B N 1
ATOM 3796 C CA . ARG B 1 116 ? -9.422 14.297 34.375 1 97.94 116 ARG B CA 1
ATOM 3797 C C . ARG B 1 116 ? -10.219 14.633 33.125 1 97.94 116 ARG B C 1
ATOM 3799 O O . ARG B 1 116 ? -11.438 14.445 33.094 1 97.94 116 ARG B O 1
ATOM 3806 N N . PHE B 1 117 ? -9.555 15.172 32.219 1 98.25 117 PHE B N 1
ATOM 3807 C CA . PHE B 1 117 ? -10.203 15.516 30.953 1 98.25 117 PHE B CA 1
ATOM 3808 C C . PHE B 1 117 ? -10.766 14.266 30.266 1 98.25 117 PHE B C 1
ATOM 3810 O O . PHE B 1 117 ? -11.906 14.258 29.812 1 98.25 117 PHE B O 1
ATOM 3817 N N . ALA B 1 118 ? -10 13.195 30.219 1 98.38 118 ALA B N 1
ATOM 3818 C CA . ALA B 1 118 ? -10.414 11.945 29.594 1 98.38 118 ALA B CA 1
ATOM 3819 C C . ALA B 1 118 ? -11.695 11.414 30.234 1 98.38 118 ALA B C 1
ATOM 3821 O O . ALA B 1 118 ? -12.578 10.906 29.531 1 98.38 118 ALA B O 1
ATOM 3822 N N . ARG B 1 119 ? -11.805 11.492 31.469 1 97.56 119 ARG B N 1
ATOM 3823 C CA . ARG B 1 119 ? -12.969 11 32.188 1 97.56 119 ARG B CA 1
ATOM 3824 C C . ARG B 1 119 ? -14.203 11.828 31.875 1 97.56 119 ARG B C 1
ATOM 3826 O O . ARG B 1 119 ? -15.328 11.32 31.906 1 97.56 119 ARG B O 1
ATOM 3833 N N . ALA B 1 120 ? -13.992 13.031 31.484 1 97.25 120 ALA B N 1
ATOM 3834 C CA . ALA B 1 120 ? -15.102 13.945 31.219 1 97.25 120 ALA B CA 1
ATOM 3835 C C . ALA B 1 120 ? -15.609 13.781 29.781 1 97.25 120 ALA B C 1
ATOM 3837 O O . ALA B 1 120 ? -16.734 14.148 29.469 1 97.25 120 ALA B O 1
ATOM 3838 N N . LEU B 1 121 ? -14.836 13.234 28.922 1 96.38 121 LEU B N 1
ATOM 3839 C CA . LEU B 1 121 ? -15.062 13.258 27.484 1 96.38 121 LEU B CA 1
ATOM 3840 C C . LEU B 1 121 ? -16.375 12.57 27.141 1 96.38 121 LEU B C 1
ATOM 3842 O O . LEU B 1 121 ? -17.141 13.055 26.281 1 96.38 121 LEU B O 1
ATOM 3846 N N . PRO B 1 122 ? -16.75 11.445 27.781 1 92.69 122 PRO B N 1
ATOM 3847 C CA . PRO B 1 122 ? -18.016 10.805 27.422 1 92.69 122 PRO B CA 1
ATOM 3848 C C . PRO B 1 122 ? -19.219 11.727 27.625 1 92.69 122 PRO B C 1
ATOM 3850 O O . PRO B 1 122 ? -20.219 11.617 26.906 1 92.69 122 PRO B O 1
ATOM 3853 N N . THR B 1 123 ? -19.109 12.648 28.516 1 94.12 123 THR B N 1
ATOM 3854 C CA . THR B 1 123 ? -20.203 13.562 28.797 1 94.12 123 THR B CA 1
ATOM 3855 C C . THR B 1 123 ? -20.266 14.68 27.766 1 94.12 123 THR B C 1
ATOM 3857 O O . THR B 1 123 ? -21.25 15.414 27.672 1 94.12 123 THR B O 1
ATOM 3860 N N . LEU B 1 124 ? -19.234 14.797 26.969 1 94.94 124 LEU B N 1
ATOM 3861 C CA . LEU B 1 124 ? -19.125 15.891 26.016 1 94.94 124 LEU B CA 1
ATOM 3862 C C . LEU B 1 124 ? -19.531 15.422 24.609 1 94.94 124 LEU B C 1
ATOM 3864 O O . LEU B 1 124 ? -19.469 16.203 23.656 1 94.94 124 LEU B O 1
ATOM 3868 N N . GLN B 1 125 ? -19.938 14.281 24.438 1 94.75 125 GLN B N 1
ATOM 3869 C CA . GLN B 1 125 ? -20.234 13.664 23.156 1 94.75 125 GLN B CA 1
ATOM 3870 C C . GLN B 1 125 ? -21.25 14.484 22.375 1 94.75 125 GLN B C 1
ATOM 3872 O O . GLN B 1 125 ? -21.109 14.664 21.156 1 94.75 125 GLN B O 1
ATOM 3877 N N . ALA B 1 126 ? -22.312 14.914 23.047 1 96.31 126 ALA B N 1
ATOM 3878 C CA . ALA B 1 126 ? -23.375 15.664 22.375 1 96.31 126 ALA B CA 1
ATOM 3879 C C . ALA B 1 126 ? -22.828 16.969 21.797 1 96.31 126 ALA B C 1
ATOM 3881 O O . ALA B 1 126 ? -23.172 17.359 20.688 1 96.31 126 ALA B O 1
ATOM 3882 N N . SER B 1 127 ? -22.062 17.672 22.609 1 97 127 SER B N 1
ATOM 3883 C CA . SER B 1 127 ? -21.453 18.906 22.141 1 97 127 SER B CA 1
ATOM 3884 C C . SER B 1 127 ? -20.531 18.672 20.953 1 97 127 SER B C 1
ATOM 3886 O O . SER B 1 127 ? -20.562 19.422 19.969 1 97 127 SER B O 1
ATOM 3888 N N . PHE B 1 128 ? -19.688 17.641 21.031 1 97.88 128 PHE B N 1
ATOM 3889 C CA . PHE B 1 128 ? -18.766 17.312 19.953 1 97.88 128 PHE B CA 1
ATOM 3890 C C . PHE B 1 128 ? -19.531 16.953 18.688 1 97.88 128 PHE B C 1
ATOM 3892 O O . PHE B 1 128 ? -19.125 17.328 17.578 1 97.88 128 PHE B O 1
ATOM 3899 N N . LYS B 1 129 ? -20.578 16.219 18.859 1 97.75 129 LYS B N 1
ATOM 3900 C CA . LYS B 1 129 ? -21.438 15.859 17.719 1 97.75 129 LYS B CA 1
ATOM 3901 C C . LYS B 1 129 ? -21.984 17.094 17.031 1 97.75 129 LYS B C 1
ATOM 3903 O O . LYS B 1 129 ? -21.922 17.203 15.805 1 97.75 129 LYS B O 1
ATOM 3908 N N . GLU B 1 130 ? -22.5 17.984 17.797 1 97.94 130 GLU B N 1
ATOM 3909 C CA . GLU B 1 130 ? -23.062 19.219 17.25 1 97.94 130 GLU B CA 1
ATOM 3910 C C . GLU B 1 130 ? -22 20.016 16.484 1 97.94 130 GLU B C 1
ATOM 3912 O O . GLU B 1 130 ? -22.25 20.469 15.367 1 97.94 130 GLU B O 1
ATOM 3917 N N . VAL B 1 131 ? -20.859 20.141 17.062 1 97.94 131 VAL B N 1
ATOM 3918 C CA . VAL B 1 131 ? -19.781 20.906 16.469 1 97.94 131 VAL B CA 1
ATOM 3919 C C . VAL B 1 131 ? -19.312 20.25 15.18 1 97.94 131 VAL B C 1
ATOM 3921 O O . VAL B 1 131 ? -19.234 20.891 14.133 1 97.94 131 VAL B O 1
ATOM 3924 N N . ALA B 1 132 ? -19.031 18.953 15.219 1 97.56 132 ALA B N 1
ATOM 3925 C CA . ALA B 1 132 ? -18.516 18.203 14.078 1 97.56 132 ALA B CA 1
ATOM 3926 C C . ALA B 1 132 ? -19.516 18.203 12.922 1 97.56 132 ALA B C 1
ATOM 3928 O O . ALA B 1 132 ? -19.141 18.422 11.766 1 97.56 132 ALA B O 1
ATOM 3929 N N . GLU B 1 133 ? -20.75 18.031 13.211 1 97.25 133 GLU B N 1
ATOM 3930 C CA . GLU B 1 133 ? -21.781 17.828 12.195 1 97.25 133 GLU B CA 1
ATOM 3931 C C . GLU B 1 133 ? -22.188 19.172 11.57 1 97.25 133 GLU B C 1
ATOM 3933 O O . GLU B 1 133 ? -22.844 19.188 10.523 1 97.25 133 GLU B O 1
ATOM 3938 N N . SER B 1 134 ? -21.766 20.25 12.148 1 96.44 134 SER B N 1
ATOM 3939 C CA . SER B 1 134 ? -22.016 21.562 11.57 1 96.44 134 SER B CA 1
ATOM 3940 C C . SER B 1 134 ? -21.125 21.797 10.352 1 96.44 134 SER B C 1
ATOM 3942 O O . SER B 1 134 ? -21.391 22.703 9.555 1 96.44 134 SER B O 1
ATOM 3944 N N . THR B 1 135 ? -20.125 21.016 10.141 1 93.88 135 THR B N 1
ATOM 3945 C CA . THR B 1 135 ? -19.109 21.25 9.109 1 93.88 135 THR B CA 1
ATOM 3946 C C . THR B 1 135 ? -19.531 20.609 7.789 1 93.88 135 THR B C 1
ATOM 3948 O O . THR B 1 135 ? -19 20.953 6.73 1 93.88 135 THR B O 1
ATOM 3951 N N . SER B 1 136 ? -20.391 19.625 7.863 1 91.31 136 SER B N 1
ATOM 3952 C CA . SER B 1 136 ? -20.797 18.875 6.676 1 91.31 136 SER B CA 1
ATOM 3953 C C . SER B 1 136 ? -22.172 18.25 6.855 1 91.31 136 SER B C 1
ATOM 3955 O O . SER B 1 136 ? -22.531 17.828 7.953 1 91.31 136 SER B O 1
ATOM 3957 N N . LYS B 1 137 ? -22.844 18.125 5.734 1 91.06 137 LYS B N 1
ATOM 3958 C CA . LYS B 1 137 ? -24.141 17.438 5.758 1 91.06 137 LYS B CA 1
ATOM 3959 C C . LYS B 1 137 ? -23.953 15.93 5.793 1 91.06 137 LYS B C 1
ATOM 3961 O O . LYS B 1 137 ? -24.891 15.188 6.094 1 91.06 137 LYS B O 1
ATOM 3966 N N . HIS B 1 138 ? -22.781 15.5 5.547 1 91.62 138 HIS B N 1
ATOM 3967 C CA . HIS B 1 138 ? -22.578 14.07 5.383 1 91.62 138 HIS B CA 1
ATOM 3968 C C . HIS B 1 138 ? -21.797 13.484 6.562 1 91.62 138 HIS B C 1
ATOM 3970 O O . HIS B 1 138 ? -21.906 12.297 6.859 1 91.62 138 HIS B O 1
ATOM 3976 N N . ALA B 1 139 ? -21 14.281 7.234 1 94.44 139 ALA B N 1
ATOM 3977 C CA . ALA B 1 139 ? -20.203 13.789 8.359 1 94.44 139 ALA B CA 1
ATOM 3978 C C . ALA B 1 139 ? -21.062 13.648 9.617 1 94.44 139 ALA B C 1
ATOM 3980 O O . ALA B 1 139 ? -21.719 14.602 10.023 1 94.44 139 ALA B O 1
ATOM 3981 N N . ARG B 1 140 ? -21.094 12.477 10.195 1 97.19 140 ARG B N 1
ATOM 3982 C CA . ARG B 1 140 ? -21.781 12.211 11.461 1 97.19 140 ARG B CA 1
ATOM 3983 C C . ARG B 1 140 ? -20.828 11.57 12.469 1 97.19 140 ARG B C 1
ATOM 3985 O O . ARG B 1 140 ? -20.219 10.539 12.18 1 97.19 140 ARG B O 1
ATOM 3992 N N . LEU B 1 141 ? -20.703 12.164 13.602 1 98 141 LEU B N 1
ATOM 3993 C CA . LEU B 1 141 ? -19.844 11.594 14.648 1 98 141 LEU B CA 1
ATOM 3994 C C . LEU B 1 141 ? -20.5 10.359 15.258 1 98 141 LEU B C 1
ATOM 3996 O O . LEU B 1 141 ? -21.609 10.43 15.789 1 98 141 LEU B O 1
ATOM 4000 N N . GLN B 1 142 ? -19.812 9.25 15.164 1 97 142 GLN B N 1
ATOM 4001 C CA . GLN B 1 142 ? -20.375 7.98 15.617 1 97 142 GLN B CA 1
ATOM 4002 C C . GLN B 1 142 ? -19.906 7.648 17.031 1 97 142 GLN B C 1
ATOM 4004 O O . GLN B 1 142 ? -20.672 7.086 17.828 1 97 142 GLN B O 1
ATOM 4009 N N . SER B 1 143 ? -18.641 7.934 17.297 1 96.06 143 SER B N 1
ATOM 4010 C CA . SER B 1 143 ? -18.094 7.562 18.594 1 96.06 143 SER B CA 1
ATOM 4011 C C . SER B 1 143 ? -16.844 8.375 18.906 1 96.06 143 SER B C 1
ATOM 4013 O O . SER B 1 143 ? -16.219 8.945 18.016 1 96.06 143 SER B O 1
ATOM 4015 N N . LEU B 1 144 ? -16.594 8.547 20.156 1 96.88 144 LEU B N 1
ATOM 4016 C CA . LEU B 1 144 ? -15.344 9.102 20.672 1 96.88 144 LEU B CA 1
ATOM 4017 C C . LEU B 1 144 ? -14.75 8.203 21.75 1 96.88 144 LEU B C 1
ATOM 4019 O O . LEU B 1 144 ? -15.484 7.648 22.578 1 96.88 144 LEU B O 1
ATOM 4023 N N . LYS B 1 145 ? -13.539 7.879 21.656 1 96.38 145 LYS B N 1
ATOM 4024 C CA . LYS B 1 145 ? -12.828 7.047 22.625 1 96.38 145 LYS B CA 1
ATOM 4025 C C . LYS B 1 145 ? -11.5 7.688 23.016 1 96.38 145 LYS B C 1
ATOM 4027 O O . LYS B 1 145 ? -10.562 7.746 22.219 1 96.38 145 LYS B O 1
ATOM 4032 N N . PRO B 1 146 ? -11.375 8.125 24.281 1 97.5 146 PRO B N 1
ATOM 4033 C CA . PRO B 1 146 ? -10.117 8.727 24.734 1 97.5 146 PRO B CA 1
ATOM 4034 C C . PRO B 1 146 ? -9.055 7.688 25.078 1 97.5 146 PRO B C 1
ATOM 4036 O O . PRO B 1 146 ? -9.375 6.625 25.625 1 97.5 146 PRO B O 1
ATOM 4039 N N . HIS B 1 147 ? -7.852 7.969 24.75 1 97.25 147 HIS B N 1
ATOM 4040 C CA . HIS B 1 147 ? -6.66 7.223 25.141 1 97.25 147 HIS B CA 1
ATOM 4041 C C . HIS B 1 147 ? -5.617 8.141 25.766 1 97.25 147 HIS B C 1
ATOM 4043 O O . HIS B 1 147 ? -5.066 9.016 25.078 1 97.25 147 HIS B O 1
ATOM 4049 N N . THR B 1 148 ? -5.352 7.871 27.047 1 98 148 THR B N 1
ATOM 4050 C CA . THR B 1 148 ? -4.352 8.703 27.719 1 98 148 THR B CA 1
ATOM 4051 C C . THR B 1 148 ? -2.955 8.125 27.516 1 98 148 THR B C 1
ATOM 4053 O O . THR B 1 148 ? -2.715 6.949 27.828 1 98 148 THR B O 1
ATOM 4056 N N . ILE B 1 149 ? -2.076 8.867 26.969 1 97.81 149 ILE B N 1
ATOM 4057 C CA . ILE B 1 149 ? -0.664 8.539 26.812 1 97.81 149 ILE B CA 1
ATOM 4058 C C . ILE B 1 149 ? 0.196 9.633 27.438 1 97.81 149 ILE B C 1
ATOM 4060 O O . ILE B 1 149 ? 0.342 10.719 26.859 1 97.81 149 ILE B O 1
ATOM 4064 N N . GLY B 1 150 ? 0.803 9.406 28.641 1 97.25 150 GLY B N 1
ATOM 4065 C CA . GLY B 1 150 ? 1.49 10.453 29.375 1 97.25 150 GLY B CA 1
ATOM 4066 C C . GLY B 1 150 ? 0.583 11.602 29.766 1 97.25 150 GLY B C 1
ATOM 4067 O O . GLY B 1 150 ? -0.47 11.391 30.375 1 97.25 150 GLY B O 1
ATOM 4068 N N . ARG B 1 151 ? 1.002 12.812 29.359 1 97.75 151 ARG B N 1
ATOM 4069 C CA . ARG B 1 151 ? 0.214 13.992 29.703 1 97.75 151 ARG B CA 1
ATOM 4070 C C . ARG B 1 151 ? -0.678 14.414 28.531 1 97.75 151 ARG B C 1
ATOM 4072 O O . ARG B 1 151 ? -1.056 15.586 28.422 1 97.75 151 ARG B O 1
ATOM 4079 N N . SER B 1 152 ? -0.898 13.477 27.609 1 98.31 152 SER B N 1
ATOM 4080 C CA . SER B 1 152 ? -1.724 13.773 26.438 1 98.31 152 SER B CA 1
ATOM 4081 C C . SER B 1 152 ? -2.943 12.859 26.375 1 98.31 152 SER B C 1
ATOM 4083 O O . SER B 1 152 ? -2.9 11.727 26.859 1 98.31 152 SER B O 1
ATOM 4085 N N . VAL B 1 153 ? -4.027 13.383 25.922 1 98.44 153 VAL B N 1
ATOM 4086 C CA . VAL B 1 153 ? -5.199 12.578 25.609 1 98.44 153 VAL B CA 1
ATOM 4087 C C . VAL B 1 153 ? -5.379 12.508 24.094 1 98.44 153 VAL B C 1
ATOM 4089 O O . VAL B 1 153 ? -5.617 13.523 23.438 1 98.44 153 VAL B O 1
ATOM 4092 N N . HIS B 1 154 ? -5.168 11.352 23.547 1 98.06 154 HIS B N 1
ATOM 4093 C CA . HIS B 1 154 ? -5.52 11.062 22.172 1 98.06 154 HIS B CA 1
ATOM 4094 C C . HIS B 1 154 ? -6.98 10.641 22.047 1 98.06 154 HIS B C 1
ATOM 4096 O O . HIS B 1 154 ? -7.391 9.625 22.609 1 98.06 154 HIS B O 1
ATOM 4102 N N . LEU B 1 155 ? -7.75 11.406 21.359 1 98.12 155 LEU B N 1
ATOM 4103 C CA . LEU B 1 155 ? -9.18 11.156 21.281 1 98.12 155 LEU B CA 1
ATOM 4104 C C . LEU B 1 155 ? -9.555 10.586 19.906 1 98.12 155 LEU B C 1
ATOM 4106 O O . LEU B 1 155 ? -9.688 11.328 18.938 1 98.12 155 LEU B O 1
ATOM 4110 N N . LEU B 1 156 ? -9.758 9.289 19.844 1 97.5 156 LEU B N 1
ATOM 4111 C CA . LEU B 1 156 ? -10.156 8.656 18.594 1 97.5 156 LEU B CA 1
ATOM 4112 C C . LEU B 1 156 ? -11.617 8.969 18.266 1 97.5 156 LEU B C 1
ATOM 4114 O O . LEU B 1 156 ? -12.523 8.57 19 1 97.5 156 LEU B O 1
ATOM 4118 N N . LEU B 1 157 ? -11.789 9.695 17.219 1 97.88 157 LEU B N 1
ATOM 4119 C CA . LEU B 1 157 ? -13.125 10.039 16.719 1 97.88 157 LEU B CA 1
ATOM 4120 C C . LEU B 1 157 ? -13.469 9.25 15.469 1 97.88 157 LEU B C 1
ATOM 4122 O O . LEU B 1 157 ? -12.664 9.18 14.531 1 97.88 157 LEU B O 1
ATOM 4126 N N . SER B 1 158 ? -14.625 8.633 15.438 1 97.69 158 SER B N 1
ATOM 4127 C CA . SER B 1 158 ? -15.117 7.898 14.273 1 97.69 158 SER B CA 1
ATOM 4128 C C . SER B 1 158 ? -16.344 8.57 13.672 1 97.69 158 SER B C 1
ATOM 4130 O O . SER B 1 158 ? -17.266 8.961 14.398 1 97.69 158 SER B O 1
ATOM 4132 N N . TYR B 1 159 ? -16.344 8.695 12.367 1 98.12 159 TYR B N 1
ATOM 4133 C CA . TYR B 1 159 ? -17.406 9.375 11.648 1 98.12 159 TYR B CA 1
ATOM 4134 C C . TYR B 1 159 ? -17.984 8.484 10.555 1 98.12 159 TYR B C 1
ATOM 4136 O O . TYR B 1 159 ? -17.297 7.594 10.047 1 98.12 159 TYR B O 1
ATOM 4144 N N . THR B 1 160 ? -19.219 8.695 10.203 1 96.94 160 THR B N 1
ATOM 4145 C CA . THR B 1 160 ? -19.703 8.297 8.883 1 96.94 160 THR B CA 1
ATOM 4146 C C . THR B 1 160 ? -19.578 9.445 7.887 1 96.94 160 THR B C 1
ATOM 4148 O O . THR B 1 160 ? -19.688 10.617 8.266 1 96.94 160 THR B O 1
ATOM 4151 N N . CYS B 1 161 ? -19.391 9.125 6.621 1 96.25 161 CYS B N 1
ATOM 4152 C CA . CYS B 1 161 ? -19.062 10.172 5.656 1 96.25 161 CYS B CA 1
ATOM 4153 C C . CYS B 1 161 ? -19.875 9.992 4.371 1 96.25 161 CYS B C 1
ATOM 4155 O O . CYS B 1 161 ? -19.469 10.477 3.312 1 96.25 161 CYS B O 1
ATOM 4157 N N . GLY B 1 162 ? -20.984 9.266 4.434 1 95 162 GLY B N 1
ATOM 4158 C CA . GLY B 1 162 ? -21.734 8.984 3.219 1 95 162 GLY B CA 1
ATOM 4159 C C . GLY B 1 162 ? -20.922 8.211 2.186 1 95 162 GLY B C 1
ATOM 4160 O O . GLY B 1 162 ? -20.234 7.25 2.521 1 95 162 GLY B O 1
ATOM 4161 N N . ASP B 1 163 ? -21 8.672 0.864 1 96.44 163 ASP B N 1
ATOM 4162 C CA . ASP B 1 163 ? -20.375 7.934 -0.228 1 96.44 163 ASP B CA 1
ATOM 4163 C C . ASP B 1 163 ? -18.938 8.414 -0.474 1 96.44 163 ASP B C 1
ATOM 4165 O O . ASP B 1 163 ? -18.281 7.969 -1.417 1 96.44 163 ASP B O 1
ATOM 4169 N N . ALA B 1 164 ? -18.453 9.359 0.415 1 95 164 ALA B N 1
ATOM 4170 C CA . ALA B 1 164 ? -17.062 9.781 0.361 1 95 164 ALA B CA 1
ATOM 4171 C C . ALA B 1 164 ? -16.172 8.867 1.2 1 95 164 ALA B C 1
ATOM 4173 O O . ALA B 1 164 ? -16.656 8.219 2.131 1 95 164 ALA B O 1
ATOM 4174 N N . SER B 1 165 ? -14.906 8.75 0.786 1 95.12 165 SER B N 1
ATOM 4175 C CA . SER B 1 165 ? -13.977 8.094 1.694 1 95.12 165 SER B CA 1
ATOM 4176 C C . SER B 1 165 ? -13.891 8.828 3.027 1 95.12 165 SER B C 1
ATOM 4178 O O . SER B 1 165 ? -13.773 8.195 4.082 1 95.12 165 SER B O 1
ATOM 4180 N N . GLY B 1 166 ? -13.891 10.195 2.955 1 93.44 166 GLY B N 1
ATOM 4181 C CA . GLY B 1 166 ? -14.188 11.031 4.109 1 93.44 166 GLY B CA 1
ATOM 4182 C C . GLY B 1 166 ? -12.945 11.531 4.82 1 93.44 166 GLY B C 1
ATOM 4183 O O . GLY B 1 166 ? -13.039 12.219 5.836 1 93.44 166 GLY B O 1
ATOM 4184 N N . GLN B 1 167 ? -11.711 11.273 4.344 1 92.44 167 GLN B N 1
ATOM 4185 C CA . GLN B 1 167 ? -10.484 11.625 5.051 1 92.44 167 GLN B CA 1
ATOM 4186 C C . GLN B 1 167 ? -10.383 13.133 5.266 1 92.44 167 GLN B C 1
ATOM 4188 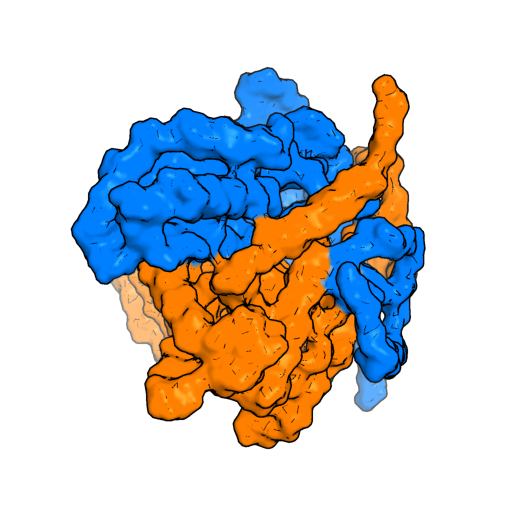O O . GLN B 1 167 ? -10.086 13.586 6.371 1 92.44 167 GLN B O 1
ATOM 4193 N N . ASN B 1 168 ? -10.664 13.93 4.227 1 89.94 168 ASN B N 1
ATOM 4194 C CA . ASN B 1 168 ? -10.625 15.383 4.352 1 89.94 168 ASN B CA 1
ATOM 4195 C C . ASN B 1 168 ? -11.781 15.906 5.207 1 89.94 168 ASN B C 1
ATOM 4197 O O . ASN B 1 168 ? -11.594 16.812 6.016 1 89.94 168 ASN B O 1
ATOM 4201 N N . MET B 1 169 ? -12.898 15.32 5.062 1 92.38 169 MET B N 1
ATOM 4202 C CA . MET B 1 169 ? -14.109 15.703 5.773 1 92.38 169 MET B CA 1
ATOM 4203 C C . MET B 1 169 ? -13.922 15.562 7.281 1 92.38 169 MET B C 1
ATOM 4205 O O . MET B 1 169 ? -14.258 16.469 8.039 1 92.38 169 MET B O 1
ATOM 4209 N N . VAL B 1 170 ? -13.352 14.469 7.684 1 96 170 VAL B N 1
ATOM 4210 C CA . VAL B 1 170 ? -13.242 14.227 9.117 1 96 170 VAL B CA 1
ATOM 4211 C C . VAL B 1 170 ? -12.117 15.078 9.703 1 96 170 VAL B C 1
ATOM 4213 O O . VAL B 1 170 ? -12.133 15.422 10.883 1 96 170 VAL B O 1
ATOM 4216 N N . THR B 1 171 ? -11.133 15.383 8.852 1 95.56 171 THR B N 1
ATOM 4217 C CA . THR B 1 171 ? -10.086 16.297 9.289 1 95.56 171 THR B CA 1
ATOM 4218 C C . THR B 1 171 ? -10.68 17.672 9.633 1 95.56 171 THR B C 1
ATOM 4220 O O . THR B 1 171 ? -10.375 18.234 10.688 1 95.56 171 THR B O 1
ATOM 4223 N N . ILE B 1 172 ? -11.516 18.172 8.797 1 95.44 172 ILE B N 1
ATOM 4224 C CA . ILE B 1 172 ? -12.148 19.484 8.992 1 95.44 172 ILE B CA 1
ATOM 4225 C C . ILE B 1 172 ? -13.047 19.438 10.227 1 95.44 172 ILE B C 1
ATOM 4227 O O . ILE B 1 172 ? -12.992 20.328 11.07 1 95.44 172 ILE B O 1
ATOM 4231 N N . ALA B 1 173 ? -13.844 18.422 10.328 1 97.12 173 ALA B N 1
ATOM 4232 C CA . ALA B 1 173 ? -14.742 18.266 11.469 1 97.12 173 ALA B CA 1
ATOM 4233 C C . ALA B 1 173 ? -13.953 18.203 12.773 1 97.12 173 ALA B C 1
ATOM 4235 O O . ALA B 1 173 ? -14.336 18.844 13.766 1 97.12 173 ALA B O 1
ATOM 4236 N N . THR B 1 174 ? -12.922 17.453 12.797 1 97.75 174 THR B N 1
ATOM 4237 C CA . THR B 1 174 ? -12.102 17.281 13.992 1 97.75 174 THR B CA 1
ATOM 4238 C C . THR B 1 174 ? -11.406 18.578 14.359 1 97.75 174 THR B C 1
ATOM 4240 O O . THR B 1 174 ? -11.266 18.906 15.539 1 97.75 174 THR B O 1
ATOM 4243 N N . ASP B 1 175 ? -10.969 19.281 13.328 1 97.56 175 ASP B N 1
ATOM 4244 C CA . ASP B 1 175 ? -10.344 20.578 13.562 1 97.56 175 ASP B CA 1
ATOM 4245 C C . ASP B 1 175 ? -11.32 21.531 14.258 1 97.56 175 ASP B C 1
ATOM 4247 O O . ASP B 1 175 ? -10.922 22.297 15.133 1 97.56 175 ASP B O 1
ATOM 4251 N N . ARG B 1 176 ? -12.547 21.516 13.93 1 97.31 176 ARG B N 1
ATOM 4252 C CA . ARG B 1 176 ? -13.57 22.344 14.57 1 97.31 176 ARG B CA 1
ATOM 4253 C C . ARG B 1 176 ? -13.758 21.938 16.031 1 97.31 176 ARG B C 1
ATOM 4255 O O . ARG B 1 176 ? -14.008 22.797 16.875 1 97.31 176 ARG B O 1
ATOM 4262 N N . ILE B 1 177 ? -13.695 20.688 16.281 1 97.75 177 ILE B N 1
ATOM 4263 C CA . ILE B 1 177 ? -13.766 20.219 17.656 1 97.75 177 ILE B CA 1
ATOM 4264 C C . ILE B 1 177 ? -12.578 20.75 18.453 1 97.75 177 ILE B C 1
ATOM 4266 O O . ILE B 1 177 ? -12.742 21.203 19.578 1 97.75 177 ILE B O 1
ATOM 4270 N N . CYS B 1 178 ? -11.398 20.641 17.875 1 97.69 178 CYS B N 1
ATOM 4271 C CA . CYS B 1 178 ? -10.211 21.172 18.531 1 97.69 178 CYS B CA 1
ATOM 4272 C C . CYS B 1 178 ? -10.391 22.641 18.875 1 97.69 178 CYS B C 1
ATOM 4274 O O . CYS B 1 178 ? -10.078 23.062 20 1 97.69 178 CYS B O 1
ATOM 4276 N N . ASP B 1 179 ? -10.93 23.391 17.953 1 96.88 179 ASP B N 1
ATOM 4277 C CA . ASP B 1 179 ? -11.18 24.812 18.188 1 96.88 179 ASP B CA 1
ATOM 4278 C C . ASP B 1 179 ? -12.195 25.016 19.312 1 96.88 179 ASP B C 1
ATOM 4280 O O . ASP B 1 179 ? -12.016 25.906 20.156 1 96.88 179 ASP B O 1
ATOM 4284 N N . TRP B 1 180 ? -13.219 24.281 19.25 1 97.56 180 TRP B N 1
ATOM 4285 C CA . TRP B 1 180 ? -14.266 24.375 20.266 1 97.56 180 TRP B CA 1
ATOM 4286 C C . TRP B 1 180 ? -13.711 24.094 21.656 1 97.56 180 TRP B C 1
ATOM 4288 O O . TRP B 1 180 ? -14.047 24.781 22.625 1 97.56 180 TRP B O 1
ATOM 4298 N N . VAL B 1 181 ? -12.906 23.094 21.781 1 97.38 181 VAL B N 1
ATOM 4299 C CA . VAL B 1 181 ? -12.305 22.719 23.047 1 97.38 181 VAL B CA 1
ATOM 4300 C C . VAL B 1 181 ? -11.406 23.844 23.547 1 97.38 181 VAL B C 1
ATOM 4302 O O . VAL B 1 181 ? -11.43 24.203 24.734 1 97.38 181 VAL B O 1
ATOM 4305 N N . SER B 1 182 ? -10.609 24.375 22.656 1 96.06 182 SER B N 1
ATOM 4306 C CA . SER B 1 182 ? -9.711 25.469 23 1 96.06 182 SER B CA 1
ATOM 4307 C C . SER B 1 182 ? -10.492 26.672 23.5 1 96.06 182 SER B C 1
ATOM 4309 O O . SER B 1 182 ? -10.062 27.359 24.438 1 96.06 182 SER B O 1
ATOM 4311 N N . LYS B 1 183 ? -11.625 26.922 23 1 96.31 183 LYS B N 1
ATOM 4312 C CA . LYS B 1 183 ? -12.43 28.094 23.344 1 96.31 183 LYS B CA 1
ATOM 4313 C C . LYS B 1 183 ? -13.242 27.859 24.609 1 96.31 183 LYS B C 1
ATOM 4315 O O . LYS B 1 183 ? -13.406 28.766 25.422 1 96.31 183 LYS B O 1
ATOM 4320 N N . ASN B 1 184 ? -13.711 26.641 24.75 1 96.31 184 ASN B N 1
ATOM 4321 C CA . ASN B 1 184 ? -14.742 26.422 25.75 1 96.31 184 ASN B CA 1
ATOM 4322 C C . ASN B 1 184 ? -14.203 25.641 26.953 1 96.31 184 ASN B C 1
ATOM 4324 O O . ASN B 1 184 ? -14.773 25.703 28.047 1 96.31 184 ASN B O 1
ATOM 4328 N N . LEU B 1 185 ? -13.148 24.906 26.719 1 96 185 LEU B N 1
ATOM 4329 C CA . LEU B 1 185 ? -12.789 23.953 27.766 1 96 185 LEU B CA 1
ATOM 4330 C C . LEU B 1 185 ? -11.352 24.188 28.234 1 96 185 LEU B C 1
ATOM 4332 O O . LEU B 1 185 ? -10.922 23.578 29.219 1 96 185 LEU B O 1
ATOM 4336 N N . GLU B 1 186 ? -10.578 24.984 27.641 1 95.75 186 GLU B N 1
ATOM 4337 C CA . GLU B 1 186 ? -9.164 25.203 27.938 1 95.75 186 GLU B CA 1
ATOM 4338 C C . GLU B 1 186 ? -8.945 25.516 29.422 1 95.75 186 GLU B C 1
ATOM 4340 O O . GLU B 1 186 ? -8.109 24.891 30.078 1 95.75 186 GLU B O 1
ATOM 4345 N N . LYS B 1 187 ? -9.688 26.484 29.922 1 96.25 187 LYS B N 1
ATOM 4346 C CA . LYS B 1 187 ? -9.508 26.938 31.297 1 96.25 187 LYS B CA 1
ATOM 4347 C C . LYS B 1 187 ? -9.945 25.875 32.281 1 96.25 187 LYS B C 1
ATOM 4349 O O . LYS B 1 187 ? -9.234 25.594 33.25 1 96.25 187 LYS B O 1
ATOM 4354 N N . GLU B 1 188 ? -11.07 25.344 32.031 1 96.19 188 GLU B N 1
ATOM 4355 C CA . GLU B 1 188 ? -11.656 24.375 32.938 1 96.19 188 GLU B CA 1
ATOM 4356 C C . GLU B 1 188 ? -10.766 23.141 33.094 1 96.19 188 GLU B C 1
ATOM 4358 O O . GLU B 1 188 ? -10.586 22.625 34.188 1 96.19 188 GLU B O 1
ATOM 4363 N N . TYR B 1 189 ? -10.188 22.719 32 1 97 189 TYR B N 1
ATOM 4364 C CA . TYR B 1 189 ? -9.445 21.453 32.062 1 97 189 TYR B CA 1
ATOM 4365 C C . TYR B 1 189 ? -7.953 21.688 31.891 1 97 189 TYR B C 1
ATOM 4367 O O . TYR B 1 189 ? -7.168 20.75 31.844 1 97 189 TYR B O 1
ATOM 4375 N N . LYS B 1 190 ? -7.535 22.875 31.734 1 97.62 190 LYS B N 1
ATOM 4376 C CA . LYS B 1 190 ? -6.133 23.266 31.656 1 97.62 190 LYS B CA 1
ATOM 4377 C C . LYS B 1 190 ? -5.465 22.688 30.422 1 97.62 190 LYS B C 1
ATOM 4379 O O . LYS B 1 190 ? -4.391 22.078 30.516 1 97.62 190 LYS B O 1
ATOM 4384 N N . VAL B 1 191 ? -6.125 22.719 29.328 1 97.81 191 VAL B N 1
ATOM 4385 C CA . VAL B 1 191 ? -5.555 22.25 28.062 1 97.81 191 VAL B CA 1
ATOM 4386 C C . VAL B 1 191 ? -4.414 23.172 27.641 1 97.81 191 VAL B C 1
ATOM 4388 O O . VAL B 1 191 ? -4.578 24.391 27.625 1 97.81 191 VAL B O 1
ATOM 4391 N N . VAL B 1 192 ? -3.229 22.609 27.391 1 96.81 192 VAL B N 1
ATOM 4392 C CA . VAL B 1 192 ? -2.029 23.359 27.062 1 96.81 192 VAL B CA 1
ATOM 4393 C C . VAL B 1 192 ? -1.916 23.531 25.547 1 96.81 192 VAL B C 1
ATOM 4395 O O . VAL B 1 192 ? -1.448 24.562 25.062 1 96.81 192 VAL B O 1
ATOM 4398 N N . ASP B 1 193 ? -2.26 22.5 24.797 1 96.12 193 ASP B N 1
ATOM 4399 C CA . ASP B 1 193 ? -2.156 22.5 23.344 1 96.12 193 ASP B CA 1
ATOM 4400 C C . ASP B 1 193 ? -3.105 21.484 22.719 1 96.12 193 ASP B C 1
ATOM 4402 O O . ASP B 1 193 ? -3.598 20.594 23.406 1 96.12 193 ASP B O 1
ATOM 4406 N N . THR B 1 194 ? -3.459 21.781 21.531 1 97.06 194 THR B N 1
ATOM 4407 C CA . THR B 1 194 ? -4.316 20.891 20.766 1 97.06 194 THR B CA 1
ATOM 4408 C C . THR B 1 194 ? -3.738 20.641 19.375 1 97.06 194 THR B C 1
ATOM 4410 O O . THR B 1 194 ? -3.287 21.562 18.703 1 97.06 194 THR B O 1
ATOM 4413 N N . LEU B 1 195 ? -3.697 19.391 18.953 1 97.69 195 LEU B N 1
ATOM 4414 C CA . LEU B 1 195 ? -3.291 18.969 17.609 1 97.69 195 LEU B CA 1
ATOM 4415 C C . LEU B 1 195 ? -4.406 18.203 16.922 1 97.69 195 LEU B C 1
ATOM 4417 O O . LEU B 1 195 ? -5.082 17.375 17.547 1 97.69 195 LEU B O 1
ATOM 4421 N N . VAL B 1 196 ? -4.582 18.375 15.625 1 97.69 196 VAL B N 1
ATOM 4422 C CA . VAL B 1 196 ? -5.723 17.812 14.922 1 97.69 196 VAL B CA 1
ATOM 4423 C C . VAL B 1 196 ? -5.473 16.328 14.641 1 97.69 196 VAL B C 1
ATOM 4425 O O . VAL B 1 196 ? -6.41 15.57 14.367 1 97.69 196 VAL B O 1
ATOM 4428 N N . GLU B 1 197 ? -4.246 15.898 14.727 1 96.56 197 GLU B N 1
ATOM 4429 C CA . GLU B 1 197 ? -3.883 14.508 14.469 1 96.56 197 GLU B CA 1
ATOM 4430 C C . GLU B 1 197 ? -2.754 14.055 15.391 1 96.56 197 GLU B C 1
ATOM 4432 O O . GLU B 1 197 ? -1.801 14.797 15.625 1 96.56 197 GLU B O 1
ATOM 4437 N N . GLY B 1 198 ? -2.922 12.82 15.977 1 94.62 198 GLY B N 1
ATOM 4438 C CA . GLY B 1 198 ? -1.918 12.273 16.875 1 94.62 198 GLY B CA 1
ATOM 4439 C C . GLY B 1 198 ? -1.523 10.844 16.531 1 94.62 198 GLY B C 1
ATOM 4440 O O . GLY B 1 198 ? -0.968 10.133 17.359 1 94.62 198 GLY B O 1
ATOM 4441 N N . MET B 1 199 ? -1.904 10.312 15.336 1 94.19 199 MET B N 1
ATOM 4442 C CA . MET B 1 199 ? -1.419 9.07 14.742 1 94.19 199 MET B CA 1
ATOM 4443 C C . MET B 1 199 ? -2.281 7.891 15.172 1 94.19 199 MET B C 1
ATOM 4445 O O . MET B 1 199 ? -2.221 6.816 14.57 1 94.19 199 MET B O 1
ATOM 4449 N N . LEU B 1 200 ? -3.125 8.062 16.109 1 93.75 200 LEU B N 1
ATOM 4450 C CA . LEU B 1 200 ? -3.908 6.914 16.547 1 93.75 200 LEU B CA 1
ATOM 4451 C C . LEU B 1 200 ? -4.941 6.523 15.5 1 93.75 200 LEU B C 1
ATOM 4453 O O . LEU B 1 200 ? -5.516 5.434 15.562 1 93.75 200 LEU B O 1
ATOM 4457 N N . SER B 1 201 ? -5.242 7.387 14.633 1 93.25 201 SER B N 1
ATOM 4458 C CA . SER B 1 201 ? -6.094 6.992 13.523 1 93.25 201 SER B CA 1
ATOM 4459 C C . SER B 1 201 ? -5.332 6.137 12.516 1 93.25 201 SER B C 1
ATOM 4461 O O . SER B 1 201 ? -5.938 5.465 11.68 1 93.25 201 SER B O 1
ATOM 4463 N N . SER B 1 202 ? -3.928 6.094 12.586 1 88.94 202 SER B N 1
ATOM 4464 C CA . SER B 1 202 ? -2.975 5.305 11.812 1 88.94 202 SER B CA 1
ATOM 4465 C C . SER B 1 202 ? -2.951 5.75 10.352 1 88.94 202 SER B C 1
ATOM 4467 O O . SER B 1 202 ? -1.89 5.781 9.727 1 88.94 202 SER B O 1
ATOM 4469 N N . ASP B 1 203 ? -4.047 6.242 9.914 1 87.56 203 ASP B N 1
ATOM 4470 C CA . ASP B 1 203 ? -4.109 6.707 8.531 1 87.56 203 ASP B CA 1
ATOM 4471 C C . ASP B 1 203 ? -3.033 6.035 7.684 1 87.56 203 ASP B C 1
ATOM 4473 O O . ASP B 1 203 ? -1.844 6.109 8 1 87.56 203 ASP B O 1
ATOM 4477 N N . LYS B 1 204 ? -3.146 5.59 6.477 1 93.94 204 LYS B N 1
ATOM 4478 C CA . LYS B 1 204 ? -2.312 5.078 5.395 1 93.94 204 LYS B CA 1
ATOM 4479 C C . LYS B 1 204 ? -1.102 4.328 5.941 1 93.94 204 LYS B C 1
ATOM 4481 O O . LYS B 1 204 ? 0.009 4.473 5.426 1 93.94 204 LYS B O 1
ATOM 4486 N N . LYS B 1 205 ? -1.14 3.689 7.121 1 94.62 205 LYS B N 1
ATOM 4487 C CA . LYS B 1 205 ? -0.141 2.822 7.738 1 94.62 205 LYS B CA 1
ATOM 4488 C C . LYS B 1 205 ? -0.759 1.5 8.18 1 94.62 205 LYS B C 1
ATOM 4490 O O . LYS B 1 205 ? -1.843 1.48 8.766 1 94.62 205 LYS B O 1
ATOM 4495 N N . PRO B 1 206 ? -0.025 0.46 7.879 1 93.44 206 PRO B N 1
ATOM 4496 C CA . PRO B 1 206 ? -0.493 -0.783 8.492 1 93.44 206 PRO B CA 1
ATOM 4497 C C . PRO B 1 206 ? -0.482 -0.724 10.023 1 93.44 206 PRO B C 1
ATOM 4499 O O . PRO B 1 206 ? 0.535 -0.366 10.617 1 93.44 206 PRO B O 1
ATOM 4502 N N . SER B 1 207 ? -1.625 -0.954 10.648 1 95 207 SER B N 1
ATOM 4503 C CA . SER B 1 207 ? -1.74 -0.891 12.102 1 95 207 SER B CA 1
ATOM 4504 C C . SER B 1 207 ? -2.859 -1.794 12.602 1 95 207 SER B C 1
ATOM 4506 O O . SER B 1 207 ? -3.84 -2.031 11.898 1 95 207 SER B O 1
ATOM 4508 N N . TRP B 1 208 ? -2.701 -2.281 13.844 1 94.12 208 TRP B N 1
ATOM 4509 C CA . TRP B 1 208 ? -3.764 -3.059 14.469 1 94.12 208 TRP B CA 1
ATOM 4510 C C . TRP B 1 208 ? -4.969 -2.178 14.789 1 94.12 208 TRP B C 1
ATOM 4512 O O . TRP B 1 208 ? -6.086 -2.674 14.945 1 94.12 208 TRP B O 1
ATOM 4522 N N . ARG B 1 209 ? -4.789 -0.906 14.852 1 94 209 ARG B N 1
ATOM 4523 C CA . ARG B 1 209 ? -5.891 0.024 15.078 1 94 209 ARG B CA 1
ATOM 4524 C C . ARG B 1 209 ? -6.938 -0.088 13.977 1 94 209 ARG B C 1
ATOM 4526 O O . ARG B 1 209 ? -8.133 -0.14 14.25 1 94 209 ARG B O 1
ATOM 4533 N N . ASN B 1 210 ? -6.441 -0.21 12.766 1 92.75 210 ASN B N 1
ATOM 4534 C CA . ASN B 1 210 ? -7.355 -0.283 11.633 1 92.75 210 ASN B CA 1
ATOM 4535 C C . ASN B 1 210 ? -8.062 -1.635 11.57 1 92.75 210 ASN B C 1
ATOM 4537 O O . ASN B 1 210 ? -9.055 -1.787 10.859 1 92.75 210 ASN B O 1
ATOM 4541 N N . VAL B 1 211 ? -7.531 -2.578 12.297 1 93.94 211 VAL B N 1
ATOM 4542 C CA . VAL B 1 211 ? -8.172 -3.887 12.406 1 93.94 211 VAL B CA 1
ATOM 4543 C C . VAL B 1 211 ? -9.25 -3.852 13.484 1 93.94 211 VAL B C 1
ATOM 4545 O O . VAL B 1 211 ? -10.336 -4.406 13.305 1 93.94 211 VAL B O 1
ATOM 4548 N N . ALA B 1 212 ? -8.945 -3.119 14.523 1 95.12 212 ALA B N 1
ATOM 4549 C CA . ALA B 1 212 ? -9.828 -3.102 15.695 1 95.12 212 ALA B CA 1
ATOM 4550 C C . ALA B 1 212 ? -10.961 -2.1 15.516 1 95.12 212 ALA B C 1
ATOM 4552 O O . ALA B 1 212 ? -12.055 -2.291 16.047 1 95.12 212 ALA B O 1
ATOM 4553 N N . VAL B 1 213 ? -10.703 -1 14.859 1 95.81 213 VAL B N 1
ATOM 4554 C CA . VAL B 1 213 ? -11.672 0.058 14.594 1 95.81 213 VAL B CA 1
ATOM 4555 C C . VAL B 1 213 ? -11.703 0.366 13.102 1 95.81 213 VAL B C 1
ATOM 4557 O O . VAL B 1 213 ? -10.68 0.718 12.508 1 95.81 213 VAL B O 1
ATOM 4560 N N . VAL B 1 214 ? -12.859 0.251 12.547 1 96.88 214 VAL B N 1
ATOM 4561 C CA . VAL B 1 214 ? -13.016 0.347 11.102 1 96.88 214 VAL B CA 1
ATOM 4562 C C . VAL B 1 214 ? -12.586 1.73 10.625 1 96.88 214 VAL B C 1
ATOM 4564 O O . VAL B 1 214 ? -12.922 2.742 11.242 1 96.88 214 VAL B O 1
ATOM 4567 N N . ARG B 1 215 ? -11.836 1.854 9.664 1 97.31 215 ARG B N 1
ATOM 4568 C CA . ARG B 1 215 ? -11.492 3.035 8.883 1 97.31 215 ARG B CA 1
ATOM 4569 C C . ARG B 1 215 ? -11.742 2.801 7.395 1 97.31 215 ARG B C 1
ATOM 4571 O O . ARG B 1 215 ? -10.828 2.426 6.656 1 97.31 215 ARG B O 1
ATOM 4578 N N . GLY B 1 216 ? -12.805 3.059 6.906 1 97.44 216 GLY B N 1
ATOM 4579 C CA . GLY B 1 216 ? -13.344 2.684 5.609 1 97.44 216 GLY B CA 1
ATOM 4580 C C . GLY B 1 216 ? -14.57 1.795 5.703 1 97.44 216 GLY B C 1
ATOM 4581 O O . GLY B 1 216 ? -15.523 2.117 6.41 1 97.44 216 GLY B O 1
ATOM 4582 N N . VAL B 1 217 ? -14.594 0.717 4.906 1 98.25 217 VAL B N 1
ATOM 4583 C CA . VAL B 1 217 ? -15.703 -0.23 4.902 1 98.25 217 VAL B CA 1
ATOM 4584 C C . VAL B 1 217 ? -15.203 -1.614 5.309 1 98.25 217 VAL B C 1
ATOM 4586 O O . VAL B 1 217 ? -14.242 -2.131 4.73 1 98.25 217 VAL B O 1
ATOM 4589 N N . GLU B 1 218 ? -15.766 -2.195 6.34 1 98.5 218 GLU B N 1
ATOM 4590 C CA . GLU B 1 218 ? -15.539 -3.594 6.691 1 98.5 218 GLU B CA 1
ATOM 4591 C C . GLU B 1 218 ? -16.234 -4.527 5.715 1 98.5 218 GLU B C 1
ATOM 4593 O O . GLU B 1 218 ? -17.422 -4.352 5.422 1 98.5 218 GLU B O 1
ATOM 4598 N N . THR B 1 219 ? -15.484 -5.512 5.211 1 98.25 219 THR B N 1
ATOM 4599 C CA . THR B 1 219 ? -16.062 -6.332 4.152 1 98.25 219 THR B CA 1
ATOM 4600 C C . THR B 1 219 ? -15.641 -7.789 4.309 1 98.25 219 THR B C 1
ATOM 4602 O O . THR B 1 219 ? -14.516 -8.078 4.73 1 98.25 219 THR B O 1
ATOM 4605 N N . VAL B 1 220 ? -16.578 -8.68 3.982 1 98.56 220 VAL B N 1
ATOM 4606 C CA . VAL B 1 220 ? -16.281 -10.109 3.852 1 98.56 220 VAL B CA 1
ATOM 4607 C C . VAL B 1 220 ? -16.766 -10.609 2.492 1 98.56 220 VAL B C 1
ATOM 4609 O O . VAL B 1 220 ? -17.906 -10.359 2.1 1 98.56 220 VAL B O 1
ATOM 4612 N N . ALA B 1 221 ? -15.953 -11.211 1.765 1 98.81 221 ALA B N 1
ATOM 4613 C CA . ALA B 1 221 ? -16.297 -11.961 0.56 1 98.81 221 ALA B CA 1
ATOM 4614 C C . ALA B 1 221 ? -16.078 -13.453 0.754 1 98.81 221 ALA B C 1
ATOM 4616 O O . ALA B 1 221 ? -15.086 -13.859 1.376 1 98.81 221 ALA B O 1
ATOM 4617 N N . TRP B 1 222 ? -17 -14.336 0.241 1 98.81 222 TRP B N 1
ATOM 4618 C CA . TRP B 1 222 ? -16.75 -15.766 0.409 1 98.81 222 TRP B CA 1
ATOM 4619 C C . TRP B 1 222 ? -17.359 -16.562 -0.731 1 98.81 222 TRP B C 1
ATOM 4621 O O . TRP B 1 222 ? -18.25 -16.078 -1.437 1 98.81 222 TRP B O 1
ATOM 4631 N N . THR B 1 223 ? -16.859 -17.688 -0.986 1 98.81 223 THR B N 1
ATOM 4632 C CA . THR B 1 223 ? -17.359 -18.656 -1.965 1 98.81 223 THR B CA 1
ATOM 4633 C C . THR B 1 223 ? -17.062 -20.078 -1.52 1 98.81 223 THR B C 1
ATOM 4635 O O . THR B 1 223 ? -16.234 -20.312 -0.633 1 98.81 223 THR B O 1
ATOM 4638 N N . ALA B 1 224 ? -17.812 -21.031 -1.986 1 98.75 224 ALA B N 1
ATOM 4639 C CA . ALA B 1 224 ? -17.578 -22.469 -1.817 1 98.75 224 ALA B CA 1
ATOM 4640 C C . ALA B 1 224 ? -17.297 -23.141 -3.158 1 98.75 224 ALA B C 1
ATOM 4642 O O . ALA B 1 224 ? -18.156 -23.156 -4.043 1 98.75 224 ALA B O 1
ATOM 4643 N N . LEU B 1 225 ? -16.141 -23.609 -3.293 1 98.81 225 LEU B N 1
ATOM 4644 C CA . LEU B 1 225 ? -15.734 -24.203 -4.559 1 98.81 225 LEU B CA 1
ATOM 4645 C C . LEU B 1 225 ? -15.898 -25.719 -4.516 1 98.81 225 LEU B C 1
ATOM 4647 O O . LEU B 1 225 ? -15.414 -26.375 -3.59 1 98.81 225 LEU B O 1
ATOM 4651 N N . SER B 1 226 ? -16.516 -26.266 -5.492 1 98.19 226 SER B N 1
ATOM 4652 C CA . SER B 1 226 ? -16.562 -27.719 -5.617 1 98.19 226 SER B CA 1
ATOM 4653 C C . SER B 1 226 ? -15.25 -28.281 -6.133 1 98.19 226 SER B C 1
ATOM 4655 O O . SER B 1 226 ? -14.5 -27.594 -6.828 1 98.19 226 SER B O 1
ATOM 4657 N N . ASP B 1 227 ? -15.039 -29.484 -5.797 1 98.31 227 ASP B N 1
ATOM 4658 C CA . ASP B 1 227 ? -13.828 -30.156 -6.273 1 98.31 227 ASP B CA 1
ATOM 4659 C C . ASP B 1 227 ? -13.805 -30.219 -7.797 1 98.31 227 ASP B C 1
ATOM 4661 O O . ASP B 1 227 ? -12.758 -30.047 -8.414 1 98.31 227 ASP B O 1
ATOM 4665 N N . SER B 1 228 ? -14.898 -30.484 -8.406 1 98.19 228 SER B N 1
ATOM 4666 C CA . SER B 1 228 ? -15.016 -30.578 -9.859 1 98.19 228 SER B CA 1
ATOM 4667 C C . SER B 1 228 ? -14.648 -29.266 -10.531 1 98.19 228 SER B C 1
ATOM 4669 O O . SER B 1 228 ? -13.945 -29.266 -11.547 1 98.19 228 SER B O 1
ATOM 4671 N N . ALA B 1 229 ? -15.125 -28.172 -10.008 1 98.38 229 ALA B N 1
ATOM 4672 C CA . ALA B 1 229 ? -14.797 -26.859 -10.562 1 98.38 229 ALA B CA 1
ATOM 4673 C C . ALA B 1 229 ? -13.305 -26.578 -10.43 1 98.38 229 ALA B C 1
ATOM 4675 O O . ALA B 1 229 ? -12.695 -26.031 -11.359 1 98.38 229 ALA B O 1
ATOM 4676 N N . CYS B 1 230 ? -12.758 -26.906 -9.273 1 98.56 230 CYS B N 1
ATOM 4677 C CA . CYS B 1 230 ? -11.328 -26.719 -9.047 1 98.56 230 CYS B CA 1
ATOM 4678 C C . CYS B 1 230 ? -10.508 -27.484 -10.078 1 98.56 230 CYS B C 1
ATOM 4680 O O . CYS B 1 230 ? -9.633 -26.906 -10.727 1 98.56 230 CYS B O 1
ATOM 4682 N N . GLU B 1 231 ? -10.805 -28.703 -10.266 1 98.25 231 GLU B N 1
ATOM 4683 C CA . GLU B 1 231 ? -10.062 -29.547 -11.195 1 98.25 231 GLU B CA 1
ATOM 4684 C C . GLU B 1 231 ? -10.195 -29.047 -12.633 1 98.25 231 GLU B C 1
ATOM 4686 O O . GLU B 1 231 ? -9.203 -28.938 -13.352 1 98.25 231 GLU B O 1
ATOM 4691 N N . ARG B 1 232 ? -11.32 -28.734 -13.008 1 97.94 232 ARG B N 1
ATOM 4692 C CA . ARG B 1 232 ? -11.617 -28.359 -14.391 1 97.94 232 ARG B CA 1
ATOM 4693 C C . ARG B 1 232 ? -11.008 -27.016 -14.734 1 97.94 232 ARG B C 1
ATOM 4695 O O . ARG B 1 232 ? -10.453 -26.828 -15.82 1 97.94 232 ARG B O 1
ATOM 4702 N N . VAL B 1 233 ? -11.109 -26.078 -13.836 1 98 233 VAL B N 1
ATOM 4703 C CA . VAL B 1 233 ? -10.742 -24.703 -14.156 1 98 233 VAL B CA 1
ATOM 4704 C C . VAL B 1 233 ? -9.312 -24.422 -13.688 1 98 233 VAL B C 1
ATOM 4706 O O . VAL B 1 233 ? -8.539 -23.766 -14.391 1 98 233 VAL B O 1
ATOM 4709 N N . LEU B 1 234 ? -8.992 -24.922 -12.508 1 98.12 234 LEU B N 1
ATOM 4710 C CA . LEU B 1 234 ? -7.727 -24.531 -11.883 1 98.12 234 LEU B CA 1
ATOM 4711 C C . LEU B 1 234 ? -6.66 -25.609 -12.117 1 98.12 234 LEU B C 1
ATOM 4713 O O . LEU B 1 234 ? -5.469 -25.344 -11.945 1 98.12 234 LEU B O 1
ATOM 4717 N N . GLY B 1 235 ? -7.074 -26.828 -12.391 1 97.94 235 GLY B N 1
ATOM 4718 C CA . GLY B 1 235 ? -6.129 -27.922 -12.641 1 97.94 235 GLY B CA 1
ATOM 4719 C C . GLY B 1 235 ? -5.617 -28.562 -11.367 1 97.94 235 GLY B C 1
ATOM 4720 O O . GLY B 1 235 ? -4.598 -29.25 -11.383 1 97.94 235 GLY B O 1
ATOM 4721 N N . CYS B 1 236 ? -6.266 -28.312 -10.234 1 98.19 236 CYS B N 1
ATOM 4722 C CA . CYS B 1 236 ? -5.902 -28.953 -8.969 1 98.19 236 CYS B CA 1
ATOM 4723 C C . CYS B 1 236 ? -7.141 -29.25 -8.133 1 98.19 236 CYS B C 1
ATOM 4725 O O . CYS B 1 236 ? -8.219 -28.719 -8.414 1 98.19 236 CYS B O 1
ATOM 4727 N N . SER B 1 237 ? -6.988 -30.078 -7.156 1 98.44 237 SER B N 1
ATOM 4728 C CA . SER B 1 237 ? -8.109 -30.438 -6.293 1 98.44 237 SER B CA 1
ATOM 4729 C C . SER B 1 237 ? -8.352 -29.359 -5.238 1 98.44 237 SER B C 1
ATOM 4731 O O . SER B 1 237 ? -7.461 -28.562 -4.945 1 98.44 237 SER B O 1
ATOM 4733 N N . SER B 1 238 ? -9.578 -29.391 -4.719 1 98.56 238 SER B N 1
ATOM 4734 C CA . SER B 1 238 ? -9.906 -28.484 -3.613 1 98.56 238 SER B CA 1
ATOM 4735 C C . SER B 1 238 ? -9.031 -28.781 -2.395 1 98.56 238 SER B C 1
ATOM 4737 O O . SER B 1 238 ? -8.672 -27.859 -1.653 1 98.56 238 SER B O 1
ATOM 4739 N N . ALA B 1 239 ? -8.641 -30.016 -2.188 1 98.5 239 ALA B N 1
ATOM 4740 C CA . ALA B 1 239 ? -7.781 -30.406 -1.073 1 98.5 239 ALA B CA 1
ATOM 4741 C C . ALA B 1 239 ? -6.379 -29.828 -1.239 1 98.5 239 ALA B C 1
ATOM 4743 O O . ALA B 1 239 ? -5.758 -29.391 -0.265 1 98.5 239 ALA B O 1
ATOM 4744 N N . GLN B 1 240 ? -5.875 -29.875 -2.438 1 98.06 240 GLN B N 1
ATOM 4745 C CA . GLN B 1 240 ? -4.566 -29.297 -2.709 1 98.06 240 GLN B CA 1
ATOM 4746 C C . GLN B 1 240 ? -4.562 -27.797 -2.449 1 98.06 240 GLN B C 1
ATOM 4748 O O . GLN B 1 240 ? -3.602 -27.266 -1.895 1 98.06 240 GLN B O 1
ATOM 4753 N N . LEU B 1 241 ? -5.629 -27.141 -2.877 1 98.31 241 LEU B N 1
ATOM 4754 C CA . LEU B 1 241 ? -5.773 -25.703 -2.627 1 98.31 241 LEU B CA 1
ATOM 4755 C C . LEU B 1 241 ? -5.797 -25.422 -1.129 1 98.31 241 LEU B C 1
ATOM 4757 O O . LEU B 1 241 ? -5.102 -24.516 -0.656 1 98.31 241 LEU B O 1
ATOM 4761 N N . TYR B 1 242 ? -6.559 -26.203 -0.392 1 98.56 242 TYR B N 1
ATOM 4762 C CA . TYR B 1 242 ? -6.68 -26.062 1.055 1 98.56 242 TYR B CA 1
ATOM 4763 C C . TYR B 1 242 ? -5.324 -26.219 1.732 1 98.56 242 TYR B C 1
ATOM 4765 O O . TYR B 1 242 ? -4.949 -25.391 2.57 1 98.56 242 TYR B O 1
ATOM 4773 N N . ASN B 1 243 ? -4.617 -27.25 1.327 1 97.69 243 ASN B N 1
ATOM 4774 C CA . ASN B 1 243 ? -3.322 -27.531 1.934 1 97.69 243 ASN B CA 1
ATOM 4775 C C . ASN B 1 243 ? -2.318 -26.422 1.661 1 97.69 243 ASN B C 1
ATOM 4777 O O . ASN B 1 243 ? -1.52 -26.078 2.531 1 97.69 243 ASN B O 1
ATOM 4781 N N . PHE B 1 244 ? -2.344 -25.922 0.465 1 98.19 244 PHE B N 1
ATOM 4782 C CA . PHE B 1 244 ? -1.421 -24.844 0.131 1 98.19 244 PHE B CA 1
ATOM 4783 C C . PHE B 1 244 ? -1.719 -23.609 0.962 1 98.19 244 PHE B C 1
ATOM 4785 O O . PHE B 1 244 ? -0.807 -23 1.526 1 98.19 244 PHE B O 1
ATOM 4792 N N . ILE B 1 245 ? -2.971 -23.188 1.056 1 98.25 245 ILE B N 1
ATOM 4793 C CA . ILE B 1 245 ? -3.342 -21.984 1.797 1 98.25 245 ILE B CA 1
ATOM 4794 C C . ILE B 1 245 ? -2.955 -22.141 3.266 1 98.25 245 ILE B C 1
ATOM 4796 O O . ILE B 1 245 ? -2.441 -21.203 3.885 1 98.25 245 ILE B O 1
ATOM 4800 N N . GLN B 1 246 ? -3.129 -23.375 3.83 1 97.31 246 GLN B N 1
ATOM 4801 C CA . GLN B 1 246 ? -2.686 -23.641 5.195 1 97.31 246 GLN B CA 1
ATOM 4802 C C . GLN B 1 246 ? -1.179 -23.453 5.332 1 97.31 246 GLN B C 1
ATOM 4804 O O . GLN B 1 246 ? -0.707 -22.906 6.332 1 97.31 246 GLN B O 1
ATOM 4809 N N . THR B 1 247 ? -0.456 -23.906 4.359 1 97.06 247 THR B N 1
ATOM 4810 C CA . THR B 1 247 ? 0.997 -23.781 4.352 1 97.06 247 THR B CA 1
ATOM 4811 C C . THR B 1 247 ? 1.407 -22.312 4.391 1 97.06 247 THR B C 1
ATOM 4813 O O . THR B 1 247 ? 2.32 -21.938 5.129 1 97.06 247 THR B O 1
ATOM 4816 N N . THR B 1 248 ? 0.705 -21.469 3.602 1 96.5 248 THR B N 1
ATOM 4817 C CA . THR B 1 248 ? 1.029 -20.047 3.557 1 96.5 248 THR B CA 1
ATOM 4818 C C . THR B 1 248 ? 0.677 -19.359 4.879 1 96.5 248 THR B C 1
ATOM 4820 O O . THR B 1 248 ? 1.372 -18.453 5.312 1 96.5 248 THR B O 1
ATOM 4823 N N . GLN B 1 249 ? -0.38 -19.781 5.535 1 96.88 249 GLN B N 1
ATOM 4824 C CA . GLN B 1 249 ? -0.779 -19.203 6.812 1 96.88 249 GLN B CA 1
ATOM 4825 C C . GLN B 1 249 ? 0.264 -19.484 7.895 1 96.88 249 GLN B C 1
ATOM 4827 O O . GLN B 1 249 ? 0.581 -18.609 8.695 1 96.88 249 GLN B O 1
AT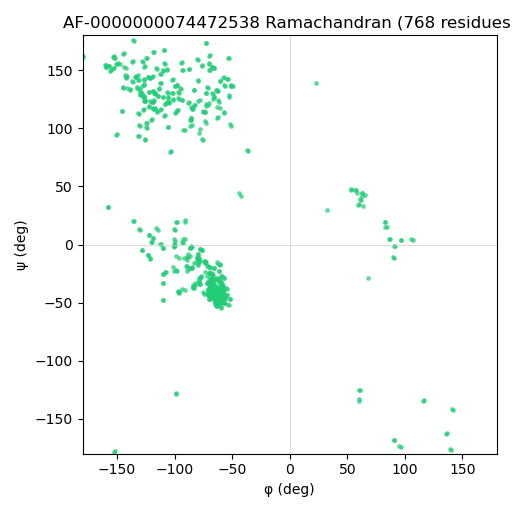OM 4832 N N . GLU B 1 250 ? 0.766 -20.734 7.902 1 96.69 250 GLU B N 1
ATOM 4833 C CA . GLU B 1 250 ? 1.816 -21.078 8.859 1 96.69 250 GLU B CA 1
ATOM 4834 C C . GLU B 1 250 ? 3.053 -20.203 8.648 1 96.69 250 GLU B C 1
ATOM 4836 O O . GLU B 1 250 ? 3.664 -19.734 9.617 1 96.69 250 GLU B O 1
ATOM 4841 N N . ALA B 1 251 ? 3.391 -19.984 7.426 1 96.19 251 ALA B N 1
ATOM 4842 C CA . ALA B 1 251 ? 4.535 -19.125 7.109 1 96.19 251 ALA B CA 1
ATOM 4843 C C . ALA B 1 251 ? 4.27 -17.672 7.52 1 96.19 251 ALA B C 1
ATOM 4845 O O . ALA B 1 251 ? 5.18 -16.969 7.957 1 96.19 251 ALA B O 1
ATOM 4846 N N . GLY B 1 252 ? 3.016 -17.234 7.285 1 96 252 GLY B N 1
ATOM 4847 C CA . GLY B 1 252 ? 2.641 -15.891 7.703 1 96 252 GLY B CA 1
ATOM 4848 C C . GLY B 1 252 ? 2.83 -15.656 9.188 1 96 252 GLY B C 1
ATOM 4849 O O . GLY B 1 252 ? 3.283 -14.586 9.594 1 96 252 GLY B O 1
ATOM 4850 N N . ILE B 1 253 ? 2.51 -16.672 9.977 1 94.88 253 ILE B N 1
ATOM 4851 C CA . ILE B 1 253 ? 2.713 -16.609 11.422 1 94.88 253 ILE B CA 1
ATOM 4852 C C . ILE B 1 253 ? 4.199 -16.453 11.727 1 94.88 253 ILE B C 1
ATOM 4854 O O . ILE B 1 253 ? 4.598 -15.586 12.5 1 94.88 253 ILE B O 1
ATOM 4858 N N . ARG B 1 254 ? 4.945 -17.234 11.039 1 94.06 254 ARG B N 1
ATOM 4859 C CA . ARG B 1 254 ? 6.387 -17.234 11.258 1 94.06 254 ARG B CA 1
ATOM 4860 C C . ARG B 1 254 ? 6.992 -15.883 10.875 1 94.06 254 ARG B C 1
ATOM 4862 O O . ARG B 1 254 ? 7.949 -15.43 11.5 1 94.06 254 ARG B O 1
ATOM 4869 N N . ASN B 1 255 ? 6.418 -15.188 9.945 1 92.44 255 ASN B N 1
ATOM 4870 C CA . ASN B 1 255 ? 6.926 -13.938 9.383 1 92.44 255 ASN B CA 1
ATOM 4871 C C . ASN B 1 255 ? 6.438 -12.734 10.18 1 92.44 255 ASN B C 1
ATOM 4873 O O . ASN B 1 255 ? 6.926 -11.617 9.984 1 92.44 255 ASN B O 1
ATOM 4877 N N . GLY B 1 256 ? 5.559 -12.898 11.086 1 93.12 256 GLY B N 1
ATOM 4878 C CA . GLY B 1 256 ? 4.887 -11.742 11.641 1 93.12 256 GLY B CA 1
ATOM 4879 C C . GLY B 1 256 ? 4.18 -10.898 10.594 1 93.12 256 GLY B C 1
ATOM 4880 O O . GLY B 1 256 ? 4.363 -9.68 10.539 1 93.12 256 GLY B O 1
ATOM 4881 N N . GLU B 1 257 ? 3.453 -11.594 9.742 1 94.12 257 GLU B N 1
ATOM 4882 C CA . GLU B 1 257 ? 2.707 -10.938 8.672 1 94.12 257 GLU B CA 1
ATOM 4883 C C . GLU B 1 257 ? 1.514 -10.164 9.227 1 94.12 257 GLU B C 1
ATOM 4885 O O . GLU B 1 257 ? 0.825 -10.641 10.133 1 94.12 257 GLU B O 1
ATOM 4890 N N . HIS B 1 258 ? 1.291 -8.953 8.789 1 93 258 HIS B N 1
ATOM 4891 C CA . HIS B 1 258 ? 0.095 -8.172 9.086 1 93 258 HIS B CA 1
ATOM 4892 C C . HIS B 1 258 ? -1.079 -8.609 8.219 1 93 258 HIS B C 1
ATOM 4894 O O . HIS B 1 258 ? -1.266 -8.094 7.113 1 93 258 HIS B O 1
ATOM 4900 N N . GLY B 1 259 ? -1.916 -9.484 8.758 1 93.06 259 GLY B N 1
ATOM 4901 C CA . GLY B 1 259 ? -2.953 -10.156 7.988 1 93.06 259 GLY B CA 1
ATOM 4902 C C . GLY B 1 259 ? -2.545 -11.531 7.508 1 93.06 259 GLY B C 1
ATOM 4903 O O . GLY B 1 259 ? -1.565 -12.102 7.992 1 93.06 259 GLY B O 1
ATOM 4904 N N . SER B 1 260 ? -3.342 -12.125 6.738 1 96.06 260 SER B N 1
ATOM 4905 C CA . SER B 1 260 ? -3.098 -13.438 6.152 1 96.06 260 SER B CA 1
ATOM 4906 C C . SER B 1 260 ? -3.789 -13.578 4.801 1 96.06 260 SER B C 1
ATOM 4908 O O . SER B 1 260 ? -4.977 -13.906 4.738 1 96.06 260 SER B O 1
ATOM 4910 N N . ASN B 1 261 ? -3.02 -13.297 3.791 1 96.81 261 ASN B N 1
ATOM 4911 C CA . ASN B 1 261 ? -3.525 -13.383 2.424 1 96.81 261 ASN B CA 1
ATOM 4912 C C . ASN B 1 261 ? -2.404 -13.68 1.432 1 96.81 261 ASN B C 1
ATOM 4914 O O . ASN B 1 261 ? -1.261 -13.914 1.83 1 96.81 261 ASN B O 1
ATOM 4918 N N . ILE B 1 262 ? -2.719 -13.758 0.177 1 96.62 262 ILE B N 1
ATOM 4919 C CA . ILE B 1 262 ? -1.728 -14.156 -0.818 1 96.62 262 ILE B CA 1
ATOM 4920 C C . ILE B 1 262 ? -1.374 -12.953 -1.699 1 96.62 262 ILE B C 1
ATOM 4922 O O . ILE B 1 262 ? -0.196 -12.648 -1.89 1 96.62 262 ILE B O 1
ATOM 4926 N N . ASP B 1 263 ? -2.395 -12.219 -2.209 1 95.25 263 ASP B N 1
ATOM 4927 C CA . ASP B 1 263 ? -2.092 -11.242 -3.248 1 95.25 263 ASP B CA 1
ATOM 4928 C C . ASP B 1 263 ? -3.17 -10.164 -3.312 1 95.25 263 ASP B C 1
ATOM 4930 O O . ASP B 1 263 ? -3.484 -9.656 -4.395 1 95.25 263 ASP B O 1
ATOM 4934 N N . SER B 1 264 ? -3.785 -9.805 -2.275 1 97.44 264 SER B N 1
ATOM 4935 C CA . SER B 1 264 ? -4.898 -8.867 -2.291 1 97.44 264 SER B CA 1
ATOM 4936 C C . SER B 1 264 ? -4.434 -7.461 -2.654 1 97.44 264 SER B C 1
ATOM 4938 O O . SER B 1 264 ? -5.176 -6.691 -3.266 1 97.44 264 SER B O 1
ATOM 4940 N N . ALA B 1 265 ? -3.189 -7.113 -2.344 1 98.19 265 ALA B N 1
ATOM 4941 C CA . ALA B 1 265 ? -2.641 -5.777 -2.576 1 98.19 265 ALA B CA 1
ATOM 4942 C C . ALA B 1 265 ? -2.689 -5.414 -4.059 1 98.19 265 ALA B C 1
ATOM 4944 O O . ALA B 1 265 ? -2.889 -4.25 -4.41 1 98.19 265 ALA B O 1
ATOM 4945 N N . ASN B 1 266 ? -2.541 -6.414 -4.914 1 98.19 266 ASN B N 1
ATOM 4946 C CA . ASN B 1 266 ? -2.58 -6.156 -6.352 1 98.19 266 ASN B CA 1
ATOM 4947 C C . ASN B 1 266 ? -3.955 -5.672 -6.797 1 98.19 266 ASN B C 1
ATOM 4949 O O . ASN B 1 266 ? -4.059 -4.766 -7.625 1 98.19 266 ASN B O 1
ATOM 4953 N N . ILE B 1 267 ? -4.988 -6.262 -6.273 1 98.75 267 ILE B N 1
ATOM 4954 C CA . ILE B 1 267 ? -6.348 -5.875 -6.641 1 98.75 267 ILE B CA 1
ATOM 4955 C C . ILE B 1 267 ? -6.664 -4.5 -6.062 1 98.75 267 ILE B C 1
ATOM 4957 O O . ILE B 1 267 ? -7.242 -3.65 -6.746 1 98.75 267 ILE B O 1
ATOM 4961 N N . LEU B 1 268 ? -6.273 -4.301 -4.812 1 98.69 268 LEU B N 1
ATOM 4962 C CA . LEU B 1 268 ? -6.48 -2.996 -4.191 1 98.69 268 LEU B CA 1
ATOM 4963 C C . LEU B 1 268 ? -5.812 -1.895 -5.012 1 98.69 268 LEU B C 1
ATOM 4965 O O . LEU B 1 268 ? -6.469 -0.93 -5.41 1 98.69 268 LEU B O 1
ATOM 4969 N N . ALA B 1 269 ? -4.566 -2.086 -5.336 1 98.69 269 ALA B N 1
ATOM 4970 C CA . ALA B 1 269 ? -3.816 -1.072 -6.074 1 98.69 269 ALA B CA 1
ATOM 4971 C C . ALA B 1 269 ? -4.438 -0.816 -7.445 1 98.69 269 ALA B C 1
ATOM 4973 O O . ALA B 1 269 ? -4.68 0.334 -7.816 1 98.69 269 ALA B O 1
ATOM 4974 N N . ALA B 1 270 ? -4.746 -1.887 -8.164 1 98.69 270 ALA B N 1
ATOM 4975 C CA . ALA B 1 270 ? -5.238 -1.782 -9.531 1 98.69 270 ALA B CA 1
ATOM 4976 C C . ALA B 1 270 ? -6.59 -1.078 -9.578 1 98.69 270 ALA B C 1
ATOM 4978 O O . ALA B 1 270 ? -6.805 -0.186 -10.406 1 98.69 270 ALA B O 1
ATOM 4979 N N . ILE B 1 271 ? -7.492 -1.446 -8.719 1 98.81 271 ILE B N 1
ATOM 4980 C CA . ILE B 1 271 ? -8.836 -0.88 -8.75 1 98.81 271 ILE B CA 1
ATOM 4981 C C . ILE B 1 271 ? -8.828 0.512 -8.117 1 98.81 271 ILE B C 1
ATOM 4983 O O . ILE B 1 271 ? -9.547 1.407 -8.562 1 98.81 271 ILE B O 1
ATOM 4987 N N . PHE B 1 272 ? -7.973 0.766 -7.07 1 98.75 272 PHE B N 1
ATOM 4988 C CA . PHE B 1 272 ? -7.844 2.104 -6.508 1 98.75 272 PHE B CA 1
ATOM 4989 C C . PHE B 1 272 ? -7.445 3.107 -7.582 1 98.75 272 PHE B C 1
ATOM 4991 O O . PHE B 1 272 ? -8.07 4.164 -7.715 1 98.75 272 PHE B O 1
ATOM 4998 N N . ILE B 1 273 ? -6.465 2.744 -8.383 1 98.62 273 ILE B N 1
ATOM 4999 C CA . ILE B 1 273 ? -5.984 3.635 -9.43 1 98.62 273 ILE B CA 1
ATOM 5000 C C . ILE B 1 273 ? -7.066 3.805 -10.5 1 98.62 273 ILE B C 1
ATOM 5002 O O . ILE B 1 273 ? -7.352 4.926 -10.93 1 98.62 273 ILE B O 1
ATOM 5006 N N . ALA B 1 274 ? -7.75 2.775 -10.852 1 98.38 274 ALA B N 1
ATOM 5007 C CA . ALA B 1 274 ? -8.727 2.789 -11.93 1 98.38 274 ALA B CA 1
ATOM 5008 C C . ALA B 1 274 ? -9.961 3.6 -11.547 1 98.38 274 ALA B C 1
ATOM 5010 O O . ALA B 1 274 ? -10.664 4.125 -12.414 1 98.38 274 ALA B O 1
ATOM 5011 N N . THR B 1 275 ? -10.234 3.727 -10.234 1 98.25 275 THR B N 1
ATOM 5012 C CA . THR B 1 275 ? -11.5 4.316 -9.828 1 98.25 275 THR B CA 1
ATOM 5013 C C . THR B 1 275 ? -11.273 5.594 -9.023 1 98.25 275 THR B C 1
ATOM 5015 O O . THR B 1 275 ? -12.203 6.133 -8.422 1 98.25 275 THR B O 1
ATOM 5018 N N . GLY B 1 276 ? -10.039 6.004 -8.938 1 96.56 276 GLY B N 1
ATOM 5019 C CA . GLY B 1 276 ? -9.742 7.293 -8.336 1 96.56 276 GLY B CA 1
ATOM 5020 C C . GLY B 1 276 ? -9.68 7.238 -6.82 1 96.56 276 GLY B C 1
ATOM 5021 O O . GLY B 1 276 ? -9.922 8.242 -6.145 1 96.56 276 GLY B O 1
ATOM 5022 N N . GLN B 1 277 ? -9.5 6.02 -6.238 1 97.75 277 GLN B N 1
ATOM 5023 C CA . GLN B 1 277 ? -9.188 5.938 -4.816 1 97.75 277 GLN B CA 1
ATOM 5024 C C . GLN B 1 277 ? -7.762 6.391 -4.535 1 97.75 277 GLN B C 1
ATOM 5026 O O . GLN B 1 277 ? -7.02 6.723 -5.461 1 97.75 277 GLN B O 1
ATOM 5031 N N . ASP B 1 278 ? -7.375 6.492 -3.301 1 96.44 278 ASP B N 1
ATOM 5032 C CA . ASP B 1 278 ? -6.027 6.871 -2.885 1 96.44 278 ASP B CA 1
ATOM 5033 C C . ASP B 1 278 ? -5.109 5.652 -2.822 1 96.44 278 ASP B C 1
ATOM 5035 O O . ASP B 1 278 ? -5.168 4.871 -1.869 1 96.44 278 ASP B O 1
ATOM 5039 N N . PRO B 1 279 ? -4.172 5.52 -3.799 1 97.75 279 PRO B N 1
ATOM 5040 C CA . PRO B 1 279 ? -3.322 4.324 -3.822 1 97.75 279 PRO B CA 1
ATOM 5041 C C . PRO B 1 279 ? -2.395 4.238 -2.613 1 97.75 279 PRO B C 1
ATOM 5043 O O . PRO B 1 279 ? -1.879 3.16 -2.303 1 97.75 279 PRO B O 1
ATOM 5046 N N . ALA B 1 280 ? -2.148 5.34 -1.948 1 98 280 ALA B N 1
ATOM 5047 C CA . ALA B 1 280 ? -1.354 5.289 -0.723 1 98 280 ALA B CA 1
ATOM 5048 C C . ALA B 1 280 ? -2.039 4.434 0.339 1 98 280 ALA B C 1
ATOM 5050 O O . ALA B 1 280 ? -1.376 3.852 1.2 1 98 280 ALA B O 1
ATOM 5051 N N . CYS B 1 281 ? -3.365 4.27 0.239 1 97.69 281 CYS B N 1
ATOM 5052 C CA . CYS B 1 281 ? -4.137 3.518 1.222 1 97.69 281 CYS B CA 1
ATOM 5053 C C . CYS B 1 281 ? -3.975 2.018 1.011 1 97.69 281 CYS B C 1
ATOM 5055 O O . CYS B 1 281 ? -4.43 1.218 1.831 1 97.69 281 CYS B O 1
ATOM 5057 N N . VAL B 1 282 ? -3.271 1.604 -0.025 1 98.19 282 VAL B N 1
ATOM 5058 C CA . VAL B 1 282 ? -2.918 0.191 -0.128 1 98.19 282 VAL B CA 1
ATOM 5059 C C . VAL B 1 282 ? -2.139 -0.239 1.113 1 98.19 282 VAL B C 1
ATOM 5061 O O . VAL B 1 282 ? -2.273 -1.375 1.575 1 98.19 282 VAL B O 1
ATOM 5064 N N . ALA B 1 283 ? -1.428 0.685 1.719 1 97 283 ALA B N 1
ATOM 5065 C CA . ALA B 1 283 ? -0.646 0.419 2.924 1 97 283 ALA B CA 1
ATOM 5066 C C . ALA B 1 283 ? -1.541 -0.066 4.062 1 97 283 ALA B C 1
ATOM 5068 O O . ALA B 1 283 ? -1.177 -0.986 4.797 1 97 283 ALA B O 1
ATOM 5069 N N . ASP B 1 284 ? -2.672 0.527 4.25 1 94.88 284 ASP B N 1
ATOM 5070 C CA . ASP B 1 284 ? -3.525 0.159 5.375 1 94.88 284 ASP B CA 1
ATOM 5071 C C . ASP B 1 284 ? -4.652 -0.769 4.926 1 94.88 284 ASP B C 1
ATOM 5073 O O . ASP B 1 284 ? -5.137 -1.591 5.707 1 94.88 284 ASP B O 1
ATOM 5077 N N . ALA B 1 285 ? -4.996 -0.745 3.658 1 96.94 285 ALA B N 1
ATOM 5078 C CA . ALA B 1 285 ? -6.121 -1.535 3.17 1 96.94 285 ALA B CA 1
ATOM 5079 C C . ALA B 1 285 ? -5.711 -2.984 2.922 1 96.94 285 ALA B C 1
ATOM 5081 O O . ALA B 1 285 ? -6.562 -3.865 2.791 1 96.94 285 ALA B O 1
ATOM 5082 N N . SER B 1 286 ? -4.48 -3.225 2.871 1 95 286 SER B N 1
ATOM 5083 C CA . SER B 1 286 ? -4.016 -4.535 2.424 1 95 286 SER B CA 1
ATOM 5084 C C . SER B 1 286 ? -4.117 -5.566 3.543 1 95 286 SER B C 1
ATOM 5086 O O . SER B 1 286 ? -3.855 -6.754 3.324 1 95 286 SER B O 1
ATOM 5088 N N . TRP B 1 287 ? -4.43 -5.074 4.758 1 94.94 287 TRP B N 1
ATOM 5089 C CA . TRP B 1 287 ? -4.699 -6.078 5.785 1 94.94 287 TRP B CA 1
ATOM 5090 C C . TRP B 1 287 ? -5.914 -6.926 5.414 1 94.94 287 TRP B C 1
ATOM 5092 O O . TRP B 1 287 ? -7.02 -6.402 5.27 1 94.94 287 TRP B O 1
ATOM 5102 N N . ALA B 1 288 ? -5.742 -8.133 5.094 1 97.06 288 ALA B N 1
ATOM 5103 C CA . ALA B 1 288 ? -6.816 -9.07 4.781 1 97.06 288 ALA B CA 1
ATOM 5104 C C . ALA B 1 288 ? -6.566 -10.43 5.426 1 97.06 288 ALA B C 1
ATOM 5106 O O . ALA B 1 288 ? -5.445 -10.727 5.844 1 97.06 288 ALA B O 1
ATOM 5107 N N . HIS B 1 289 ? -7.605 -11.164 5.609 1 98 289 HIS B N 1
ATOM 5108 C CA . HIS B 1 289 ? -7.52 -12.484 6.219 1 98 289 HIS B CA 1
ATOM 5109 C C . HIS B 1 289 ? -8.258 -13.523 5.391 1 98 289 HIS B C 1
ATOM 5111 O O . HIS B 1 289 ? -9.492 -13.586 5.414 1 98 289 HIS B O 1
ATOM 5117 N N . LEU B 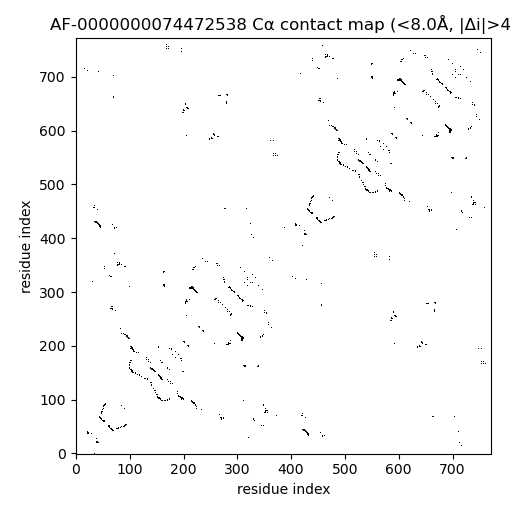1 290 ? -7.52 -14.281 4.668 1 98.56 290 LEU B N 1
ATOM 5118 C CA . LEU B 1 290 ? -8.047 -15.398 3.895 1 98.56 290 LEU B CA 1
ATOM 5119 C C . LEU B 1 290 ? -8.211 -16.641 4.77 1 98.56 290 LEU B C 1
ATOM 5121 O O . LEU B 1 290 ? -7.238 -17.125 5.344 1 98.56 290 LEU B O 1
ATOM 5125 N N . THR B 1 291 ? -9.414 -17.156 4.898 1 98.56 291 THR B N 1
ATOM 5126 C CA . THR B 1 291 ? -9.703 -18.312 5.738 1 98.56 291 THR B CA 1
ATOM 5127 C C . THR B 1 291 ? -10.219 -19.484 4.891 1 98.56 291 THR B C 1
ATOM 5129 O O . THR B 1 291 ? -11.273 -19.375 4.258 1 98.56 291 THR B O 1
ATOM 5132 N N . PRO B 1 292 ? -9.492 -20.531 4.871 1 98.56 292 PRO B N 1
ATOM 5133 C CA . PRO B 1 292 ? -9.961 -21.75 4.207 1 98.56 292 PRO B CA 1
ATOM 5134 C C . PRO B 1 292 ? -10.648 -22.719 5.164 1 98.56 292 PRO B C 1
ATOM 5136 O O . PRO B 1 292 ? -10.195 -22.891 6.301 1 98.56 292 PRO B O 1
ATOM 5139 N N . GLU B 1 293 ? -11.773 -23.25 4.797 1 98.62 293 GLU B N 1
ATOM 5140 C CA . GLU B 1 293 ? -12.453 -24.344 5.477 1 98.62 293 GLU B CA 1
ATOM 5141 C C . GLU B 1 293 ? -12.766 -25.484 4.508 1 98.62 293 GLU B C 1
ATOM 5143 O O . GLU B 1 293 ? -13.344 -25.266 3.445 1 98.62 293 GLU B O 1
ATOM 5148 N N . TYR B 1 294 ? -12.367 -26.641 4.871 1 98.44 294 TYR B N 1
ATOM 5149 C CA . TYR B 1 294 ? -12.484 -27.781 3.965 1 98.44 294 TYR B CA 1
ATOM 5150 C C . TYR B 1 294 ? -13.461 -28.812 4.52 1 98.44 294 TYR B C 1
ATOM 5152 O O . TYR B 1 294 ? -13.352 -29.219 5.68 1 98.44 294 TYR B O 1
ATOM 5160 N N . ASP B 1 295 ? -14.414 -29.188 3.713 1 98.12 295 ASP B N 1
ATOM 5161 C CA . ASP B 1 295 ? -15.328 -30.281 4.031 1 98.12 295 ASP B CA 1
ATOM 5162 C C . ASP B 1 295 ? -14.898 -31.578 3.346 1 98.12 295 ASP B C 1
ATOM 5164 O O . ASP B 1 295 ? -15.062 -31.734 2.133 1 98.12 295 ASP B O 1
ATOM 5168 N N . GLN B 1 296 ? -14.5 -32.562 4.105 1 96.81 296 GLN B N 1
ATOM 5169 C CA . GLN B 1 296 ? -13.953 -33.812 3.586 1 96.81 296 GLN B CA 1
ATOM 5170 C C . GLN B 1 296 ? -15.031 -34.625 2.893 1 96.81 296 GLN B C 1
ATOM 5172 O O . GLN B 1 296 ? -14.758 -35.312 1.902 1 96.81 296 GLN B O 1
ATOM 5177 N N . ALA B 1 297 ? -16.219 -34.594 3.447 1 97.5 297 ALA B N 1
ATOM 5178 C CA . ALA B 1 297 ? -17.312 -35.438 2.918 1 97.5 297 ALA B CA 1
ATOM 5179 C C . ALA B 1 297 ? -17.719 -34.969 1.524 1 97.5 297 ALA B C 1
ATOM 5181 O O . ALA B 1 297 ? -17.844 -35.781 0.602 1 97.5 297 ALA B O 1
ATOM 5182 N N . SER B 1 298 ? -17.828 -33.688 1.326 1 97.5 298 SER B N 1
ATOM 5183 C CA . SER B 1 298 ? -18.297 -33.156 0.052 1 97.5 298 SER B CA 1
ATOM 5184 C C . SER B 1 298 ? -17.125 -32.719 -0.83 1 97.5 298 SER B C 1
ATOM 5186 O O . SER B 1 298 ? -17.297 -32.469 -2.02 1 97.5 298 SER B O 1
ATOM 5188 N N . LYS B 1 299 ? -15.898 -32.688 -0.272 1 98.06 299 LYS B N 1
ATOM 5189 C CA . LYS B 1 299 ? -14.688 -32.25 -0.944 1 98.06 299 LYS B CA 1
ATOM 5190 C C . LYS B 1 299 ? -14.828 -30.797 -1.426 1 98.06 299 LYS B C 1
ATOM 5192 O O . LYS B 1 299 ? -14.414 -30.469 -2.537 1 98.06 299 LYS B O 1
ATOM 5197 N N . THR B 1 300 ? -15.539 -30.047 -0.645 1 98.38 300 THR B N 1
ATOM 5198 C CA . THR B 1 300 ? -15.742 -28.625 -0.911 1 98.38 300 THR B CA 1
ATOM 5199 C C . THR B 1 300 ? -14.812 -27.766 -0.057 1 98.38 300 THR B C 1
ATOM 5201 O O . THR B 1 300 ? -14.594 -28.062 1.119 1 98.38 300 THR B O 1
ATOM 5204 N N . ILE B 1 301 ? -14.219 -26.75 -0.688 1 98.81 301 ILE B N 1
ATOM 5205 C CA . ILE B 1 301 ? -13.445 -25.781 0.078 1 98.81 301 ILE B CA 1
ATOM 5206 C C . ILE B 1 301 ? -14.203 -24.453 0.139 1 98.81 301 ILE B C 1
ATOM 5208 O O . ILE B 1 301 ? -14.555 -23.891 -0.897 1 98.81 301 ILE B O 1
ATOM 5212 N N . MET B 1 302 ? -14.477 -24.047 1.285 1 98.81 302 MET B N 1
ATOM 5213 C CA . MET B 1 302 ? -15.016 -22.719 1.502 1 98.81 302 MET B CA 1
ATOM 5214 C C . MET B 1 302 ? -13.906 -21.719 1.797 1 98.81 302 MET B C 1
ATOM 5216 O O . MET B 1 302 ? -13.055 -21.953 2.66 1 98.81 302 MET B O 1
ATOM 5220 N N . LEU B 1 303 ? -13.883 -20.641 0.978 1 98.88 303 LEU B N 1
ATOM 5221 C CA . LEU B 1 303 ? -12.891 -19.578 1.147 1 98.88 303 LEU B CA 1
ATOM 5222 C C . LEU B 1 303 ? -13.57 -18.25 1.482 1 98.88 303 LEU B C 1
ATOM 5224 O O . LEU B 1 303 ? -14.547 -17.859 0.835 1 98.88 303 LEU B O 1
ATOM 5228 N N . SER B 1 304 ? -13.078 -17.609 2.52 1 98.88 304 SER B N 1
ATOM 5229 C CA . SER B 1 304 ? -13.547 -16.266 2.877 1 98.88 304 SER B CA 1
ATOM 5230 C C . SER B 1 304 ? -12.383 -15.289 3.002 1 98.88 304 SER B C 1
ATOM 5232 O O . SER B 1 304 ? -11.312 -15.648 3.492 1 98.88 304 SER B O 1
ATOM 5234 N N . LEU B 1 305 ? -12.57 -14.109 2.492 1 98.88 305 LEU B N 1
ATOM 5235 C CA . LEU B 1 305 ? -11.609 -13.016 2.598 1 98.88 305 LEU B CA 1
ATOM 5236 C C . LEU B 1 305 ? -12.219 -11.828 3.34 1 98.88 305 LEU B C 1
ATOM 5238 O O . LEU B 1 305 ? -13.219 -11.258 2.898 1 98.88 305 LEU B O 1
ATOM 5242 N N . TYR B 1 306 ? -11.609 -11.531 4.469 1 98.69 306 TYR B N 1
ATOM 5243 C CA . TYR B 1 306 ? -12.078 -10.477 5.367 1 98.69 306 TYR B CA 1
ATOM 5244 C C . TYR B 1 306 ? -11.172 -9.258 5.285 1 98.69 306 TYR B C 1
ATOM 5246 O O . TYR B 1 306 ? -9.945 -9.375 5.363 1 98.69 306 TYR B O 1
ATOM 5254 N N . PHE B 1 307 ? -11.773 -8.07 5.02 1 98.62 307 PHE B N 1
ATOM 5255 C CA . PHE B 1 307 ? -11.109 -6.773 5.133 1 98.62 307 PHE B CA 1
ATOM 5256 C C . PHE B 1 307 ? -11.703 -5.965 6.277 1 98.62 307 PHE B C 1
ATOM 5258 O O . PHE B 1 307 ? -12.859 -5.555 6.223 1 98.62 307 PHE B O 1
ATOM 5265 N N . PRO B 1 308 ? -10.953 -5.645 7.301 1 97.88 308 PRO B N 1
ATOM 5266 C CA . PRO B 1 308 ? -11.492 -4.852 8.406 1 97.88 308 PRO B CA 1
ATOM 5267 C C . PRO B 1 308 ? -11.727 -3.389 8.023 1 97.88 308 PRO B C 1
ATOM 5269 O O . PRO B 1 308 ? -12.602 -2.732 8.594 1 97.88 308 PRO B O 1
ATOM 5272 N N . SER B 1 309 ? -10.867 -2.885 7.148 1 97.5 309 SER B N 1
ATOM 5273 C CA . SER B 1 309 ? -10.898 -1.474 6.781 1 97.5 309 SER B CA 1
ATOM 5274 C C . SER B 1 309 ? -10.508 -1.275 5.32 1 97.5 309 SER B C 1
ATOM 5276 O O . SER B 1 309 ? -9.359 -1.518 4.938 1 97.5 309 SER B O 1
ATOM 5278 N N . MET B 1 310 ? -11.391 -0.818 4.508 1 97.69 310 MET B N 1
ATOM 5279 C CA . MET B 1 310 ? -11.109 -0.426 3.131 1 97.69 310 MET B CA 1
ATOM 5280 C C . MET B 1 310 ? -11.523 1.019 2.879 1 97.69 310 MET B C 1
ATOM 5282 O O . MET B 1 310 ? -12.695 1.291 2.611 1 97.69 310 MET B O 1
ATOM 5286 N N . PRO B 1 311 ? -10.57 1.928 2.893 1 97.38 311 PRO B N 1
ATOM 5287 C CA . PRO B 1 311 ? -10.906 3.344 2.711 1 97.38 311 PRO B CA 1
ATOM 5288 C C . PRO B 1 311 ? -11.234 3.691 1.26 1 97.38 311 PRO B C 1
ATOM 5290 O O . PRO B 1 311 ? -10.352 4.117 0.51 1 97.38 311 PRO B O 1
ATOM 5293 N N . VAL B 1 312 ? -12.516 3.582 0.896 1 97.88 312 VAL B N 1
ATOM 5294 C CA . VAL B 1 312 ? -12.945 3.85 -0.472 1 97.88 312 VAL B CA 1
ATOM 5295 C C . VAL B 1 312 ? -14.086 4.859 -0.464 1 97.88 312 VAL B C 1
ATOM 5297 O O . VAL B 1 312 ? -14.719 5.086 0.572 1 97.88 312 VAL B O 1
ATOM 5300 N N . GLY B 1 313 ? -14.281 5.527 -1.524 1 97.25 313 GLY B N 1
ATOM 5301 C CA . GLY B 1 313 ? -15.391 6.43 -1.799 1 97.25 313 GLY B CA 1
ATOM 5302 C C . GLY B 1 313 ? -15.719 6.539 -3.275 1 97.25 313 GLY B C 1
ATOM 5303 O O . GLY B 1 313 ? -14.891 6.203 -4.129 1 97.25 313 GLY B O 1
ATOM 5304 N N . VAL B 1 314 ? -16.922 6.996 -3.561 1 97.12 314 VAL B N 1
ATOM 5305 C CA . VAL B 1 314 ? -17.328 7.113 -4.961 1 97.12 314 VAL B CA 1
ATOM 5306 C C . VAL B 1 314 ? -17.656 8.57 -5.285 1 97.12 314 VAL B C 1
ATOM 5308 O O . VAL B 1 314 ? -18.062 8.883 -6.406 1 97.12 314 VAL B O 1
ATOM 5311 N N . ILE B 1 315 ? -17.469 9.391 -4.266 1 92.06 315 ILE B N 1
ATOM 5312 C CA . ILE B 1 315 ? -17.531 10.836 -4.426 1 92.06 315 ILE B CA 1
ATOM 5313 C C . ILE B 1 315 ? -16.266 11.469 -3.869 1 92.06 315 ILE B C 1
ATOM 5315 O O . ILE B 1 315 ? -15.719 11.008 -2.859 1 92.06 315 ILE B O 1
ATOM 5319 N N . GLY B 1 316 ? -15.789 12.508 -4.562 1 85.75 316 GLY B N 1
ATOM 5320 C CA . GLY B 1 316 ? -14.578 13.188 -4.125 1 85.75 316 GLY B CA 1
ATOM 5321 C C . GLY B 1 316 ? -13.672 13.586 -5.277 1 85.75 316 GLY B C 1
ATOM 5322 O O . GLY B 1 316 ? -13.984 13.32 -6.441 1 85.75 316 GLY B O 1
ATOM 5323 N N . GLY B 1 317 ? -12.531 14.141 -4.887 1 79.44 317 GLY B N 1
ATOM 5324 C CA . GLY B 1 317 ? -11.664 14.734 -5.887 1 79.44 317 GLY B CA 1
ATOM 5325 C C . GLY B 1 317 ? -11.125 13.727 -6.891 1 79.44 317 GLY B C 1
ATOM 5326 O O . GLY B 1 317 ? -11.352 13.859 -8.094 1 79.44 317 GLY B O 1
ATOM 5327 N N . GLY B 1 318 ? -10.539 12.625 -6.465 1 87.75 318 GLY B N 1
ATOM 5328 C CA . GLY B 1 318 ? -9.938 11.648 -7.363 1 87.75 318 GLY B CA 1
ATOM 5329 C C . GLY B 1 318 ? -10.961 10.898 -8.195 1 87.75 318 GLY B C 1
ATOM 5330 O O . GLY B 1 318 ? -10.703 10.562 -9.352 1 87.75 318 GLY B O 1
ATOM 5331 N N . THR B 1 319 ? -12.109 10.734 -7.664 1 91.81 319 THR B N 1
ATOM 5332 C CA . THR B 1 319 ? -13.148 9.93 -8.297 1 91.81 319 THR B CA 1
ATOM 5333 C C . THR B 1 319 ? -13.828 10.727 -9.414 1 91.81 319 THR B C 1
ATOM 5335 O O . THR B 1 319 ? -14.539 10.148 -10.242 1 91.81 319 THR B O 1
ATOM 5338 N N . SER B 1 320 ? -13.617 12.031 -9.438 1 90.06 320 SER B N 1
ATOM 5339 C CA . SER B 1 320 ? -14.336 12.883 -10.383 1 90.06 320 SER B CA 1
ATOM 5340 C C . SER B 1 320 ? -13.594 12.984 -11.711 1 90.06 320 SER B C 1
ATOM 5342 O O . SER B 1 320 ? -14.148 13.469 -12.703 1 90.06 320 SER B O 1
ATOM 5344 N N . TYR B 1 321 ? -12.375 12.508 -11.734 1 90.88 321 TYR B N 1
ATOM 5345 C CA . TYR B 1 321 ? -11.633 12.578 -12.984 1 90.88 321 TYR B CA 1
ATOM 5346 C C . TYR B 1 321 ? -12.25 11.656 -14.031 1 90.88 321 TYR B C 1
ATOM 5348 O O . TYR B 1 321 ? -12.828 10.625 -13.695 1 90.88 321 TYR B O 1
ATOM 5356 N N . ALA B 1 322 ? -12.086 11.969 -15.25 1 90.94 322 ALA B N 1
ATOM 5357 C CA . ALA B 1 322 ? -12.836 11.367 -16.344 1 90.94 322 ALA B CA 1
ATOM 5358 C C . ALA B 1 322 ? -12.625 9.859 -16.406 1 90.94 322 ALA B C 1
ATOM 5360 O O . ALA B 1 322 ? -13.586 9.086 -16.406 1 90.94 322 ALA B O 1
ATOM 5361 N N . THR B 1 323 ? -11.367 9.43 -16.453 1 93.81 323 THR B N 1
ATOM 5362 C CA . THR B 1 323 ? -11.109 8 -16.578 1 93.81 323 THR B CA 1
ATOM 5363 C C . THR B 1 323 ? -11.523 7.254 -15.312 1 93.81 323 THR B C 1
ATOM 5365 O O . THR B 1 323 ? -11.969 6.109 -15.383 1 93.81 323 THR B O 1
ATOM 5368 N N . GLN B 1 324 ? -11.359 7.898 -14.172 1 95.88 324 GLN B N 1
ATOM 5369 C CA . GLN B 1 324 ? -11.727 7.277 -12.898 1 95.88 324 GLN B CA 1
ATOM 5370 C C . GLN B 1 324 ? -13.242 7.152 -12.766 1 95.88 324 GLN B C 1
ATOM 5372 O O . GLN B 1 324 ? -13.75 6.148 -12.258 1 95.88 324 GLN B O 1
ATOM 5377 N N . GLN B 1 325 ? -13.938 8.141 -13.219 1 94.25 325 GLN B N 1
ATOM 5378 C CA . GLN B 1 325 ? -15.398 8.078 -13.227 1 94.25 325 GLN B CA 1
ATOM 5379 C C . GLN B 1 325 ? -15.891 6.953 -14.133 1 94.25 325 GLN B C 1
ATOM 5381 O O . GLN B 1 325 ? -16.875 6.285 -13.82 1 94.25 325 GLN B O 1
ATOM 5386 N N . GLU B 1 326 ? -15.281 6.824 -15.273 1 95.94 326 GLU B N 1
ATOM 5387 C CA . GLU B 1 326 ? -15.609 5.723 -16.172 1 95.94 326 GLU B CA 1
ATOM 5388 C C . GLU B 1 326 ? -15.328 4.375 -15.523 1 95.94 326 GLU B C 1
ATOM 5390 O O . GLU B 1 326 ? -16.078 3.414 -15.719 1 95.94 326 GLU B O 1
ATOM 5395 N N . GLY B 1 327 ? -14.211 4.301 -14.734 1 97.56 327 GLY B N 1
ATOM 5396 C CA . GLY B 1 327 ? -13.945 3.088 -13.977 1 97.56 327 GLY B CA 1
ATOM 5397 C C . GLY B 1 327 ? -15.055 2.736 -13.008 1 97.56 327 GLY B C 1
ATOM 5398 O O . GLY B 1 327 ? -15.477 1.58 -12.93 1 97.56 327 GLY B O 1
ATOM 5399 N N . LEU B 1 328 ? -15.531 3.742 -12.281 1 97.69 328 LEU B N 1
ATOM 5400 C CA . LEU B 1 328 ? -16.641 3.539 -11.352 1 97.69 328 LEU B CA 1
ATOM 5401 C C . LEU B 1 328 ? -17.891 3.086 -12.094 1 97.69 328 LEU B C 1
ATOM 5403 O O . LEU B 1 328 ? -18.641 2.232 -11.602 1 97.69 328 LEU B O 1
ATOM 5407 N N . ARG B 1 329 ? -18.109 3.619 -13.266 1 96.12 329 ARG B N 1
ATOM 5408 C CA . ARG B 1 329 ? -19.281 3.256 -14.055 1 96.12 329 ARG B CA 1
ATOM 5409 C C . ARG B 1 329 ? -19.203 1.81 -14.531 1 96.12 329 ARG B C 1
ATOM 5411 O O . ARG B 1 329 ? -20.188 1.081 -14.508 1 96.12 329 ARG B O 1
ATOM 5418 N N . ILE B 1 330 ? -18.031 1.457 -14.992 1 96.62 330 ILE B N 1
ATOM 5419 C CA . ILE B 1 330 ? -17.812 0.082 -15.43 1 96.62 330 ILE B CA 1
ATOM 5420 C C . ILE B 1 330 ? -18.188 -0.881 -14.305 1 96.62 330 ILE B C 1
ATOM 5422 O O . ILE B 1 330 ? -18.812 -1.915 -14.539 1 96.62 330 ILE B O 1
ATOM 5426 N N . MET B 1 331 ? -17.875 -0.498 -13.094 1 96.75 331 MET B N 1
ATOM 5427 C CA . MET B 1 331 ? -18.125 -1.356 -11.938 1 96.75 331 MET B CA 1
ATOM 5428 C C . MET B 1 331 ? -19.531 -1.154 -11.406 1 96.75 331 MET B C 1
ATOM 5430 O O . MET B 1 331 ? -19.938 -1.804 -10.438 1 96.75 331 MET B O 1
ATOM 5434 N N . GLN B 1 332 ? -20.25 -0.235 -11.992 1 93.88 332 GLN B N 1
ATOM 5435 C CA . GLN B 1 332 ? -21.609 0.074 -11.57 1 93.88 332 GLN B CA 1
ATOM 5436 C C . GLN B 1 332 ? -21.625 0.604 -10.133 1 93.88 332 GLN B C 1
ATOM 5438 O O . GLN B 1 332 ? -22.469 0.2 -9.328 1 93.88 332 GLN B O 1
ATOM 5443 N N . CYS B 1 333 ? -20.672 1.521 -9.836 1 96.44 333 CYS B N 1
ATOM 5444 C CA . CYS B 1 333 ? -20.547 2.016 -8.469 1 96.44 333 CYS B CA 1
ATOM 5445 C C . CYS B 1 333 ? -20.688 3.531 -8.422 1 96.44 333 CYS B C 1
ATOM 5447 O O . CYS B 1 333 ? -20.547 4.141 -7.359 1 96.44 333 CYS B O 1
ATOM 5449 N N . ASN B 1 334 ? -21.047 4.191 -9.477 1 93.69 334 ASN B N 1
ATOM 5450 C CA . ASN B 1 334 ? -21.078 5.648 -9.547 1 93.69 334 ASN B CA 1
ATOM 5451 C C . ASN B 1 334 ? -22.438 6.203 -9.148 1 93.69 334 ASN B C 1
ATOM 5453 O O . ASN B 1 334 ? -22.812 7.301 -9.555 1 93.69 334 ASN B O 1
ATOM 5457 N N . GLU B 1 335 ? -23.25 5.453 -8.445 1 90.94 335 GLU B N 1
ATOM 5458 C CA . GLU B 1 335 ? -24.562 5.844 -7.93 1 90.94 335 GLU B CA 1
ATOM 5459 C C . GLU B 1 335 ? -24.578 5.801 -6.402 1 90.94 335 GLU B C 1
ATOM 5461 O O . GLU B 1 335 ? -23.672 5.262 -5.777 1 90.94 335 GLU B O 1
ATOM 5466 N N . PRO B 1 336 ? -25.688 6.461 -5.805 1 90.69 336 PRO B N 1
ATOM 5467 C CA . PRO B 1 336 ? -25.781 6.395 -4.348 1 90.69 336 PRO B CA 1
ATOM 5468 C C . PRO B 1 336 ? -25.656 4.973 -3.809 1 90.69 336 PRO B C 1
ATOM 5470 O O . PRO B 1 336 ? -26.203 4.039 -4.391 1 90.69 336 PRO B O 1
ATOM 5473 N N . GLY B 1 337 ? -24.922 4.824 -2.775 1 90.94 337 GLY B N 1
ATOM 5474 C CA . GLY B 1 337 ? -24.625 3.504 -2.244 1 90.94 337 GLY B CA 1
ATOM 5475 C C . GLY B 1 337 ? -23.422 2.852 -2.895 1 90.94 337 GLY B C 1
ATOM 5476 O O . GLY B 1 337 ? -23.047 1.729 -2.543 1 90.94 337 GLY B O 1
ATOM 5477 N N . GLY B 1 338 ? -22.812 3.602 -3.736 1 96.12 338 GLY B N 1
ATOM 5478 C CA . GLY B 1 338 ? -21.703 3.078 -4.516 1 96.12 338 GLY B CA 1
ATOM 5479 C C . GLY B 1 338 ? -20.484 2.752 -3.674 1 96.12 338 GLY B C 1
ATOM 5480 O O . GLY B 1 338 ? -19.703 1.863 -4.023 1 96.12 338 GLY B O 1
ATOM 5481 N N . LYS B 1 339 ? -20.312 3.396 -2.549 1 97.44 339 LYS B N 1
ATOM 5482 C CA . LYS B 1 339 ? -19.156 3.18 -1.692 1 97.44 339 LYS B CA 1
ATOM 5483 C C . LYS B 1 339 ? -19.109 1.747 -1.168 1 97.44 339 LYS B C 1
ATOM 5485 O O . LYS B 1 339 ? -18.109 1.055 -1.309 1 97.44 339 LYS B O 1
ATOM 5490 N N . ARG B 1 340 ? -20.219 1.264 -0.564 1 96.38 340 ARG B N 1
ATOM 5491 C CA . ARG B 1 340 ? -20.297 -0.091 -0.03 1 96.38 340 ARG B CA 1
ATOM 5492 C C . ARG B 1 340 ? -20.203 -1.127 -1.146 1 96.38 340 ARG B C 1
ATOM 5494 O O . ARG B 1 340 ? -19.531 -2.154 -0.99 1 96.38 340 ARG B O 1
ATOM 5501 N N . ARG B 1 341 ? -20.844 -0.803 -2.242 1 96.38 341 ARG B N 1
ATOM 5502 C CA . ARG B 1 341 ? -20.781 -1.698 -3.393 1 96.38 341 ARG B CA 1
ATOM 5503 C C . ARG B 1 341 ? -19.359 -1.84 -3.91 1 96.38 341 ARG B C 1
ATOM 5505 O O . ARG B 1 341 ? -18.906 -2.949 -4.199 1 96.38 341 ARG B O 1
ATOM 5512 N N . LEU B 1 342 ? -18.656 -0.71 -4 1 98.25 342 LEU B N 1
ATOM 5513 C CA . LEU B 1 342 ? -17.266 -0.72 -4.461 1 98.25 342 LEU B CA 1
ATOM 5514 C C . LEU B 1 342 ? -16.406 -1.571 -3.543 1 98.25 342 LEU B C 1
ATOM 5516 O O . LEU B 1 342 ? -15.602 -2.387 -4.016 1 98.25 342 LEU B O 1
ATOM 5520 N N . ALA B 1 343 ? -16.562 -1.404 -2.23 1 98.5 343 ALA B N 1
ATOM 5521 C CA . ALA B 1 343 ? -15.797 -2.193 -1.267 1 98.5 343 ALA B CA 1
ATOM 5522 C C . ALA B 1 343 ? -16.078 -3.684 -1.436 1 98.5 343 ALA B C 1
ATOM 5524 O O . ALA B 1 343 ? -15.148 -4.5 -1.429 1 98.5 343 ALA B O 1
ATOM 5525 N N . GLY B 1 344 ? -17.359 -4.004 -1.566 1 97.88 344 GLY B N 1
ATOM 5526 C CA . GLY B 1 344 ? -17.734 -5.395 -1.77 1 97.88 344 GLY B CA 1
ATOM 5527 C C . GLY B 1 344 ? -17.156 -5.992 -3.037 1 97.88 344 GLY B C 1
ATOM 5528 O O . GLY B 1 344 ? -16.672 -7.125 -3.031 1 97.88 344 GLY B O 1
ATOM 5529 N N . TYR B 1 345 ? -17.203 -5.219 -4.113 1 98.5 345 TYR B N 1
ATOM 5530 C CA . TYR B 1 345 ? -16.688 -5.703 -5.387 1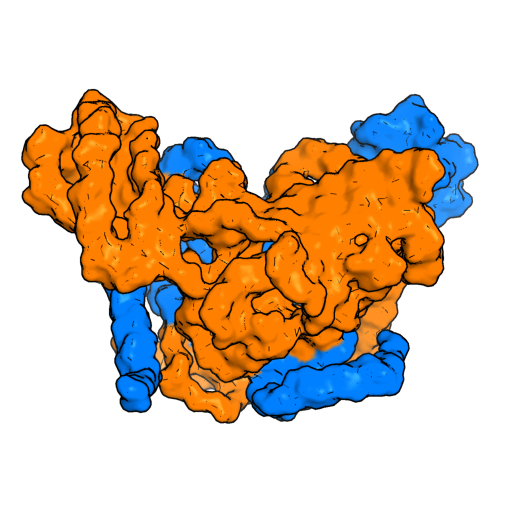 98.5 345 TYR B CA 1
ATOM 5531 C C . TYR B 1 345 ? -15.172 -5.891 -5.324 1 98.5 345 TYR B C 1
ATOM 5533 O O . TYR B 1 345 ? -14.641 -6.879 -5.836 1 98.5 345 TYR B O 1
ATOM 5541 N N . ILE B 1 346 ? -14.477 -4.93 -4.707 1 98.81 346 ILE B N 1
ATOM 5542 C CA . ILE B 1 346 ? -13.031 -5.059 -4.555 1 98.81 346 ILE B CA 1
ATOM 5543 C C . ILE B 1 346 ? -12.703 -6.336 -3.789 1 98.81 346 ILE B C 1
ATOM 5545 O O . ILE B 1 346 ? -11.828 -7.102 -4.195 1 98.81 346 ILE B O 1
ATOM 5549 N N . ALA B 1 347 ? -13.43 -6.609 -2.727 1 98.88 347 ALA B N 1
ATOM 5550 C CA . ALA B 1 347 ? -13.203 -7.812 -1.927 1 98.88 347 ALA B CA 1
ATOM 5551 C C . ALA B 1 347 ? -13.453 -9.07 -2.75 1 98.88 347 ALA B C 1
ATOM 5553 O O . ALA B 1 347 ? -12.703 -10.047 -2.637 1 98.88 347 ALA B O 1
ATOM 5554 N N . ALA B 1 348 ? -14.469 -9.039 -3.535 1 98.88 348 ALA B N 1
ATOM 5555 C CA . ALA B 1 348 ? -14.805 -10.195 -4.359 1 98.88 348 ALA B CA 1
ATOM 5556 C C . ALA B 1 348 ? -13.711 -10.484 -5.383 1 98.88 348 ALA B C 1
ATOM 5558 O O . ALA B 1 348 ? -13.273 -11.625 -5.523 1 98.88 348 ALA B O 1
ATOM 5559 N N . PHE B 1 349 ? -13.273 -9.484 -6.09 1 98.88 349 PHE B N 1
ATOM 5560 C CA . PHE B 1 349 ? -12.227 -9.672 -7.086 1 98.88 349 PHE B CA 1
ATOM 5561 C C . PHE B 1 349 ? -10.906 -10.047 -6.418 1 98.88 349 PHE B C 1
ATOM 5563 O O . PHE B 1 349 ? -10.117 -10.805 -6.98 1 98.88 349 PHE B O 1
ATOM 5570 N N . ALA B 1 350 ? -10.664 -9.492 -5.227 1 98.94 350 ALA B N 1
ATOM 5571 C CA . ALA B 1 350 ? -9.477 -9.898 -4.477 1 98.94 350 ALA B CA 1
ATOM 5572 C C . ALA B 1 350 ? -9.523 -11.391 -4.148 1 98.94 350 ALA B C 1
ATOM 5574 O O . ALA B 1 350 ? -8.516 -12.094 -4.293 1 98.94 350 ALA B O 1
ATOM 5575 N N . LEU B 1 351 ? -10.695 -11.859 -3.689 1 98.94 351 LEU B N 1
ATOM 5576 C CA . LEU B 1 351 ? -10.836 -13.281 -3.393 1 98.94 351 LEU B CA 1
ATOM 5577 C C . LEU B 1 351 ? -10.594 -14.125 -4.645 1 98.94 351 LEU B C 1
ATOM 5579 O O . LEU B 1 351 ? -9.945 -15.172 -4.582 1 98.94 351 LEU B O 1
ATOM 5583 N N . ALA B 1 352 ? -11.109 -13.656 -5.762 1 98.88 352 ALA B N 1
ATOM 5584 C CA . ALA B 1 352 ? -10.883 -14.352 -7.027 1 98.88 352 ALA B CA 1
ATOM 5585 C C . ALA B 1 352 ? -9.391 -14.469 -7.328 1 98.88 352 ALA B C 1
ATOM 5587 O O . ALA B 1 352 ? -8.914 -15.531 -7.734 1 98.88 352 ALA B O 1
ATOM 5588 N N . LEU B 1 353 ? -8.688 -13.406 -7.117 1 98.75 353 LEU B N 1
ATOM 5589 C CA . LEU B 1 353 ? -7.254 -13.43 -7.379 1 98.75 353 LEU B CA 1
ATOM 5590 C C . LEU B 1 353 ? -6.543 -14.367 -6.402 1 98.75 353 LEU B C 1
ATOM 5592 O O . LEU B 1 353 ? -5.613 -15.078 -6.785 1 98.75 353 LEU B O 1
ATOM 5596 N N . GLU B 1 354 ? -6.941 -14.352 -5.094 1 98.38 354 GLU B N 1
ATOM 5597 C CA . GLU B 1 354 ? -6.371 -15.266 -4.109 1 98.38 354 GLU B CA 1
ATOM 5598 C C . GLU B 1 354 ? -6.434 -16.719 -4.598 1 98.38 354 GLU B C 1
ATOM 5600 O O . GLU B 1 354 ? -5.438 -17.438 -4.531 1 98.38 354 GLU B O 1
ATOM 5605 N N . ILE B 1 355 ? -7.586 -17.062 -5.086 1 98.75 355 ILE B N 1
ATOM 5606 C CA . ILE B 1 355 ? -7.859 -18.438 -5.5 1 98.75 355 ILE B CA 1
ATOM 5607 C C . ILE B 1 355 ? -6.965 -18.797 -6.684 1 98.75 355 ILE B C 1
ATOM 5609 O O . ILE B 1 355 ? -6.316 -19.844 -6.676 1 98.75 355 ILE B O 1
ATOM 5613 N N . SER B 1 356 ? -6.938 -17.953 -7.633 1 98.31 356 SER B N 1
ATOM 5614 C CA . SER B 1 356 ? -6.164 -18.219 -8.844 1 98.31 356 SER B CA 1
ATOM 5615 C C . SER B 1 356 ? -4.668 -18.266 -8.539 1 98.31 356 SER B C 1
ATOM 5617 O O . SER B 1 356 ? -3.959 -19.141 -9.055 1 98.31 356 SER B O 1
ATOM 5619 N N . THR B 1 357 ? -4.152 -17.359 -7.758 1 97.44 357 THR B N 1
ATOM 5620 C CA . THR B 1 357 ? -2.732 -17.328 -7.418 1 97.44 357 THR B CA 1
ATOM 5621 C C . THR B 1 357 ? -2.334 -18.594 -6.664 1 97.44 357 THR B C 1
ATOM 5623 O O . THR B 1 357 ? -1.286 -19.188 -6.941 1 97.44 357 THR B O 1
ATOM 5626 N N . ALA B 1 358 ? -3.156 -19.016 -5.723 1 98.12 358 ALA B N 1
ATOM 5627 C CA . ALA B 1 358 ? -2.898 -20.25 -4.992 1 98.12 358 ALA B CA 1
ATOM 5628 C C . ALA B 1 358 ? -2.795 -21.438 -5.945 1 98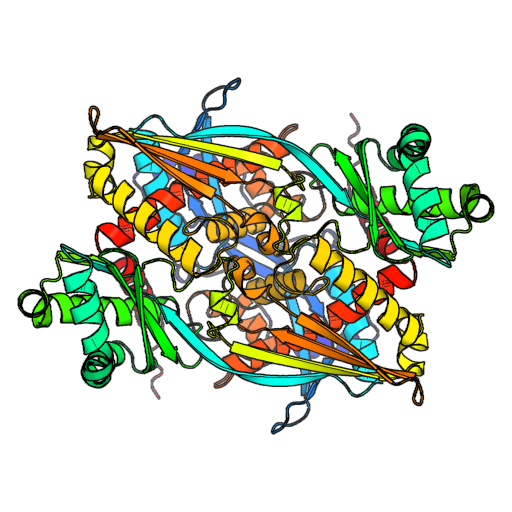.12 358 ALA B C 1
ATOM 5630 O O . ALA B 1 358 ? -1.882 -22.25 -5.828 1 98.12 358 ALA B O 1
ATOM 5631 N N . SER B 1 359 ? -3.695 -21.516 -6.859 1 98.19 359 SER B N 1
ATOM 5632 C CA . SER B 1 359 ? -3.727 -22.641 -7.789 1 98.19 359 SER B CA 1
ATOM 5633 C C . SER B 1 359 ? -2.508 -22.625 -8.703 1 98.19 359 SER B C 1
ATOM 5635 O O . SER B 1 359 ? -2.008 -23.688 -9.086 1 98.19 359 SER B O 1
ATOM 5637 N N . ALA B 1 360 ? -2.062 -21.406 -9.047 1 96.88 360 ALA B N 1
ATOM 5638 C CA . ALA B 1 360 ? -0.896 -21.312 -9.922 1 96.88 360 ALA B CA 1
ATOM 5639 C C . ALA B 1 360 ? 0.345 -21.875 -9.25 1 96.88 360 ALA B C 1
ATOM 5641 O O . ALA B 1 360 ? 1.19 -22.5 -9.906 1 96.88 360 ALA B O 1
ATOM 5642 N N . VAL B 1 361 ? 0.471 -21.703 -7.969 1 97.06 361 VAL B N 1
ATOM 5643 C CA . VAL B 1 361 ? 1.603 -22.25 -7.223 1 97.06 361 VAL B CA 1
ATOM 5644 C C . VAL B 1 361 ? 1.466 -23.766 -7.113 1 97.06 361 VAL B C 1
ATOM 5646 O O . VAL B 1 361 ? 2.428 -24.5 -7.355 1 97.06 361 VAL B O 1
ATOM 5649 N N . VAL B 1 362 ? 0.283 -24.219 -6.848 1 97.25 362 VAL B N 1
ATOM 5650 C CA . VAL B 1 362 ? 0 -25.641 -6.625 1 97.25 362 VAL B CA 1
ATOM 5651 C C . VAL B 1 362 ? 0.243 -26.422 -7.91 1 97.25 362 VAL B C 1
ATOM 5653 O O . VAL B 1 362 ? 0.801 -27.531 -7.879 1 97.25 362 VAL B O 1
ATOM 5656 N N . THR B 1 363 ? -0.116 -25.844 -9.047 1 96.75 363 THR B N 1
ATOM 5657 C CA . THR B 1 363 ? -0.041 -26.547 -10.32 1 96.75 363 THR B CA 1
ATOM 5658 C C . THR B 1 363 ? 1.293 -26.266 -11.008 1 96.75 363 THR B C 1
ATOM 5660 O O . THR B 1 363 ? 1.51 -26.703 -12.148 1 96.75 363 THR B O 1
ATOM 5663 N N . LYS B 1 364 ? 2.141 -25.516 -10.359 1 94.56 364 LYS B N 1
ATOM 5664 C CA . LYS B 1 364 ? 3.488 -25.203 -10.828 1 94.56 364 LYS B CA 1
ATOM 5665 C C . LYS B 1 364 ? 3.451 -24.469 -12.156 1 94.56 364 LYS B C 1
ATOM 5667 O O . LYS B 1 364 ? 4.258 -24.734 -13.055 1 94.56 364 LYS B O 1
ATOM 5672 N N . THR B 1 365 ? 2.49 -23.594 -12.266 1 90.94 365 THR B N 1
ATOM 5673 C CA . THR B 1 365 ? 2.363 -22.781 -13.469 1 90.94 365 THR B CA 1
ATOM 5674 C C . THR B 1 365 ? 2.713 -21.328 -13.172 1 90.94 365 THR B C 1
ATOM 5676 O O . THR B 1 365 ? 2.779 -20.5 -14.086 1 90.94 365 THR B O 1
ATOM 5679 N N . PHE B 1 366 ? 2.986 -21.078 -11.961 1 89.62 366 PHE B N 1
ATOM 5680 C CA . PHE B 1 366 ? 3.242 -19.719 -11.516 1 89.62 366 PHE B CA 1
ATOM 5681 C C . PHE B 1 366 ? 4.441 -19.125 -12.242 1 89.62 366 PHE B C 1
ATOM 5683 O O . PHE B 1 366 ? 4.344 -18.062 -12.844 1 89.62 366 PHE B O 1
ATOM 5690 N N . ALA B 1 367 ? 5.543 -19.828 -12.258 1 86.56 367 ALA B N 1
ATOM 5691 C CA . ALA B 1 367 ? 6.766 -19.344 -12.891 1 86.56 367 ALA B CA 1
ATOM 5692 C C . ALA B 1 367 ? 6.621 -19.281 -14.406 1 86.56 367 ALA B C 1
ATOM 5694 O O . ALA B 1 367 ? 7.16 -18.391 -15.055 1 86.56 367 ALA B O 1
ATOM 5695 N N . ARG B 1 368 ? 5.906 -20.172 -14.945 1 85 368 ARG B N 1
ATOM 5696 C CA . ARG B 1 368 ? 5.711 -20.234 -16.391 1 85 368 ARG B CA 1
ATOM 5697 C C . ARG B 1 368 ? 4.969 -18.984 -16.891 1 85 368 ARG B C 1
ATOM 5699 O O . ARG B 1 368 ? 5.27 -18.469 -17.969 1 85 368 ARG B O 1
ATOM 5706 N N . SER B 1 369 ? 4.02 -18.609 -16.156 1 79.38 369 SER B N 1
ATOM 5707 C CA . SER B 1 369 ? 3.289 -17.406 -16.516 1 79.38 369 SER B CA 1
ATOM 5708 C C . SER B 1 369 ? 4.211 -16.188 -16.547 1 79.38 369 SER B C 1
ATOM 5710 O O . SER B 1 369 ? 4.094 -15.336 -17.422 1 79.38 369 SER B O 1
ATOM 5712 N N . HIS B 1 370 ? 5.129 -16.156 -15.711 1 78.94 370 HIS B N 1
ATOM 5713 C CA . HIS B 1 370 ? 6.07 -15.039 -15.633 1 78.94 370 HIS B CA 1
ATOM 5714 C C . HIS B 1 370 ? 7.141 -15.156 -16.719 1 78.94 370 HIS B C 1
ATOM 5716 O O . HIS B 1 370 ? 7.617 -14.141 -17.234 1 78.94 370 HIS B O 1
ATOM 5722 N N . GLU B 1 371 ? 7.484 -16.359 -17.078 1 78.12 371 GLU B N 1
ATOM 5723 C CA . GLU B 1 371 ? 8.438 -16.594 -18.156 1 78.12 371 GLU B CA 1
ATOM 5724 C C . GLU B 1 371 ? 7.879 -16.125 -19.484 1 78.12 371 GLU B C 1
ATOM 5726 O O . GLU B 1 371 ? 8.602 -15.547 -20.297 1 78.12 371 GLU B O 1
ATOM 5731 N N . ARG B 1 372 ? 6.676 -16.484 -19.688 1 73.5 372 ARG B N 1
ATOM 5732 C CA . ARG B 1 372 ? 6.039 -16.078 -20.938 1 73.5 372 ARG B CA 1
ATOM 5733 C C . ARG B 1 372 ? 6.039 -14.562 -21.094 1 73.5 372 ARG B C 1
ATOM 5735 O O . ARG B 1 372 ? 6.312 -14.039 -22.172 1 73.5 372 ARG B O 1
ATOM 5742 N N . LEU B 1 373 ? 5.883 -13.961 -20.031 1 66.25 373 LEU B N 1
ATOM 5743 C CA . LEU B 1 373 ? 5.855 -12.508 -20.031 1 66.25 373 LEU B CA 1
ATOM 5744 C C . LEU B 1 373 ? 7.258 -11.938 -20.234 1 66.25 373 LEU B C 1
ATOM 5746 O O . LEU B 1 373 ? 7.438 -10.961 -20.969 1 66.25 373 LEU B O 1
ATOM 5750 N N . ALA B 1 374 ? 8.195 -12.547 -19.562 1 63.06 374 ALA B N 1
ATOM 5751 C CA . ALA B 1 374 ? 9.586 -12.125 -19.688 1 63.06 374 ALA B CA 1
ATOM 5752 C C . ALA B 1 374 ? 10.07 -12.258 -21.125 1 63.06 374 ALA B C 1
ATOM 5754 O O . ALA B 1 374 ? 10.797 -11.398 -21.641 1 63.06 374 ALA B O 1
ATOM 5755 N N . ARG B 1 375 ? 9.711 -13.266 -21.719 1 58.88 375 ARG B N 1
ATOM 5756 C CA . ARG B 1 375 ? 10.094 -13.516 -23.109 1 58.88 375 ARG B CA 1
ATOM 5757 C C . ARG B 1 375 ? 9.469 -12.484 -24.031 1 58.88 375 ARG B C 1
ATOM 5759 O O . ARG B 1 375 ? 10.109 -12.031 -24.984 1 58.88 375 ARG B O 1
ATOM 5766 N N . TRP B 1 376 ? 8.391 -12.234 -23.688 1 59.66 376 TRP B N 1
ATOM 5767 C CA . TRP B 1 376 ? 7.719 -11.211 -24.5 1 59.66 376 TRP B CA 1
ATOM 5768 C C . TRP B 1 376 ? 8.438 -9.867 -24.375 1 59.66 376 TRP B C 1
ATOM 5770 O O . TRP B 1 376 ? 8.656 -9.188 -25.375 1 59.66 376 TRP B O 1
ATOM 5780 N N . GLU B 1 377 ? 8.844 -9.594 -23.219 1 60.09 377 GLU B N 1
ATOM 5781 C CA . GLU B 1 377 ? 9.562 -8.336 -22.984 1 60.09 377 GLU B CA 1
ATOM 5782 C C . GLU B 1 377 ? 10.898 -8.328 -23.719 1 60.09 377 GLU B C 1
ATOM 5784 O O . GLU B 1 377 ? 11.312 -7.293 -24.25 1 60.09 377 GLU B O 1
ATOM 5789 N N . ALA B 1 378 ? 11.547 -9.453 -23.703 1 57.41 378 ALA B N 1
ATOM 5790 C CA . ALA B 1 378 ? 12.828 -9.578 -24.391 1 57.41 378 ALA B CA 1
ATOM 5791 C C . ALA B 1 378 ? 12.664 -9.469 -25.906 1 57.41 378 ALA B C 1
ATOM 5793 O O . ALA B 1 378 ? 13.547 -8.961 -26.594 1 57.41 378 ALA B O 1
ATOM 5794 N N . SER B 1 379 ? 11.625 -10 -26.375 1 52.03 379 SER B N 1
ATOM 5795 C CA . SER B 1 379 ? 11.398 -9.984 -27.812 1 52.03 379 SER B CA 1
ATOM 5796 C C . SER B 1 379 ? 11.102 -8.57 -28.312 1 52.03 379 SER B C 1
ATOM 5798 O O . SER B 1 379 ? 11.336 -8.258 -29.484 1 52.03 379 SER B O 1
ATOM 5800 N N . GLU B 1 380 ? 10.594 -7.715 -27.406 1 49.84 380 GLU B N 1
ATOM 5801 C CA . GLU B 1 380 ? 10.227 -6.367 -27.828 1 49.84 380 GLU B CA 1
ATOM 5802 C C . GLU B 1 380 ? 11.391 -5.395 -27.641 1 49.84 380 GLU B C 1
ATOM 5804 O O . GLU B 1 380 ? 11.305 -4.234 -28.047 1 49.84 380 GLU B O 1
ATOM 5809 N N . ARG B 1 381 ? 12.414 -5.855 -26.938 1 46.78 381 ARG B N 1
ATOM 5810 C CA . ARG B 1 381 ? 13.57 -4.973 -26.828 1 46.78 381 ARG B CA 1
ATOM 5811 C C . ARG B 1 381 ? 14.328 -4.902 -28.156 1 46.78 381 ARG B C 1
ATOM 5813 O O . ARG B 1 381 ? 14.656 -5.938 -28.75 1 46.78 381 ARG B O 1
ATOM 5820 N N . PRO B 1 382 ? 14.445 -3.738 -28.75 1 38.09 382 PRO B N 1
ATOM 5821 C CA . PRO B 1 382 ? 15.266 -3.641 -29.953 1 38.09 382 PRO B CA 1
ATOM 5822 C C . PRO B 1 382 ? 16.703 -4.094 -29.734 1 38.09 382 PRO B C 1
ATOM 5824 O O . PRO B 1 382 ? 17.266 -3.852 -28.672 1 38.09 382 PRO B O 1
ATOM 5827 N N . ARG B 1 383 ? 17.203 -5.285 -30.422 1 34.94 383 ARG B N 1
ATOM 5828 C CA . ARG B 1 383 ? 18.641 -5.562 -30.578 1 34.94 383 ARG B CA 1
ATOM 5829 C C . ARG B 1 383 ? 19.422 -4.277 -30.812 1 34.94 383 ARG B C 1
ATOM 5831 O O . ARG B 1 383 ? 19.203 -3.586 -31.812 1 34.94 383 ARG B O 1
ATOM 5838 N N . SER B 1 384 ? 19.734 -3.547 -29.844 1 24.03 384 SER B N 1
ATOM 5839 C CA . SER B 1 384 ? 20.719 -2.52 -30.219 1 24.03 384 SER B CA 1
ATOM 5840 C C . SER B 1 384 ? 21.906 -3.125 -30.938 1 24.03 384 SER B C 1
ATOM 5842 O O . SER B 1 384 ? 22.516 -4.082 -30.453 1 24.03 384 SER B O 1
ATOM 5844 N N . LYS B 1 385 ? 21.953 -3.006 -32.25 1 28.67 385 LYS B N 1
ATOM 5845 C CA . LYS B 1 385 ? 23.156 -3.006 -33.062 1 28.67 385 LYS B CA 1
ATOM 5846 C C . LYS B 1 385 ? 24.266 -2.178 -32.438 1 28.67 385 LYS B C 1
ATOM 5848 O O . LYS B 1 385 ? 24.203 -0.947 -32.406 1 28.67 385 LYS B O 1
ATOM 5853 N N . MET B 1 386 ? 24.562 -2.182 -31.109 1 20.73 386 MET B N 1
ATOM 5854 C CA . MET B 1 386 ? 25.938 -1.729 -31.016 1 20.73 386 MET B CA 1
ATOM 5855 C C . MET B 1 386 ? 26.906 -2.873 -31.281 1 20.73 386 MET B C 1
ATOM 5857 O O . MET B 1 386 ? 26.688 -4.004 -30.844 1 20.73 386 MET B O 1
#

Nearest PDB structures (foldseek):
  6hr7-assembly1_A  TM=9.164E-01  e=7.688E-32  Methanothermococcus thermolithotrophicus DSM 2095
  7uli-assembly1_AAA  TM=8.970E-01  e=1.200E-31  Arabidopsis thaliana
  8ecg-assembly1_A  TM=9.061E-01  e=5.709E-31  Arabidopsis thaliana
  1hwj-assembly1_D  TM=8.942E-01  e=3.458E-31  Homo sapiens
  1hwl-assembly1_D  TM=8.909E-01  e=7.133E-31  Homo sapiens